Protein AF-A0AAD9DDZ2-F1 (afdb_monomer_lite)

Radius of gyration: 27.36 Å; chains: 1; bounding box: 68×74×108 Å

Secondary structure (DSSP, 8-state):
-----------------------SPPPPTTTSS-PPTTEEEEE-TTTS---SSSTT-GGG-TTT--STTTTSTTTEEEEETTS--PPPPPP--PPB-TT--HHHHTS-HHHHHHH---SSHHHHHHS-HHHHHHHHHHHHHH-SSPTT-BSSHHHHHHHHHHHHHHHHHHTTTTT-SB-TTTSEEEEE-TTS-EEEE-B-GGGEETTTTEESSBGGGT-S-B-TT--GGG--TTSPP--TT-BPPEEEEETTEEEEEEEEEEEGGG----BTTTTB-HHHHHHHHHHHHHS-TTTTTS-GGGGGT-HHHHHHHHHHHHHH---TTT---HHHHHHTTBHHHHHHHHHHHHH-SGGG---HHHHHHHHHHHHHHHHHHHHHT---BSS--S-TT-TT----TTHHHHHHHHHHTTS-GGGSTTTT-----STTS-----PPPPHHHHHTTTS-S------------------------------

Organism: NCBI:txid267567

Foldseek 3Di:
DDDDDDDDDDDPDPDPDDPPDDPAADWEQQQPQHADVQKAKAFDVQVDPAGCDDPQHRNVNRHDDCDHPGRHYQGIYIDHPPDQLATEFDDLPFAFQPVDDCDQFFVDQVLVCLQQPAPAPLLPQQAHSVLLSLLQVLLQVPYNRGQLGTHDVQLSLLSQLLLSLQLCLQQVSSHRAFDLQQFQPWDQFPVRFIKGFHADPVQADPVVSDGPDTPVPPDQADQPLEDPVSAPPQWQDDDPVHFGWDQGQDPVDNPRGDTRITGPLSAFAAGASHGQGHRSSQQQLCCNNGVGSCPCSRPVCCCSRPNNSSNNSSVSQQRHQADPQQREGVSSCSSLLASQQNCCSRPVVQAALVVPCPDPVNLVSLLSSLLSSLSSQLQSLHHRDHQDDLDPPRSHRDGRHCSVVSNVVCVVVVVRVSNPNSAAWSDHPRPNDDRDGDHHQDPVNVVVVPDDPDSDDDPDDDDDDYDDDDDDDDDDDDDDDDD

Structure (mmCIF, N/CA/C/O backbone):
data_AF-A0AAD9DDZ2-F1
#
_entry.id   AF-A0AAD9DDZ2-F1
#
loop_
_atom_site.group_PDB
_atom_site.id
_atom_site.type_symbol
_atom_site.label_atom_id
_atom_site.label_alt_id
_atom_site.label_comp_id
_atom_site.label_asym_id
_atom_site.label_entity_id
_atom_site.label_seq_id
_atom_site.pdbx_PDB_ins_code
_atom_site.Cartn_x
_atom_site.Cartn_y
_atom_site.Cartn_z
_atom_site.occupancy
_atom_site.B_iso_or_equiv
_atom_site.auth_seq_id
_atom_site.auth_comp_id
_atom_site.auth_asym_id
_atom_site.auth_atom_id
_atom_site.pdbx_PDB_model_num
ATOM 1 N N . MET A 1 1 ? -41.448 -18.806 75.236 1.00 36.00 1 MET A N 1
ATOM 2 C CA . MET A 1 1 ? -40.214 -19.066 74.465 1.00 36.00 1 MET A CA 1
ATOM 3 C C . MET A 1 1 ? -40.624 -19.390 73.033 1.00 36.00 1 MET A C 1
ATOM 5 O O . MET A 1 1 ? -41.107 -20.481 72.775 1.00 36.00 1 MET A O 1
ATOM 9 N N . LYS A 1 2 ? -40.579 -18.396 72.141 1.00 27.30 2 LYS A N 1
ATOM 10 C CA . LYS A 1 2 ? -40.791 -18.540 70.693 1.00 27.30 2 LYS A CA 1
ATOM 11 C C . LYS A 1 2 ? -39.481 -18.091 70.049 1.00 27.30 2 LYS A C 1
ATOM 13 O O . LYS A 1 2 ? -39.089 -16.948 70.262 1.00 27.30 2 LYS A O 1
ATOM 18 N N . PHE A 1 3 ? -38.791 -18.992 69.359 1.00 26.62 3 PHE A N 1
ATOM 19 C CA . PHE A 1 3 ? -37.567 -18.670 68.629 1.00 26.62 3 PHE A CA 1
ATOM 20 C C . PHE A 1 3 ? -37.938 -18.194 67.221 1.00 26.62 3 PHE A C 1
ATOM 22 O O . PHE A 1 3 ? -38.640 -18.891 66.492 1.00 26.62 3 PHE A O 1
ATOM 29 N N . TYR A 1 4 ? -37.497 -16.984 66.881 1.00 25.80 4 TYR A N 1
ATOM 30 C CA . TYR A 1 4 ? -37.559 -16.411 65.539 1.00 25.80 4 TYR A CA 1
ATOM 31 C C . TYR A 1 4 ? -36.373 -16.935 64.717 1.00 25.80 4 TYR A C 1
ATOM 33 O O . TYR A 1 4 ? -35.229 -16.783 65.137 1.00 25.80 4 TYR A O 1
ATOM 41 N N . PHE A 1 5 ? -36.642 -17.508 63.542 1.00 29.19 5 PHE A N 1
ATOM 42 C CA . PHE A 1 5 ? -35.644 -17.712 62.490 1.00 29.19 5 PHE A CA 1
ATOM 43 C C . PHE A 1 5 ? -35.678 -16.496 61.557 1.00 29.19 5 PHE A C 1
ATOM 45 O O . PHE A 1 5 ? -36.632 -16.314 60.802 1.00 29.19 5 PHE A O 1
ATOM 52 N N . GLY A 1 6 ? -34.657 -15.642 61.640 1.00 27.41 6 GLY A N 1
ATOM 53 C CA . GLY A 1 6 ? -34.388 -14.597 60.654 1.00 27.41 6 GLY A CA 1
ATOM 54 C C . GLY A 1 6 ? -33.545 -15.173 59.519 1.00 27.41 6 GLY A C 1
ATOM 55 O O . GLY A 1 6 ? -32.461 -15.695 59.764 1.00 27.41 6 GLY A O 1
ATOM 56 N N . SER A 1 7 ? -34.056 -15.100 58.291 1.00 29.36 7 SER A N 1
ATOM 57 C CA . SER A 1 7 ? -33.306 -15.450 57.082 1.00 29.36 7 SER A CA 1
ATOM 58 C C . SER A 1 7 ? -32.335 -14.318 56.745 1.00 29.36 7 SER A C 1
ATOM 60 O O . SER A 1 7 ? -32.759 -13.188 56.514 1.00 29.36 7 SER A O 1
ATOM 62 N N . PHE A 1 8 ? -31.037 -14.619 56.737 1.00 27.44 8 PHE A N 1
ATOM 63 C CA . PHE A 1 8 ? -29.989 -13.737 56.228 1.00 27.44 8 PHE A CA 1
ATOM 64 C C . PHE A 1 8 ? -29.995 -13.802 54.693 1.00 27.44 8 PHE A C 1
ATOM 66 O O . PHE A 1 8 ? -29.666 -14.838 54.117 1.00 27.44 8 PHE A O 1
ATOM 73 N N . LEU A 1 9 ? -30.370 -12.703 54.030 1.00 27.08 9 LEU A N 1
ATOM 74 C CA . LEU A 1 9 ? -30.031 -12.471 52.625 1.00 27.08 9 LEU A CA 1
ATOM 75 C C . LEU A 1 9 ? -28.524 -12.177 52.553 1.00 27.08 9 LEU A C 1
ATOM 77 O O . LEU A 1 9 ? -28.075 -11.140 53.040 1.00 27.08 9 LEU A O 1
ATOM 81 N N . LEU A 1 10 ? -27.748 -13.079 51.948 1.00 26.22 10 LEU A N 1
ATOM 82 C CA . LEU A 1 10 ? -26.387 -12.781 51.507 1.00 26.22 10 LEU A CA 1
ATOM 83 C C . LEU A 1 10 ? -26.479 -11.926 50.234 1.00 26.22 10 LEU A C 1
ATOM 85 O O . LEU A 1 10 ? -26.807 -12.427 49.160 1.00 26.22 10 LEU A O 1
ATOM 89 N N . LEU A 1 11 ? -26.202 -10.630 50.364 1.00 25.91 11 LEU A N 1
ATOM 90 C CA . LEU A 1 11 ? -25.832 -9.772 49.243 1.00 25.91 11 LEU A CA 1
ATOM 91 C C . LEU A 1 11 ? -24.418 -10.175 48.806 1.00 25.91 11 LEU A C 1
ATOM 93 O O . LEU A 1 11 ? -23.453 -9.935 49.527 1.00 25.91 11 LEU A O 1
ATOM 97 N N . LEU A 1 12 ? -24.304 -10.815 47.642 1.00 25.84 12 LEU A N 1
ATOM 98 C CA . LEU A 1 12 ? -23.033 -10.976 46.941 1.00 25.84 12 LEU A CA 1
ATOM 99 C C . LEU A 1 12 ? -22.637 -9.605 46.383 1.00 25.84 12 LEU A C 1
ATOM 101 O O . LEU A 1 12 ? -23.157 -9.162 45.362 1.00 25.84 12 LEU A O 1
ATOM 105 N N . SER A 1 13 ? -21.737 -8.923 47.085 1.00 24.78 13 SER A N 1
ATOM 106 C CA . SER A 1 13 ? -20.959 -7.817 46.541 1.00 24.78 13 SER A CA 1
ATOM 107 C C . SER A 1 13 ? -20.034 -8.370 45.458 1.00 24.78 13 SER A C 1
ATOM 109 O O . SER A 1 13 ? -19.062 -9.062 45.765 1.00 24.78 13 SER A O 1
ATOM 111 N N . ILE A 1 14 ? -20.348 -8.090 44.196 1.00 27.08 14 ILE A N 1
ATOM 112 C CA . ILE A 1 14 ? -19.396 -8.224 43.096 1.00 27.08 14 ILE A CA 1
ATOM 113 C C . ILE A 1 14 ? -18.375 -7.109 43.321 1.00 27.08 14 ILE A C 1
ATOM 115 O O . ILE A 1 14 ? -18.711 -5.934 43.203 1.00 27.08 14 ILE A O 1
ATOM 119 N N . SER A 1 15 ? -17.166 -7.467 43.750 1.00 26.52 15 SER A N 1
ATOM 120 C CA . SER A 1 15 ? -16.055 -6.525 43.799 1.00 26.52 15 SER A CA 1
ATOM 121 C C . SER A 1 15 ? -15.693 -6.149 42.366 1.00 26.52 15 SER A C 1
ATOM 123 O O . SER A 1 15 ? -15.279 -7.013 41.590 1.00 26.52 15 SER A O 1
ATOM 125 N N . GLU A 1 16 ? -15.854 -4.872 42.032 1.00 30.00 16 GLU A N 1
ATOM 126 C CA . GLU A 1 16 ? -15.111 -4.221 40.959 1.00 30.00 16 GLU A CA 1
ATOM 127 C C . GLU A 1 16 ? -13.626 -4.511 41.207 1.00 30.00 16 GLU A C 1
ATOM 129 O O . GLU A 1 16 ? -13.050 -4.064 42.197 1.00 30.00 16 GLU A O 1
ATOM 134 N N . ALA A 1 17 ? -13.035 -5.366 40.371 1.00 28.83 17 ALA A N 1
ATOM 135 C CA . ALA A 1 17 ? -11.595 -5.525 40.348 1.00 28.83 17 ALA A CA 1
ATOM 136 C C . ALA A 1 17 ? -11.021 -4.252 39.726 1.00 28.83 17 ALA A C 1
ATOM 138 O O . ALA A 1 17 ? -11.354 -3.896 38.595 1.00 28.83 17 ALA A O 1
ATOM 139 N N . ASP A 1 18 ? -10.214 -3.569 40.529 1.00 26.70 18 ASP A N 1
ATOM 140 C CA . ASP A 1 18 ? -9.578 -2.298 40.246 1.00 26.70 18 ASP A CA 1
ATOM 141 C C . ASP A 1 18 ? -8.963 -2.242 38.843 1.00 26.70 18 ASP A C 1
ATOM 143 O O . ASP A 1 18 ? -8.034 -2.978 38.503 1.00 26.70 18 ASP A O 1
ATOM 147 N N . ALA A 1 19 ? -9.442 -1.277 38.057 1.00 32.09 19 ALA A N 1
ATOM 148 C CA . ALA A 1 19 ? -8.708 -0.709 36.942 1.00 32.09 19 ALA A CA 1
ATOM 149 C C . ALA A 1 19 ? -7.464 0.009 37.495 1.00 32.09 19 ALA A C 1
ATOM 151 O O . ALA A 1 19 ? -7.471 1.215 37.746 1.00 32.09 19 ALA A O 1
ATOM 152 N N . GLN A 1 20 ? -6.383 -0.738 37.719 1.00 27.64 20 GLN A N 1
ATOM 153 C CA . GLN A 1 20 ? -5.073 -0.157 37.991 1.00 27.64 20 GLN A CA 1
ATOM 154 C C . GLN A 1 20 ? -4.488 0.414 36.696 1.00 27.64 20 GLN A C 1
ATOM 156 O O . GLN A 1 20 ? -3.928 -0.293 35.866 1.00 27.64 20 GLN A O 1
ATOM 161 N N . THR A 1 21 ? -4.665 1.728 36.550 1.00 24.78 21 THR A N 1
ATOM 162 C CA . THR A 1 21 ? -3.687 2.696 36.023 1.00 24.78 21 THR A CA 1
ATOM 163 C C . THR A 1 21 ? -2.734 2.176 34.943 1.00 24.78 21 THR A C 1
ATOM 165 O O . THR A 1 21 ? -1.633 1.701 35.222 1.00 24.78 21 THR A O 1
ATOM 168 N N . ALA A 1 22 ? -3.158 2.364 33.693 1.00 29.59 22 ALA A N 1
ATOM 169 C CA . ALA A 1 22 ? -2.366 2.183 32.490 1.00 29.59 22 ALA A CA 1
ATOM 170 C C . ALA A 1 22 ? -1.209 3.195 32.414 1.00 29.59 22 ALA A C 1
ATOM 172 O O . ALA A 1 22 ? -1.388 4.363 32.073 1.00 29.59 22 ALA A O 1
ATOM 173 N N . THR A 1 23 ? -0.001 2.707 32.673 1.00 31.39 23 THR A N 1
ATOM 174 C CA . THR A 1 23 ? 1.246 3.237 32.111 1.00 31.39 23 THR A CA 1
ATOM 175 C C . THR A 1 23 ? 2.054 2.041 31.607 1.00 31.39 23 THR A C 1
ATOM 177 O O . THR A 1 23 ? 2.997 1.606 32.261 1.00 31.39 23 THR A O 1
ATOM 180 N N . GLY A 1 24 ? 1.642 1.423 30.500 1.00 29.44 24 GLY A N 1
ATOM 181 C CA . GLY A 1 24 ? 2.277 0.204 29.994 1.00 29.44 24 GLY A CA 1
ATOM 182 C C . GLY A 1 24 ? 2.021 0.040 28.505 1.00 29.44 24 GLY A C 1
ATOM 183 O O . GLY A 1 24 ? 0.898 0.247 28.055 1.00 29.44 24 GLY A O 1
ATOM 184 N N . GLY A 1 25 ? 3.066 -0.290 27.741 1.00 38.34 25 GLY A N 1
ATOM 185 C CA . GLY A 1 25 ? 2.886 -0.768 26.372 1.00 38.34 25 GLY A CA 1
ATOM 186 C C . GLY A 1 25 ? 1.944 -1.972 26.370 1.00 38.34 25 GLY A C 1
ATOM 187 O O . GLY A 1 25 ? 1.931 -2.742 27.334 1.00 38.34 25 GLY A O 1
ATOM 188 N N . ALA A 1 26 ? 1.125 -2.104 25.329 1.00 55.53 26 ALA A N 1
ATOM 189 C CA . ALA A 1 26 ? 0.261 -3.266 25.182 1.00 55.53 26 ALA A CA 1
ATOM 190 C C . ALA A 1 26 ? 1.124 -4.542 25.209 1.00 55.53 26 ALA A C 1
ATOM 192 O O . ALA A 1 26 ? 2.130 -4.647 24.506 1.00 55.53 26 ALA A O 1
ATOM 193 N N . LEU A 1 27 ? 0.776 -5.476 26.096 1.00 56.19 27 LEU A N 1
ATOM 194 C CA . LEU A 1 27 ? 1.485 -6.745 26.236 1.00 56.19 27 LEU A CA 1
ATOM 195 C C . LEU A 1 27 ? 1.170 -7.654 25.041 1.00 56.19 27 LEU A C 1
ATOM 197 O O . LEU A 1 27 ? 0.099 -7.555 24.444 1.00 56.19 27 LEU A O 1
ATOM 201 N N . SER A 1 28 ? 2.091 -8.565 24.719 1.00 65.81 28 SER A N 1
ATOM 202 C CA . SER A 1 28 ? 1.820 -9.647 23.767 1.00 65.81 28 SER A CA 1
ATOM 203 C C . SER A 1 28 ? 0.585 -10.453 24.190 1.00 65.81 28 SER A C 1
ATOM 205 O O . SER A 1 28 ? 0.323 -10.608 25.387 1.00 65.81 28 SER A O 1
ATOM 207 N N . GLU A 1 29 ? -0.151 -11.018 23.229 1.00 73.25 29 GLU A N 1
ATOM 208 C CA . GLU A 1 29 ? -1.390 -11.762 23.522 1.00 73.25 29 GLU A CA 1
ATOM 209 C C . GLU A 1 29 ? -1.141 -12.984 24.415 1.00 73.25 29 GLU A C 1
ATOM 211 O O . GLU A 1 29 ? -2.003 -13.406 25.176 1.00 73.25 29 GLU A O 1
ATOM 216 N N . CYS A 1 30 ? 0.085 -13.500 24.397 1.00 78.12 30 CYS A N 1
ATOM 217 C CA . CYS A 1 30 ? 0.496 -14.617 25.230 1.00 78.12 30 CYS A CA 1
ATOM 218 C C . CYS A 1 30 ? 0.765 -14.257 26.699 1.00 78.12 30 CYS A C 1
ATOM 220 O O . CYS A 1 30 ? 0.771 -15.148 27.551 1.00 78.12 30 CYS A O 1
ATOM 222 N N . ALA A 1 31 ? 1.080 -12.993 27.000 1.00 69.75 31 ALA A N 1
ATOM 223 C CA . ALA A 1 31 ? 1.554 -12.587 28.324 1.00 69.75 31 ALA A CA 1
ATOM 224 C C . ALA A 1 31 ? 0.417 -12.472 29.352 1.00 69.75 31 ALA A C 1
ATOM 226 O O . ALA A 1 31 ? 0.623 -12.759 30.532 1.00 69.75 31 ALA A O 1
ATOM 227 N N . ASN A 1 32 ? -0.788 -12.106 28.908 1.00 65.88 32 ASN A N 1
ATOM 228 C CA . ASN A 1 32 ? -1.957 -11.907 29.763 1.00 65.88 32 ASN A CA 1
ATOM 229 C C . ASN A 1 32 ? -2.921 -13.095 29.679 1.00 65.88 32 ASN A C 1
ATOM 231 O O . ASN A 1 32 ? -3.784 -13.142 28.812 1.00 65.88 32 ASN A O 1
ATOM 235 N N . GLY A 1 33 ? -2.801 -14.040 30.613 1.00 66.81 33 GLY A N 1
ATOM 236 C CA . GLY A 1 33 ? -3.717 -15.187 30.719 1.00 66.81 33 GLY A CA 1
ATOM 237 C C . GLY A 1 33 ? -3.313 -16.412 29.897 1.00 66.81 33 GLY A C 1
ATOM 238 O O . GLY A 1 33 ? -3.841 -17.494 30.147 1.00 66.81 33 GLY A O 1
ATOM 239 N N . GLY A 1 34 ? -2.316 -16.271 29.019 1.00 76.69 34 GLY A N 1
ATOM 240 C CA . GLY A 1 34 ? -1.812 -17.362 28.194 1.00 76.69 34 GLY A CA 1
ATOM 241 C C . GLY A 1 34 ? -2.720 -17.706 27.014 1.00 76.69 34 GLY A C 1
ATOM 242 O O . GLY A 1 34 ? -3.788 -17.127 26.842 1.00 76.69 34 GLY A O 1
ATOM 243 N N . CYS A 1 35 ? -2.279 -18.654 26.190 1.00 86.25 35 CYS A N 1
ATOM 244 C CA . CYS A 1 35 ? -3.054 -19.114 25.036 1.00 86.25 35 CYS A CA 1
ATOM 245 C C . CYS A 1 35 ? -4.143 -20.115 25.432 1.00 86.25 35 CYS A C 1
ATOM 247 O O . CYS A 1 35 ? -4.003 -20.832 26.431 1.00 86.25 35 CYS A O 1
ATOM 249 N N . ASN A 1 36 ? -5.217 -20.192 24.641 1.00 86.50 36 ASN A N 1
ATOM 250 C CA . ASN A 1 36 ? -6.304 -21.128 24.906 1.00 86.50 36 ASN A CA 1
ATOM 251 C C . ASN A 1 36 ? -5.842 -22.585 24.739 1.00 86.50 36 ASN A C 1
ATOM 253 O O . ASN A 1 36 ? -4.795 -22.892 24.167 1.00 86.50 36 ASN A O 1
ATOM 257 N N . LEU A 1 37 ? -6.650 -23.527 25.238 1.00 84.50 37 LEU A N 1
ATOM 258 C CA . LEU A 1 37 ? -6.387 -24.955 25.053 1.00 84.50 37 LEU A CA 1
ATOM 259 C C . LEU A 1 37 ? -6.324 -25.306 23.557 1.00 84.50 37 LEU A C 1
ATOM 261 O O . LEU A 1 37 ? -7.317 -25.163 22.852 1.00 84.50 37 LEU A O 1
ATOM 265 N N . GLY A 1 38 ? -5.175 -25.821 23.110 1.00 84.69 38 GLY A N 1
ATOM 266 C CA . GLY A 1 38 ? -4.918 -26.170 21.705 1.00 84.69 38 GLY A CA 1
ATOM 267 C C . GLY A 1 38 ? -4.113 -25.122 20.928 1.00 84.69 38 GLY A C 1
ATOM 268 O O . GLY A 1 38 ? -3.679 -25.406 19.814 1.00 84.69 38 GLY A O 1
ATOM 269 N N . GLU A 1 39 ? -3.857 -23.959 21.527 1.00 90.06 39 GLU A N 1
ATOM 270 C CA . GLU A 1 39 ? -3.026 -22.899 20.962 1.00 90.06 39 GLU A CA 1
ATOM 271 C C . GLU A 1 39 ? -1.632 -22.869 21.598 1.00 90.06 39 GLU A C 1
ATOM 273 O O . GLU A 1 39 ? -1.416 -23.273 22.746 1.00 90.06 39 GLU A O 1
ATOM 278 N N . TYR A 1 40 ? -0.675 -22.336 20.846 1.00 89.75 40 TYR A N 1
ATOM 279 C CA . TYR A 1 40 ? 0.710 -22.169 21.261 1.00 89.75 40 TYR A CA 1
ATOM 280 C C . TYR A 1 40 ? 1.137 -20.724 21.055 1.00 89.75 40 TYR A C 1
ATOM 282 O O . TYR A 1 40 ? 0.765 -20.095 20.068 1.00 89.75 40 TYR A O 1
ATOM 290 N N . CYS A 1 41 ? 1.949 -20.209 21.977 1.00 89.38 41 CYS A N 1
ATOM 291 C CA . CYS A 1 41 ? 2.531 -18.892 21.799 1.00 89.38 41 CYS A CA 1
ATOM 292 C C . CYS A 1 41 ? 3.693 -18.956 20.803 1.00 89.38 41 CYS A C 1
ATOM 294 O O . CYS A 1 41 ? 4.708 -19.610 21.075 1.00 89.38 41 CYS A O 1
ATOM 296 N N . VAL A 1 42 ? 3.542 -18.263 19.681 1.00 88.94 42 VAL A N 1
ATOM 297 C CA . VAL A 1 42 ? 4.486 -18.229 18.561 1.00 88.94 42 VAL A CA 1
ATOM 298 C C . VAL A 1 42 ? 4.976 -16.806 18.307 1.00 88.94 42 VAL A C 1
ATOM 300 O O . VAL A 1 42 ? 4.340 -15.833 18.718 1.00 88.94 42 VAL A O 1
ATOM 303 N N . GLY A 1 43 ? 6.136 -16.686 17.668 1.00 86.56 43 GLY A N 1
ATOM 304 C CA . GLY A 1 43 ? 6.732 -15.409 17.292 1.00 86.56 43 GLY A CA 1
ATOM 305 C C . GLY A 1 43 ? 6.167 -14.838 16.003 1.00 86.56 43 GLY A C 1
ATOM 306 O O . GLY A 1 43 ? 5.854 -15.571 15.058 1.00 86.56 43 GLY A O 1
ATOM 307 N N . ASN A 1 44 ? 6.062 -13.514 15.964 1.00 84.12 44 ASN A N 1
ATOM 308 C CA . ASN A 1 44 ? 5.837 -12.759 14.744 1.00 84.12 44 ASN A CA 1
ATOM 309 C C . ASN A 1 44 ? 7.187 -12.463 14.080 1.00 84.12 44 ASN A C 1
ATOM 311 O O . ASN A 1 44 ? 7.932 -11.591 14.525 1.00 84.12 44 ASN A O 1
ATOM 315 N N . SER A 1 45 ? 7.483 -13.183 13.000 1.00 71.31 45 SER A N 1
ATOM 316 C CA . SER A 1 45 ? 8.745 -13.089 12.259 1.00 71.31 45 SER A CA 1
ATOM 317 C C . SER A 1 45 ? 8.906 -11.797 11.449 1.00 71.31 45 SER A C 1
ATOM 319 O O . SER A 1 45 ? 9.982 -11.558 10.901 1.00 71.31 45 SER A O 1
ATOM 321 N N . PHE A 1 46 ? 7.877 -10.945 11.374 1.00 70.19 46 PHE A N 1
ATOM 322 C CA . PHE A 1 46 ? 7.938 -9.686 10.634 1.00 70.19 46 PHE A CA 1
ATOM 323 C C . PHE A 1 46 ? 8.549 -8.527 11.446 1.00 70.19 46 PHE A C 1
ATOM 325 O O . PHE A 1 46 ? 9.382 -7.777 10.928 1.00 70.19 46 PHE A O 1
ATOM 332 N N . LEU A 1 47 ? 8.161 -8.371 12.719 1.00 62.38 47 LEU A N 1
ATOM 333 C CA . LEU A 1 47 ? 8.552 -7.208 13.533 1.00 62.38 47 LEU A CA 1
ATOM 334 C C . LEU A 1 47 ? 9.948 -7.330 14.156 1.00 62.38 47 LEU A C 1
ATOM 336 O O . LEU A 1 47 ? 10.552 -6.311 14.491 1.00 62.38 47 LEU A O 1
ATOM 340 N N . LYS A 1 48 ? 10.481 -8.551 14.269 1.00 63.50 48 LYS A N 1
ATOM 341 C CA . LYS A 1 48 ? 11.873 -8.896 14.598 1.00 63.50 48 LYS A CA 1
ATOM 342 C C . LYS A 1 48 ? 12.014 -10.416 14.521 1.00 63.50 48 LYS A C 1
ATOM 344 O O . LYS A 1 48 ? 11.023 -11.123 14.661 1.00 63.50 48 LYS A O 1
ATOM 349 N N . ASP A 1 49 ? 13.237 -10.916 14.397 1.00 64.75 49 ASP A N 1
ATOM 350 C CA . ASP A 1 49 ? 13.518 -12.352 14.489 1.00 64.75 49 ASP A CA 1
ATOM 351 C C . ASP A 1 49 ? 13.303 -12.827 15.928 1.00 64.75 49 ASP A C 1
ATOM 353 O O . ASP A 1 49 ? 14.220 -12.856 16.752 1.00 64.75 49 ASP A O 1
ATOM 357 N N . VAL A 1 50 ? 12.048 -13.108 16.263 1.00 75.06 50 VAL A N 1
ATOM 358 C CA . VAL A 1 50 ? 11.667 -13.753 17.510 1.00 75.06 50 VAL A CA 1
ATOM 359 C C . VAL A 1 50 ? 11.229 -15.162 17.172 1.00 75.06 50 VAL A C 1
ATOM 361 O O . VAL A 1 50 ? 10.202 -15.380 16.535 1.00 75.06 50 VAL A O 1
ATOM 364 N N . ASP A 1 51 ? 12.039 -16.118 17.607 1.00 81.06 51 ASP A N 1
ATOM 365 C CA . ASP A 1 51 ? 11.745 -17.532 17.446 1.00 81.06 51 ASP A CA 1
ATOM 366 C C . ASP A 1 51 ? 10.579 -17.969 18.347 1.00 81.06 51 ASP A C 1
ATOM 368 O O . ASP A 1 51 ? 10.298 -17.398 19.405 1.00 81.06 51 ASP A O 1
ATOM 372 N N . ASP A 1 52 ? 9.939 -19.078 17.986 1.00 86.56 52 ASP A N 1
ATOM 373 C CA . ASP A 1 52 ? 8.936 -19.718 18.847 1.00 86.56 52 ASP A CA 1
ATOM 374 C C . ASP A 1 52 ? 9.571 -20.278 20.127 1.00 86.56 52 ASP A C 1
ATOM 376 O O . ASP A 1 52 ? 8.970 -20.303 21.205 1.00 86.56 52 ASP A O 1
ATOM 380 N N . THR A 1 53 ? 10.820 -20.731 20.022 1.00 82.62 53 THR A N 1
ATOM 381 C CA . THR A 1 53 ? 11.540 -21.476 21.062 1.00 82.62 53 THR A CA 1
ATOM 382 C C . THR A 1 53 ? 12.843 -20.780 21.462 1.00 82.62 53 THR A C 1
ATOM 384 O O . THR A 1 53 ? 13.203 -19.743 20.920 1.00 82.62 53 THR A O 1
ATOM 387 N N . GLY A 1 54 ? 13.551 -21.328 22.454 1.00 82.25 54 GLY A N 1
ATOM 388 C CA . GLY A 1 54 ? 14.811 -20.766 22.952 1.00 82.25 54 GLY A CA 1
ATOM 389 C C . GLY A 1 54 ? 14.654 -19.862 24.179 1.00 82.25 54 GLY A C 1
ATOM 390 O O . GLY A 1 54 ? 13.587 -19.776 24.791 1.00 82.25 54 GLY A O 1
ATOM 391 N N . GLU A 1 55 ? 15.756 -19.228 24.585 1.00 78.12 55 GLU A N 1
ATOM 392 C CA . GLU A 1 55 ? 15.834 -18.382 25.790 1.00 78.12 55 GLU A CA 1
ATOM 393 C C . GLU A 1 55 ? 15.005 -17.092 25.662 1.00 78.12 55 GLU A C 1
ATOM 395 O O . GLU A 1 55 ? 14.393 -16.625 26.631 1.00 78.12 55 GLU A O 1
ATOM 400 N N . TYR A 1 56 ? 14.926 -16.561 24.441 1.00 79.69 56 TYR A N 1
ATOM 401 C CA . TYR A 1 56 ? 14.154 -15.369 24.089 1.00 79.69 56 TYR A CA 1
ATOM 402 C C . TYR A 1 56 ? 12.940 -15.680 23.203 1.00 79.69 56 TYR A C 1
ATOM 404 O O . TYR A 1 56 ? 12.399 -14.762 22.597 1.00 79.69 56 TYR A O 1
ATOM 412 N N . GLY A 1 57 ? 12.514 -16.947 23.131 1.00 86.00 57 GLY A N 1
ATOM 413 C CA . GLY A 1 57 ? 11.399 -17.356 2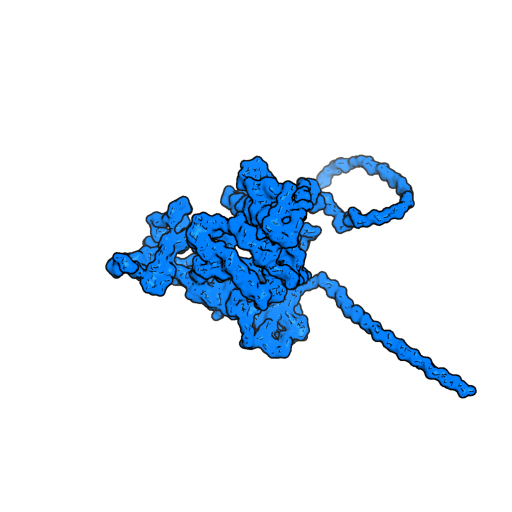2.279 1.00 86.00 57 GLY A CA 1
ATOM 414 C C . GLY A 1 57 ? 10.018 -17.132 22.896 1.00 86.00 57 GLY A C 1
ATOM 415 O O . GLY A 1 57 ? 9.853 -17.150 24.122 1.00 86.00 57 GLY A O 1
ATOM 416 N N . CYS A 1 58 ? 9.008 -16.980 22.042 1.00 88.50 58 CYS A N 1
ATOM 417 C CA . CYS A 1 58 ? 7.639 -16.644 22.447 1.00 88.50 58 CYS A CA 1
ATOM 418 C C . CYS A 1 58 ? 6.946 -17.718 23.296 1.00 88.50 58 CYS A C 1
ATOM 420 O O . CYS A 1 58 ? 6.135 -17.387 24.159 1.00 88.50 58 CYS A O 1
ATOM 422 N N . SER A 1 59 ? 7.335 -18.991 23.194 1.00 87.12 59 SER A N 1
ATOM 423 C CA . SER A 1 59 ? 6.847 -20.057 24.090 1.00 87.12 59 SER A CA 1
ATOM 424 C C . SER A 1 59 ? 7.065 -19.768 25.586 1.00 87.12 59 SER A C 1
ATOM 426 O O . SER A 1 59 ? 6.406 -20.373 26.433 1.00 87.12 59 SER A O 1
ATOM 428 N N . LYS A 1 60 ? 7.959 -18.830 25.935 1.00 85.44 60 LYS A N 1
ATOM 429 C CA . LYS A 1 60 ? 8.200 -18.357 27.310 1.00 85.44 60 LYS A CA 1
ATOM 430 C C . LYS A 1 60 ? 7.246 -17.255 27.779 1.00 85.44 60 LYS A C 1
ATOM 432 O O . LYS A 1 60 ? 7.277 -16.925 28.961 1.00 85.44 60 LYS A O 1
ATOM 437 N N . CYS A 1 61 ? 6.420 -16.694 26.898 1.00 84.50 61 CYS A N 1
ATOM 438 C CA . CYS A 1 61 ? 5.467 -15.640 27.244 1.00 84.50 61 CYS A CA 1
ATOM 439 C C . CYS A 1 61 ? 4.196 -16.164 27.908 1.00 84.50 61 CYS A C 1
ATOM 441 O O . CYS A 1 61 ? 3.573 -15.408 28.642 1.00 84.50 61 CYS A O 1
ATOM 443 N N . ASN A 1 62 ? 3.847 -17.439 27.688 1.00 72.62 62 ASN A N 1
ATOM 444 C CA . ASN A 1 62 ? 2.608 -18.070 28.146 1.00 72.62 62 ASN A CA 1
ATOM 445 C C . ASN A 1 62 ? 2.475 -18.054 29.689 1.00 72.62 62 ASN A C 1
ATOM 447 O O . ASN A 1 62 ? 2.863 -19.005 30.372 1.00 72.62 62 ASN A O 1
ATOM 451 N N . GLY A 1 63 ? 1.961 -16.947 30.235 1.00 62.44 63 GLY A N 1
ATOM 452 C CA . GLY A 1 63 ? 1.510 -16.802 31.621 1.00 62.44 63 GLY A CA 1
ATOM 453 C C . GLY A 1 63 ? 2.508 -16.319 32.688 1.00 62.44 63 GLY A C 1
ATOM 454 O O . GLY A 1 63 ? 2.193 -16.489 33.863 1.00 62.44 63 GLY A O 1
ATOM 455 N N . SER A 1 64 ? 3.693 -15.760 32.374 1.00 61.16 64 SER A N 1
ATOM 456 C CA . SER A 1 64 ? 4.590 -15.256 33.456 1.00 61.16 64 SER A CA 1
ATOM 457 C C . SER A 1 64 ? 5.752 -14.308 33.098 1.00 61.16 64 SER A C 1
ATOM 459 O O . SER A 1 64 ? 6.531 -13.967 33.990 1.00 61.16 64 SER A O 1
ATOM 461 N N . ARG A 1 65 ? 5.912 -13.861 31.846 1.00 72.56 65 ARG A N 1
ATOM 462 C CA . ARG A 1 65 ? 7.038 -12.993 31.452 1.00 72.56 65 ARG A CA 1
ATOM 463 C C . ARG A 1 65 ? 6.539 -11.625 30.992 1.00 72.56 65 ARG A C 1
ATOM 465 O O . ARG A 1 65 ? 5.807 -11.532 30.017 1.00 72.56 65 ARG A O 1
ATOM 472 N N . ASP A 1 66 ? 6.969 -10.579 31.688 1.00 74.19 66 ASP A N 1
ATOM 473 C CA . ASP A 1 66 ? 6.633 -9.162 31.469 1.00 74.19 66 ASP A CA 1
ATOM 474 C C . ASP A 1 66 ? 7.779 -8.373 30.808 1.00 74.19 66 ASP A C 1
ATOM 476 O O . ASP A 1 66 ? 7.798 -7.143 30.801 1.00 74.19 66 ASP A O 1
ATOM 480 N N . TRP A 1 67 ? 8.751 -9.085 30.241 1.00 79.00 67 TRP A N 1
ATOM 481 C CA . TRP A 1 67 ? 9.915 -8.531 29.558 1.00 79.00 67 TRP A CA 1
ATOM 482 C C . TRP A 1 67 ? 10.113 -9.192 28.191 1.00 79.00 67 TRP A C 1
ATOM 484 O O . TRP A 1 67 ? 9.421 -10.152 27.847 1.00 79.00 67 TRP A O 1
ATOM 494 N N . TRP A 1 68 ? 11.059 -8.670 27.401 1.00 82.25 68 TRP A N 1
ATOM 495 C CA . TRP A 1 68 ? 11.283 -9.056 26.002 1.00 82.25 68 TRP A CA 1
ATOM 496 C C . TRP A 1 68 ? 11.233 -10.578 25.783 1.00 82.25 68 TRP A C 1
ATOM 498 O O . TRP A 1 68 ? 11.904 -11.294 26.531 1.00 82.25 68 TRP A O 1
ATOM 508 N N . PRO A 1 69 ? 10.528 -11.096 24.760 1.00 81.94 69 PRO A N 1
ATOM 509 C CA . PRO A 1 69 ? 9.727 -10.382 23.748 1.00 81.94 69 PRO A CA 1
ATOM 510 C C . PRO A 1 69 ? 8.277 -10.066 24.170 1.00 81.94 69 PRO A C 1
ATOM 512 O O . PRO A 1 69 ? 7.524 -9.465 23.413 1.00 81.94 69 PRO A O 1
ATOM 515 N N . CYS A 1 70 ? 7.863 -10.461 25.372 1.00 83.00 70 CYS A N 1
ATOM 516 C CA . CYS A 1 70 ? 6.454 -10.546 25.763 1.00 83.00 70 CYS A CA 1
ATOM 517 C C . CYS A 1 70 ? 5.803 -9.194 26.101 1.00 83.00 70 CYS A C 1
ATOM 519 O O . CYS A 1 70 ? 4.577 -9.096 26.188 1.00 83.00 70 CYS A O 1
ATOM 521 N N . ASN A 1 71 ? 6.621 -8.160 26.301 1.00 78.94 71 ASN A N 1
ATOM 522 C CA . ASN A 1 71 ? 6.206 -6.799 26.638 1.00 78.94 71 ASN A CA 1
ATOM 523 C C . ASN A 1 71 ? 6.053 -5.875 25.422 1.00 78.94 71 ASN A C 1
ATOM 525 O O . ASN A 1 71 ? 5.929 -4.664 25.596 1.00 78.94 71 ASN A O 1
ATOM 529 N N . PHE A 1 72 ? 6.097 -6.441 24.216 1.00 77.44 72 PHE A N 1
ATOM 530 C CA . PHE A 1 72 ? 5.824 -5.736 22.974 1.00 77.44 72 PHE A CA 1
ATOM 531 C C . PHE A 1 72 ? 4.596 -6.339 22.300 1.00 77.44 72 PHE A C 1
ATOM 533 O O . PHE A 1 72 ? 4.503 -7.555 22.100 1.00 77.44 72 PHE A O 1
ATOM 540 N N . GLU A 1 73 ? 3.657 -5.466 21.951 1.00 77.75 73 GLU A N 1
ATOM 541 C CA . GLU A 1 73 ? 2.442 -5.822 21.233 1.00 77.75 73 GLU A CA 1
ATOM 542 C C . GLU A 1 73 ? 2.790 -6.548 19.931 1.00 77.75 73 GLU A C 1
ATOM 544 O O . GLU A 1 73 ? 3.796 -6.238 19.289 1.00 77.75 73 GLU A O 1
ATOM 549 N N . THR A 1 74 ? 1.977 -7.534 19.546 1.00 80.62 74 THR A N 1
ATOM 550 C CA . THR A 1 74 ? 2.087 -8.316 18.294 1.00 80.62 74 THR A CA 1
ATOM 551 C C . THR A 1 74 ? 3.391 -9.094 18.069 1.00 80.62 74 THR A C 1
ATOM 553 O O . THR A 1 74 ? 3.488 -9.838 17.099 1.00 80.62 74 THR A O 1
ATOM 556 N N . THR A 1 75 ? 4.386 -8.988 18.959 1.00 83.62 75 THR A N 1
ATOM 557 C CA . THR A 1 75 ? 5.671 -9.701 18.825 1.00 83.62 75 THR A CA 1
ATOM 558 C C . THR A 1 75 ? 5.516 -11.197 19.103 1.00 83.62 75 THR A C 1
ATOM 560 O O . THR A 1 75 ? 6.162 -12.023 18.460 1.00 83.62 75 THR A O 1
ATOM 563 N N . CYS A 1 76 ? 4.629 -11.547 20.036 1.00 87.44 76 CYS A N 1
ATOM 564 C CA . CYS A 1 76 ? 4.218 -12.917 20.314 1.00 87.44 76 CYS A CA 1
ATOM 565 C C . CYS A 1 76 ? 2.691 -13.011 20.308 1.00 87.44 76 CYS A C 1
ATOM 567 O O . CYS A 1 76 ? 2.017 -12.122 20.839 1.00 87.44 76 CYS A O 1
ATOM 569 N N . PHE A 1 77 ? 2.148 -14.090 19.754 1.00 88.12 77 PHE A N 1
ATOM 570 C CA . PHE A 1 77 ? 0.702 -14.290 19.659 1.00 88.12 77 PHE A CA 1
ATOM 571 C C . PHE A 1 77 ? 0.311 -15.762 19.775 1.00 88.12 77 PHE A C 1
ATOM 573 O O . PHE A 1 77 ? 1.149 -16.657 19.640 1.00 88.12 77 PHE A O 1
ATOM 580 N N . CYS A 1 78 ? -0.962 -16.004 20.074 1.00 87.88 78 CYS A N 1
ATOM 581 C CA . CYS A 1 78 ? -1.502 -17.347 20.227 1.00 87.88 78 CYS A CA 1
ATOM 582 C C . CYS A 1 78 ? -1.929 -17.915 18.874 1.00 87.88 78 CYS A C 1
ATOM 584 O O . CYS A 1 78 ? -2.606 -17.252 18.096 1.00 87.88 78 CYS A O 1
ATOM 586 N N . HIS A 1 79 ? -1.517 -19.147 18.589 1.00 89.88 79 HIS A N 1
ATOM 587 C CA . HIS A 1 79 ? -1.736 -19.784 17.297 1.00 89.88 79 HIS A CA 1
ATOM 588 C C . HIS A 1 79 ? -2.158 -21.247 17.449 1.00 89.88 79 HIS A C 1
ATOM 590 O O . HIS A 1 79 ? -1.499 -22.025 18.145 1.00 89.88 79 HIS A O 1
ATOM 596 N N . ALA A 1 80 ? -3.240 -21.624 16.770 1.00 89.06 80 ALA A N 1
ATOM 597 C CA . ALA A 1 80 ? -3.702 -23.003 16.658 1.00 89.06 80 ALA A CA 1
ATOM 598 C C . ALA A 1 80 ? -3.019 -23.716 15.479 1.00 89.06 80 ALA A C 1
ATOM 600 O O . ALA A 1 80 ? -2.854 -23.132 14.413 1.00 89.06 80 ALA A O 1
ATOM 601 N N . LEU A 1 81 ? -2.658 -24.993 15.651 1.00 85.00 81 LEU A N 1
ATOM 602 C CA . LEU A 1 81 ? -1.904 -25.768 14.647 1.00 85.00 81 LEU A CA 1
ATOM 603 C C . LEU A 1 81 ? -2.645 -25.986 13.317 1.00 85.00 81 LEU A C 1
ATOM 605 O O . LEU A 1 81 ? -2.013 -26.320 12.317 1.00 85.00 81 LEU A O 1
ATOM 609 N N . ASP A 1 82 ? -3.969 -25.870 13.314 1.00 86.75 82 ASP A N 1
ATOM 610 C CA . ASP A 1 82 ? -4.840 -26.052 12.151 1.00 86.75 82 ASP A CA 1
ATOM 611 C C . ASP A 1 82 ? -5.295 -24.727 11.514 1.00 86.75 82 ASP A C 1
ATOM 613 O O . ASP A 1 82 ? -6.035 -24.742 10.528 1.00 86.75 82 ASP A O 1
ATOM 617 N N . ALA A 1 83 ? -4.830 -23.588 12.032 1.00 84.81 83 ALA A N 1
ATOM 618 C CA . ALA A 1 83 ? -5.093 -22.266 11.476 1.00 84.81 83 ALA A CA 1
ATOM 619 C C . ALA A 1 83 ? -3.902 -21.758 10.639 1.00 84.81 83 ALA A C 1
ATOM 621 O O . ALA A 1 83 ? -2.771 -22.208 10.824 1.00 84.81 83 ALA A O 1
ATOM 622 N N . PRO A 1 84 ? -4.105 -20.793 9.723 1.00 85.88 84 PRO A N 1
ATOM 623 C CA . PRO A 1 84 ? -3.005 -20.020 9.153 1.00 85.88 84 PRO A CA 1
ATOM 624 C C . PRO A 1 84 ? -2.236 -19.266 10.246 1.00 85.88 84 PRO A C 1
ATOM 626 O O . PRO A 1 84 ? -2.831 -18.737 11.186 1.00 85.88 84 PRO A O 1
ATOM 629 N N . ARG A 1 85 ? -0.907 -19.189 10.130 1.00 88.00 85 ARG A N 1
ATOM 630 C CA . ARG A 1 85 ? -0.042 -18.479 11.087 1.00 88.00 85 ARG A CA 1
ATOM 631 C C . ARG A 1 85 ? 0.019 -16.981 10.777 1.00 88.00 85 ARG A C 1
ATOM 633 O O . ARG A 1 85 ? 1.070 -16.452 10.431 1.00 88.00 85 ARG A O 1
ATOM 640 N N . ILE A 1 86 ? -1.128 -16.321 10.869 1.00 88.44 86 ILE A N 1
ATOM 641 C CA . ILE A 1 86 ? -1.270 -14.882 10.627 1.00 88.44 86 ILE A CA 1
ATOM 642 C C . ILE A 1 86 ? -1.158 -14.148 11.975 1.00 88.44 86 ILE A C 1
ATOM 644 O O . ILE A 1 86 ? -1.919 -14.479 12.888 1.00 88.44 86 ILE A O 1
ATOM 648 N N . PRO A 1 87 ? -0.202 -13.214 12.148 1.00 86.38 87 PRO A N 1
ATOM 649 C CA . PRO A 1 87 ? -0.088 -12.422 13.368 1.00 86.38 87 PRO A CA 1
ATOM 650 C C . PRO A 1 87 ? -1.290 -11.486 13.564 1.00 86.38 87 PRO A C 1
ATOM 652 O O . PRO A 1 87 ? -1.848 -10.998 12.588 1.00 86.38 87 PRO A O 1
ATOM 655 N N . PRO A 1 88 ? -1.673 -11.173 14.811 1.00 87.50 88 PRO A N 1
ATOM 656 C CA . PRO A 1 88 ? -2.686 -10.163 15.081 1.00 87.50 88 PRO A CA 1
ATOM 657 C C . PRO A 1 88 ? -2.163 -8.766 14.731 1.00 87.50 88 PRO A C 1
ATOM 659 O O . PRO A 1 88 ? -0.983 -8.459 14.922 1.00 87.50 88 PRO A O 1
ATOM 662 N N . ALA A 1 89 ? -3.070 -7.891 14.303 1.00 88.19 89 ALA A N 1
ATOM 663 C CA . ALA A 1 89 ? -2.759 -6.489 14.072 1.00 88.19 89 ALA A CA 1
ATOM 664 C C . ALA A 1 89 ? -2.703 -5.699 15.395 1.00 88.19 89 ALA A C 1
ATOM 666 O O . ALA A 1 89 ? -3.430 -6.027 16.341 1.00 88.19 89 ALA A O 1
ATOM 667 N N . PRO A 1 90 ? -1.871 -4.645 15.480 1.00 88.00 90 PRO A N 1
ATOM 668 C CA . PRO A 1 90 ? -1.831 -3.757 16.635 1.00 88.00 90 PRO A CA 1
ATOM 669 C C . PRO A 1 90 ? -3.187 -3.116 16.925 1.00 88.00 90 PRO A C 1
ATOM 671 O O . PRO A 1 90 ? -3.850 -2.600 16.023 1.00 88.00 90 PRO A O 1
ATOM 674 N N . ARG A 1 91 ? -3.585 -3.101 18.197 1.00 88.38 91 ARG A N 1
ATOM 675 C CA . ARG A 1 91 ? -4.930 -2.706 18.605 1.00 88.38 91 ARG A CA 1
ATOM 676 C C . ARG A 1 91 ? -5.079 -1.189 18.658 1.00 88.38 91 ARG A C 1
ATOM 678 O O . ARG A 1 91 ? -4.252 -0.462 19.217 1.00 88.38 91 ARG A O 1
ATOM 685 N N . SER A 1 92 ? -6.194 -0.702 18.131 1.00 90.44 92 SER A N 1
ATOM 686 C CA . SER A 1 92 ? -6.608 0.699 18.221 1.00 90.44 92 SER A CA 1
ATOM 687 C C . SER A 1 92 ? -7.317 1.017 19.539 1.00 90.44 92 SER A C 1
ATOM 689 O O . SER A 1 92 ? -7.369 2.176 19.954 1.00 90.44 92 SER A O 1
ATOM 691 N N . GLY A 1 93 ? -7.876 -0.006 20.197 1.00 89.62 93 GLY A N 1
ATOM 692 C CA . GLY A 1 93 ? -8.748 0.142 21.369 1.00 89.62 93 GLY A CA 1
ATOM 693 C C . GLY A 1 93 ? -10.164 0.621 21.026 1.00 89.62 93 GLY A C 1
ATOM 694 O O . GLY A 1 93 ? -10.984 0.816 21.925 1.00 89.62 93 GLY A O 1
ATOM 695 N N . VAL A 1 94 ? -10.467 0.806 19.741 1.00 92.50 94 VAL A N 1
ATOM 696 C CA . VAL A 1 94 ? -11.809 1.118 19.246 1.00 92.50 94 VAL A CA 1
ATOM 697 C C . VAL A 1 94 ? -12.598 -0.188 19.103 1.00 92.50 94 VAL A C 1
ATOM 699 O O . VAL A 1 94 ? -12.029 -1.256 18.923 1.00 92.50 94 VAL A O 1
ATOM 702 N N . THR A 1 95 ? -13.922 -0.143 19.234 1.00 95.81 95 THR A N 1
ATOM 703 C CA . THR A 1 95 ? -14.774 -1.334 19.102 1.00 95.81 95 THR A CA 1
ATOM 704 C C . THR A 1 95 ? -15.175 -1.590 17.651 1.00 95.81 95 THR A C 1
ATOM 706 O O . THR A 1 95 ? -15.366 -0.654 16.879 1.00 95.81 95 THR A O 1
ATOM 709 N N . VAL A 1 96 ? -15.352 -2.859 17.275 1.00 96.81 96 VAL A N 1
ATOM 710 C CA . VAL A 1 96 ? -15.810 -3.249 15.931 1.00 96.81 96 VAL A CA 1
ATOM 711 C C . VAL A 1 96 ? -17.244 -2.773 15.684 1.00 96.81 96 VAL A C 1
ATOM 713 O O . VAL A 1 96 ? -18.134 -2.955 16.519 1.00 96.81 96 VAL A O 1
ATOM 716 N N . ASN A 1 97 ? -17.504 -2.234 14.496 1.00 95.19 97 ASN A N 1
ATOM 717 C CA . ASN A 1 97 ? -18.836 -1.892 14.018 1.00 95.19 97 ASN A CA 1
ATOM 718 C C . ASN A 1 97 ? -19.481 -3.069 13.277 1.00 95.19 97 ASN A C 1
ATOM 720 O O . ASN A 1 97 ? -19.565 -3.092 12.051 1.00 95.19 97 ASN A O 1
ATOM 724 N N . ALA A 1 98 ? -19.957 -4.058 14.032 1.00 92.00 98 ALA A N 1
ATOM 725 C CA . ALA A 1 98 ? -20.500 -5.299 13.471 1.00 92.00 98 ALA A CA 1
ATOM 726 C C . ALA A 1 98 ? -21.772 -5.119 12.612 1.00 92.00 98 ALA A C 1
ATOM 728 O O . ALA A 1 98 ? -22.164 -6.038 11.898 1.00 92.00 98 ALA A O 1
ATOM 729 N N . ALA A 1 99 ? -22.438 -3.963 12.692 1.00 89.50 99 ALA A N 1
ATOM 730 C CA . ALA A 1 99 ? -23.632 -3.666 11.902 1.00 89.50 99 ALA A CA 1
ATOM 731 C C . ALA A 1 99 ? -23.312 -3.082 10.515 1.00 89.50 99 ALA A C 1
ATOM 733 O O . ALA A 1 99 ? -24.218 -2.973 9.690 1.00 89.50 99 ALA A O 1
ATOM 734 N N . LEU A 1 100 ? -22.059 -2.687 10.272 1.00 90.88 100 LEU A N 1
ATOM 735 C CA . LEU A 1 100 ? -21.630 -2.005 9.059 1.00 90.88 100 LEU A CA 1
ATOM 736 C C . LEU A 1 100 ? -20.907 -2.967 8.115 1.00 90.88 100 LEU A C 1
ATOM 738 O O . LEU A 1 100 ? -19.934 -3.613 8.506 1.00 90.88 100 LEU A O 1
ATOM 742 N N . ASP A 1 101 ? -21.339 -3.011 6.860 1.00 93.69 101 ASP A N 1
ATOM 743 C CA . ASP A 1 101 ? -20.582 -3.613 5.764 1.00 93.69 101 ASP A CA 1
ATOM 744 C C . ASP A 1 101 ? -19.895 -2.500 4.971 1.00 93.69 101 ASP A C 1
ATOM 746 O O . ASP A 1 101 ? -20.547 -1.697 4.310 1.00 93.69 101 ASP A O 1
ATOM 750 N N . THR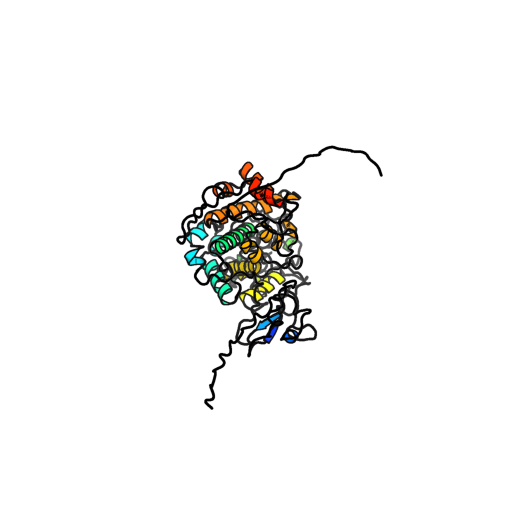 A 1 102 ? -18.571 -2.430 5.049 1.00 94.50 102 THR A N 1
ATOM 751 C CA . THR A 1 102 ? -17.776 -1.340 4.475 1.00 94.50 102 THR A CA 1
ATOM 752 C C . THR A 1 102 ? -18.013 -1.153 2.979 1.00 94.50 102 THR A C 1
ATOM 754 O O . THR A 1 102 ? -18.204 -0.022 2.532 1.00 94.50 102 THR A O 1
ATOM 757 N N . CYS A 1 103 ? -18.031 -2.238 2.206 1.00 95.44 103 CYS A N 1
ATOM 758 C CA . CYS A 1 103 ? -18.173 -2.164 0.754 1.00 95.44 103 CYS A CA 1
ATOM 759 C C . CYS A 1 103 ? -19.615 -1.911 0.322 1.00 95.44 103 CYS A C 1
ATOM 761 O O . CYS A 1 103 ? -19.857 -1.196 -0.646 1.00 95.44 103 CYS A O 1
ATOM 763 N N . ARG A 1 104 ? -20.598 -2.436 1.053 1.00 91.50 104 ARG A N 1
ATOM 764 C CA . ARG A 1 104 ? -22.007 -2.195 0.719 1.00 91.50 104 ARG A CA 1
ATOM 765 C C . ARG A 1 104 ? -22.504 -0.829 1.199 1.00 91.50 104 ARG A C 1
ATOM 767 O O . ARG A 1 104 ? -23.239 -0.155 0.482 1.00 91.50 104 ARG A O 1
ATOM 774 N N . ASP A 1 105 ? -22.126 -0.435 2.412 1.00 89.00 105 ASP A N 1
ATOM 775 C CA . ASP A 1 105 ? -22.762 0.657 3.153 1.00 89.00 105 ASP A CA 1
ATOM 776 C C . ASP A 1 105 ? -21.906 1.940 3.202 1.00 89.00 105 ASP A C 1
ATOM 778 O O . ASP A 1 105 ? -22.397 2.990 3.624 1.00 89.00 105 ASP A O 1
ATOM 782 N N . VAL A 1 106 ? -20.626 1.906 2.817 1.00 90.75 106 VAL A N 1
ATOM 783 C CA . VAL A 1 106 ? -19.750 3.095 2.863 1.00 90.75 106 VAL A CA 1
ATOM 784 C C . VAL A 1 106 ? -19.066 3.348 1.530 1.00 90.75 106 VAL A C 1
ATOM 786 O O . VAL A 1 106 ? -19.302 4.382 0.906 1.00 90.75 106 VAL A O 1
ATOM 789 N N . LEU A 1 107 ? -18.224 2.420 1.093 1.00 94.38 107 LEU A N 1
ATOM 790 C CA . LEU A 1 107 ? -17.494 2.506 -0.161 1.00 94.38 107 LEU A CA 1
ATOM 791 C C . LEU A 1 107 ? -18.272 1.749 -1.230 1.00 94.38 107 LEU A C 1
ATOM 793 O O . LEU A 1 107 ? -17.921 0.629 -1.568 1.00 94.38 107 LEU A O 1
ATOM 797 N N . THR A 1 108 ? -19.349 2.342 -1.740 1.00 93.06 108 THR A N 1
ATOM 798 C CA . THR A 1 108 ? -20.030 1.768 -2.911 1.00 93.06 108 THR A CA 1
ATOM 799 C C . THR A 1 108 ? -19.119 1.805 -4.137 1.00 93.06 108 THR A C 1
ATOM 801 O O . THR A 1 108 ? -18.174 2.593 -4.177 1.00 93.06 108 THR A O 1
ATOM 804 N N . GLU A 1 109 ? -19.421 1.005 -5.160 1.00 94.44 109 GLU A N 1
ATOM 805 C CA . GLU A 1 109 ? -18.669 1.024 -6.420 1.00 94.44 109 GLU A CA 1
ATOM 806 C C . GLU A 1 109 ? -18.664 2.418 -7.077 1.00 94.44 109 GLU A C 1
ATOM 808 O O . GLU A 1 109 ? -17.631 2.866 -7.568 1.00 94.44 109 GLU A O 1
ATOM 813 N N . ASP A 1 110 ? -19.770 3.165 -6.997 1.00 91.00 110 ASP A N 1
ATOM 814 C CA . ASP A 1 110 ? -19.834 4.548 -7.487 1.00 91.00 110 ASP A CA 1
ATOM 815 C C . ASP A 1 110 ? -18.901 5.476 -6.695 1.00 91.00 110 ASP A C 1
ATOM 817 O O . ASP A 1 110 ? -18.168 6.281 -7.273 1.00 91.00 110 ASP A O 1
ATOM 821 N N . THR A 1 111 ? -18.882 5.357 -5.363 1.00 90.56 111 THR A N 1
ATOM 822 C CA . THR A 1 111 ? -17.938 6.104 -4.518 1.00 90.56 111 THR A CA 1
ATOM 823 C C . THR A 1 111 ? -16.495 5.734 -4.861 1.00 90.56 111 THR A C 1
ATOM 825 O O . THR A 1 111 ? -15.657 6.622 -5.006 1.00 90.56 111 THR A O 1
ATOM 828 N N . PHE A 1 112 ? -16.210 4.441 -5.032 1.00 96.81 112 PHE A N 1
ATOM 829 C CA . PHE A 1 112 ? -14.896 3.937 -5.422 1.00 96.81 112 PHE A CA 1
ATOM 830 C C . PHE A 1 112 ? -14.448 4.532 -6.760 1.00 96.81 112 PHE A C 1
ATOM 832 O O . PHE A 1 112 ? -13.366 5.105 -6.825 1.00 96.81 112 PHE A O 1
ATOM 839 N N . ASN A 1 113 ? -15.295 4.502 -7.791 1.00 95.25 113 ASN A N 1
ATOM 840 C CA . ASN A 1 113 ? -14.979 5.008 -9.133 1.00 95.25 113 ASN A CA 1
ATOM 841 C C . ASN A 1 113 ? -14.787 6.539 -9.194 1.00 95.25 113 ASN A C 1
ATOM 843 O O . ASN A 1 113 ? -14.186 7.059 -10.136 1.00 95.25 113 ASN A O 1
ATOM 847 N N . ASN A 1 114 ? -15.264 7.289 -8.196 1.00 91.44 114 ASN A N 1
ATOM 848 C CA . ASN A 1 114 ? -14.969 8.722 -8.072 1.00 91.44 114 ASN A CA 1
ATOM 849 C C . ASN A 1 114 ? -13.563 8.997 -7.505 1.00 91.44 114 ASN A C 1
ATOM 851 O O . ASN A 1 114 ? -12.964 10.040 -7.791 1.00 91.44 114 ASN A O 1
ATOM 855 N N . ILE A 1 115 ? -13.024 8.056 -6.727 1.00 94.81 115 ILE A N 1
ATOM 856 C CA . ILE A 1 115 ? -11.711 8.165 -6.081 1.00 94.81 115 ILE A CA 1
ATOM 857 C C . ILE A 1 115 ? -10.638 7.484 -6.938 1.00 94.81 115 ILE A C 1
ATOM 859 O O . ILE A 1 115 ? -9.631 8.097 -7.283 1.00 94.81 115 ILE A O 1
ATOM 863 N N . VAL A 1 116 ? -10.867 6.228 -7.314 1.00 97.75 116 VAL A N 1
ATOM 864 C CA . VAL A 1 116 ? -9.924 5.370 -8.032 1.00 97.75 116 VAL A CA 1
ATOM 865 C C . VAL A 1 116 ? -10.133 5.535 -9.534 1.00 97.75 116 VAL A C 1
ATOM 867 O O . VAL A 1 116 ? -11.017 4.922 -10.128 1.00 97.75 116 VAL A O 1
ATOM 870 N N . GLN A 1 117 ? -9.324 6.402 -10.148 1.00 95.50 117 GLN A N 1
ATOM 871 C CA . GLN A 1 117 ? -9.418 6.747 -11.573 1.00 95.50 117 GLN A CA 1
ATOM 872 C C . GLN A 1 117 ? -8.085 6.549 -12.312 1.00 95.50 117 GLN A C 1
ATOM 874 O O . GLN A 1 117 ? -7.472 7.523 -12.753 1.00 95.50 117 GLN A O 1
ATOM 879 N N . PRO A 1 118 ? -7.632 5.293 -12.469 1.00 96.88 118 PRO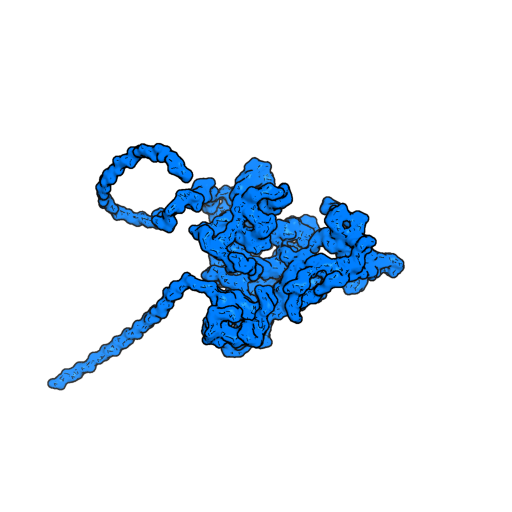 A N 1
ATOM 880 C CA . PRO A 1 118 ? -6.420 4.980 -13.211 1.00 96.88 118 PRO A CA 1
ATOM 881 C C . PRO A 1 118 ? -6.502 5.425 -14.672 1.00 96.88 118 PRO A C 1
ATOM 883 O O . PRO A 1 118 ? -7.487 5.191 -15.380 1.00 96.88 118 PRO A O 1
ATOM 886 N N . THR A 1 119 ? -5.419 6.035 -15.146 1.00 95.62 119 THR A N 1
ATOM 887 C CA . THR A 1 119 ? -5.270 6.451 -16.546 1.00 95.62 119 THR A CA 1
ATOM 888 C C . THR A 1 119 ? -4.727 5.322 -17.421 1.00 95.62 119 THR A C 1
ATOM 890 O O . THR A 1 119 ? -5.104 5.224 -18.593 1.00 95.62 119 THR A O 1
ATOM 893 N N . SER A 1 120 ? -3.898 4.442 -16.851 1.00 94.06 120 SER A N 1
ATOM 894 C CA . SER A 1 120 ? -3.347 3.266 -17.529 1.00 94.06 120 SER A CA 1
ATOM 895 C C . SER A 1 120 ? -4.339 2.104 -17.568 1.00 94.06 120 SER A C 1
ATOM 897 O O . SER A 1 120 ? -5.242 1.993 -16.736 1.00 94.06 120 SER A O 1
ATOM 899 N N . GLU A 1 121 ? -4.174 1.226 -18.554 1.00 94.88 121 GLU A N 1
ATOM 900 C CA . GLU A 1 121 ? -5.014 0.037 -18.696 1.00 94.88 121 GLU A CA 1
ATOM 901 C C . GLU A 1 121 ? -4.665 -1.017 -17.638 1.00 94.88 121 GLU A C 1
ATOM 903 O O . GLU A 1 121 ? -5.551 -1.611 -17.029 1.00 94.88 121 GLU A O 1
ATOM 908 N N . GLU A 1 122 ? -3.380 -1.176 -17.332 1.00 93.62 122 GLU A N 1
ATOM 909 C CA . GLU A 1 122 ? -2.898 -2.050 -16.265 1.00 93.62 122 GLU A CA 1
ATOM 910 C C . GLU A 1 122 ? -3.446 -1.613 -14.902 1.00 93.62 122 GLU A C 1
ATOM 912 O O . GLU A 1 122 ? -3.868 -2.449 -14.106 1.00 93.62 122 GLU A O 1
ATOM 917 N N . GLY A 1 123 ? -3.491 -0.301 -14.650 1.00 97.19 123 GLY A N 1
ATOM 918 C CA . GLY A 1 123 ? -4.078 0.268 -13.441 1.00 97.19 123 GLY A CA 1
ATOM 919 C C . GLY A 1 123 ? -5.568 -0.045 -13.309 1.00 97.19 123 GLY A C 1
ATOM 920 O O . GLY A 1 123 ? -6.008 -0.491 -12.251 1.00 97.19 123 GLY A O 1
ATOM 921 N N . LYS A 1 124 ? -6.338 0.105 -14.398 1.00 98.00 124 LYS A N 1
ATOM 922 C CA . LYS A 1 124 ? -7.774 -0.242 -14.441 1.00 98.00 124 LYS A CA 1
ATOM 923 C C . LYS A 1 124 ? -8.029 -1.718 -14.159 1.00 98.00 124 LYS A C 1
ATOM 925 O O . LYS A 1 124 ? -9.013 -2.052 -13.506 1.00 98.00 124 LYS A O 1
ATOM 930 N N . GLN A 1 125 ? -7.161 -2.594 -14.659 1.00 97.75 125 GLN A N 1
ATOM 931 C CA . GLN A 1 125 ? -7.283 -4.036 -14.454 1.00 97.75 125 GLN A CA 1
ATOM 932 C C . GLN A 1 125 ? -6.892 -4.456 -13.036 1.00 97.75 125 GLN A C 1
ATOM 934 O O . GLN A 1 125 ? -7.487 -5.388 -12.497 1.00 97.75 125 GLN A O 1
ATOM 939 N N . LEU A 1 126 ? -5.910 -3.782 -12.430 1.00 98.38 126 LEU A N 1
ATOM 940 C CA . LEU A 1 126 ? -5.397 -4.145 -11.114 1.00 98.38 126 LEU A CA 1
ATOM 941 C C . LEU A 1 126 ? -6.222 -3.543 -9.970 1.00 98.38 126 LEU A C 1
ATOM 943 O O . LEU A 1 126 ? -6.651 -4.260 -9.070 1.00 98.38 126 LEU A O 1
ATOM 947 N N . PHE A 1 127 ? -6.469 -2.235 -9.991 1.00 98.56 127 PHE A N 1
ATOM 948 C CA . PHE A 1 127 ? -7.100 -1.515 -8.883 1.00 98.56 127 PHE A CA 1
ATOM 949 C C . PHE A 1 127 ? -8.617 -1.473 -9.050 1.00 98.56 127 PHE A C 1
ATOM 951 O O . PHE A 1 127 ? -9.213 -0.435 -9.327 1.00 98.56 127 PHE A O 1
ATOM 958 N N . THR A 1 128 ? -9.247 -2.634 -8.881 1.00 98.69 128 THR A N 1
ATOM 959 C CA . THR A 1 128 ? -10.700 -2.797 -9.036 1.00 98.69 128 THR A CA 1
ATOM 960 C C . THR A 1 128 ? -11.439 -2.717 -7.703 1.00 98.69 128 THR A C 1
ATOM 962 O O . THR A 1 128 ? -10.885 -3.049 -6.651 1.00 98.69 128 THR A O 1
ATOM 965 N N . TYR A 1 129 ? -12.716 -2.329 -7.762 1.00 98.69 129 TYR A N 1
ATOM 966 C CA . TYR A 1 129 ? -13.619 -2.313 -6.611 1.00 98.69 129 TYR A CA 1
ATOM 967 C C . TYR A 1 129 ? -13.756 -3.703 -5.974 1.00 98.69 129 TYR A C 1
ATOM 969 O O . TYR A 1 129 ? -13.562 -3.863 -4.771 1.00 98.69 129 TYR A O 1
ATOM 977 N N . ALA A 1 130 ? -14.009 -4.722 -6.803 1.00 98.62 130 ALA A N 1
ATOM 978 C CA . ALA A 1 130 ? -14.104 -6.110 -6.358 1.00 98.62 130 ALA A CA 1
ATOM 979 C C . ALA A 1 130 ? -12.817 -6.570 -5.656 1.00 98.62 130 ALA A C 1
ATOM 981 O O . ALA A 1 130 ? -12.889 -7.122 -4.562 1.00 98.62 130 ALA A O 1
ATOM 982 N N . GLY A 1 131 ? -11.644 -6.257 -6.224 1.00 98.69 131 GLY A N 1
ATOM 983 C CA . GLY A 1 131 ? -10.358 -6.573 -5.604 1.00 98.69 131 GLY A CA 1
ATOM 984 C C . GLY A 1 131 ? -10.189 -5.944 -4.219 1.00 98.69 131 GLY A C 1
ATOM 985 O O . GLY A 1 131 ? -9.717 -6.615 -3.302 1.00 98.69 131 GLY A O 1
ATOM 986 N N . LEU A 1 132 ? -10.600 -4.682 -4.038 1.00 98.81 132 LEU A N 1
ATOM 987 C CA . LEU A 1 132 ? -10.523 -4.013 -2.736 1.00 98.81 132 LEU A CA 1
ATOM 988 C C . LEU A 1 132 ? -11.482 -4.650 -1.725 1.00 98.81 132 LEU A C 1
ATOM 990 O O . LEU A 1 132 ? -11.101 -4.879 -0.580 1.00 98.81 132 LEU A O 1
ATOM 994 N N . CYS A 1 133 ? -12.705 -4.977 -2.134 1.00 98.69 133 CYS A N 1
ATOM 995 C CA . CYS A 1 133 ? -13.672 -5.619 -1.248 1.00 98.69 133 CYS A CA 1
ATOM 996 C C . CYS A 1 133 ? -13.250 -7.031 -0.844 1.00 98.69 133 CYS A C 1
ATOM 998 O O . CYS A 1 133 ? -13.286 -7.357 0.342 1.00 98.69 133 CYS A O 1
ATOM 1000 N N . ASP A 1 134 ? -12.752 -7.832 -1.785 1.00 98.62 134 ASP A N 1
ATOM 1001 C CA . ASP A 1 134 ? -12.185 -9.150 -1.493 1.00 98.62 134 ASP A CA 1
ATOM 1002 C C . ASP A 1 134 ? -10.984 -9.047 -0.541 1.00 98.62 134 ASP A C 1
ATOM 1004 O O . ASP A 1 134 ? -10.793 -9.904 0.328 1.00 98.62 134 ASP A O 1
ATOM 1008 N N . ALA A 1 135 ? -10.179 -7.988 -0.665 1.00 98.62 135 ALA A N 1
ATOM 1009 C CA . ALA A 1 135 ? -9.067 -7.715 0.236 1.00 98.62 135 ALA A CA 1
ATOM 1010 C C . ALA A 1 135 ? -9.543 -7.351 1.653 1.00 98.62 135 ALA A C 1
ATOM 1012 O O . ALA A 1 135 ? -9.049 -7.935 2.620 1.00 98.62 135 ALA A O 1
ATOM 1013 N N . ILE A 1 136 ? -10.530 -6.452 1.777 1.00 98.38 136 ILE A N 1
ATOM 1014 C CA . ILE A 1 136 ? -11.145 -6.048 3.054 1.00 98.38 136 ILE A CA 1
ATOM 1015 C C . ILE A 1 136 ? -11.753 -7.260 3.760 1.00 98.38 136 ILE A C 1
ATOM 1017 O O . ILE A 1 136 ? -11.452 -7.515 4.926 1.00 98.38 136 ILE A O 1
ATOM 1021 N N . TYR A 1 137 ? -12.600 -8.024 3.065 1.00 97.62 137 TYR A N 1
ATOM 1022 C CA . TYR A 1 137 ? -13.291 -9.167 3.657 1.00 97.62 137 TYR A CA 1
ATOM 1023 C C . TYR A 1 137 ? -12.315 -10.248 4.103 1.00 97.62 137 TYR A C 1
ATOM 1025 O O . TYR A 1 137 ? -12.464 -10.787 5.200 1.00 97.62 137 TYR A O 1
ATOM 1033 N N . ASN A 1 138 ? -11.297 -10.536 3.290 1.00 95.94 138 ASN A N 1
ATOM 1034 C CA . ASN A 1 138 ? -10.285 -11.512 3.659 1.00 95.94 138 ASN A CA 1
ATOM 1035 C C . ASN A 1 138 ? -9.469 -11.047 4.873 1.00 95.94 138 ASN A C 1
ATOM 1037 O O . ASN A 1 138 ? -9.330 -11.815 5.818 1.00 95.94 138 ASN A O 1
ATOM 1041 N N . TYR A 1 139 ? -9.006 -9.792 4.906 1.00 95.38 139 TYR A N 1
ATOM 1042 C CA . TYR A 1 139 ? -8.269 -9.270 6.060 1.00 95.38 139 TYR A CA 1
ATOM 1043 C C . TYR A 1 139 ? -9.107 -9.345 7.345 1.00 95.38 139 TYR A C 1
ATOM 1045 O O . TYR A 1 139 ? -8.677 -9.909 8.354 1.00 95.38 139 TYR A O 1
ATOM 1053 N N . ASN A 1 140 ? -10.350 -8.863 7.282 1.00 95.06 140 ASN A N 1
ATOM 1054 C CA . ASN A 1 140 ? -11.269 -8.815 8.418 1.00 95.06 140 ASN A CA 1
ATOM 1055 C C . ASN A 1 140 ? -11.741 -10.199 8.880 1.00 95.06 140 ASN A C 1
ATOM 1057 O O . ASN A 1 140 ? -12.220 -10.327 10.007 1.00 95.06 140 ASN A O 1
ATOM 1061 N N . GLN A 1 141 ? -11.619 -11.238 8.056 1.00 91.75 141 GLN A N 1
ATOM 1062 C CA . GLN A 1 141 ? -11.903 -12.610 8.469 1.00 91.75 141 GLN A CA 1
ATOM 1063 C C . GLN A 1 141 ? -10.875 -13.125 9.488 1.00 91.75 141 GLN A C 1
ATOM 1065 O O . GLN A 1 141 ? -11.252 -13.875 10.387 1.00 91.75 141 GLN A O 1
ATOM 1070 N N . TYR A 1 142 ? -9.604 -12.735 9.352 1.00 88.56 142 TYR A N 1
ATOM 1071 C CA . TYR A 1 142 ? -8.493 -13.296 10.130 1.00 88.56 142 TYR A CA 1
ATOM 1072 C C . TYR A 1 142 ? -8.016 -12.420 11.297 1.00 88.56 142 TYR A C 1
ATOM 1074 O O . TYR A 1 142 ? -7.229 -12.895 12.107 1.00 88.56 142 TYR A O 1
ATOM 1082 N N . HIS A 1 143 ? -8.501 -11.182 11.419 1.00 90.00 143 HIS A N 1
ATOM 1083 C CA . HIS A 1 143 ? -8.038 -10.235 12.441 1.00 90.00 143 HIS A CA 1
ATOM 1084 C C . HIS A 1 143 ? -9.181 -9.735 13.309 1.00 90.00 143 HIS A C 1
ATOM 1086 O O . HIS A 1 143 ? -10.230 -9.399 12.774 1.00 90.00 143 HIS A O 1
ATOM 1092 N N . ASP A 1 144 ? -8.996 -9.630 14.625 1.00 90.00 144 ASP A N 1
ATOM 1093 C CA . ASP A 1 144 ? -9.984 -9.003 15.518 1.00 90.00 144 ASP A CA 1
ATOM 1094 C C . ASP A 1 144 ? -10.054 -7.481 15.329 1.00 90.00 144 ASP A C 1
ATOM 1096 O O . ASP A 1 144 ? -11.149 -6.916 15.276 1.00 90.00 144 ASP A O 1
ATOM 1100 N N . GLU A 1 145 ? -8.897 -6.831 15.176 1.00 94.00 145 GLU A N 1
ATOM 1101 C CA . GLU A 1 145 ? -8.796 -5.441 14.731 1.00 94.00 145 GLU A CA 1
ATOM 1102 C C . GLU A 1 145 ? -9.075 -5.388 13.224 1.00 94.00 145 GLU A C 1
ATOM 1104 O O . GLU A 1 145 ? -8.362 -5.992 12.421 1.00 94.00 145 GLU A O 1
ATOM 1109 N N . LYS A 1 146 ? -10.153 -4.707 12.836 1.00 96.62 146 LYS A N 1
ATOM 1110 C CA . LYS A 1 146 ? -10.656 -4.729 11.460 1.00 96.62 146 LYS A CA 1
ATOM 1111 C C . LYS A 1 146 ? -10.138 -3.532 10.672 1.00 96.62 146 LYS A C 1
ATOM 1113 O O . LYS A 1 146 ? -10.161 -2.405 11.155 1.00 96.62 146 LYS A O 1
ATOM 1118 N N . PHE A 1 147 ? -9.795 -3.738 9.409 1.00 98.06 147 PHE A N 1
ATOM 1119 C CA . PHE A 1 147 ? -9.616 -2.635 8.475 1.00 98.06 147 PHE A CA 1
ATOM 1120 C C . PHE A 1 147 ? -10.984 -2.086 8.049 1.00 98.06 147 PHE A C 1
ATOM 1122 O O . PHE A 1 147 ? -11.868 -2.844 7.633 1.00 98.06 147 PHE A O 1
ATOM 1129 N N . ALA A 1 148 ? -11.168 -0.769 8.165 1.00 97.19 148 ALA A N 1
ATOM 1130 C CA . ALA A 1 148 ? -12.368 -0.050 7.736 1.00 97.19 148 ALA A CA 1
ATOM 1131 C C . ALA A 1 148 ? -13.686 -0.593 8.324 1.00 97.19 148 ALA A C 1
ATOM 1133 O O . ALA A 1 148 ? -14.742 -0.482 7.703 1.00 97.19 148 ALA A O 1
ATOM 1134 N N . GLN A 1 149 ? -13.653 -1.162 9.532 1.00 96.88 149 GLN A N 1
ATOM 1135 C CA . GLN A 1 149 ? -14.846 -1.634 10.253 1.00 96.88 149 GLN A CA 1
ATOM 1136 C C . GLN A 1 149 ? -14.786 -1.314 11.757 1.00 96.88 149 GLN A C 1
ATOM 1138 O O . GLN A 1 149 ? -15.547 -1.872 12.546 1.00 96.88 149 GLN A O 1
ATOM 1143 N N . MET A 1 150 ? -13.899 -0.404 12.170 1.00 97.06 150 MET A N 1
ATOM 1144 C CA . MET A 1 150 ? -13.739 0.001 13.569 1.00 97.06 150 MET A CA 1
ATOM 1145 C C . MET A 1 150 ? -14.462 1.317 13.856 1.00 97.06 150 MET A C 1
ATOM 1147 O O . MET A 1 150 ? -14.377 2.290 13.106 1.00 97.06 150 MET A O 1
ATOM 1151 N N . GLY A 1 151 ? -15.163 1.359 14.984 1.00 95.50 151 GLY A N 1
ATOM 1152 C CA . GLY A 1 151 ? -15.773 2.557 15.540 1.00 95.50 151 GLY A CA 1
ATOM 1153 C C . GLY A 1 151 ? -17.003 3.050 14.784 1.00 95.50 151 GLY A C 1
ATOM 1154 O O . GLY A 1 151 ? -17.851 2.298 14.312 1.00 95.50 151 GLY A O 1
ATOM 1155 N N . THR A 1 152 ? -17.165 4.364 14.724 1.00 93.25 152 THR A N 1
ATOM 1156 C CA . THR A 1 152 ? -18.310 4.996 14.059 1.00 93.25 152 THR A CA 1
ATOM 1157 C C . THR A 1 152 ? -18.188 4.937 12.534 1.00 93.25 152 THR A C 1
ATOM 1159 O O . THR A 1 152 ? -17.092 4.871 11.987 1.00 93.25 152 THR A O 1
ATOM 1162 N N . VAL A 1 153 ? -19.307 5.081 11.815 1.00 91.25 153 VAL A N 1
ATOM 1163 C CA . VAL A 1 153 ? -19.303 5.215 10.340 1.00 91.25 153 VAL A CA 1
ATOM 1164 C C . VAL A 1 153 ? -18.392 6.361 9.875 1.00 91.25 153 VAL A C 1
ATOM 1166 O O . VAL A 1 153 ? -17.748 6.271 8.835 1.00 91.25 153 VAL A O 1
ATOM 1169 N N . SER A 1 154 ? -18.294 7.435 10.665 1.00 89.56 154 SER A N 1
ATOM 1170 C CA . SER A 1 154 ? -17.393 8.556 10.388 1.00 89.56 154 SER A CA 1
ATOM 1171 C C . SER A 1 154 ? -15.914 8.159 10.494 1.00 89.56 154 SER A C 1
ATOM 1173 O O . SER A 1 154 ? -15.122 8.585 9.659 1.00 89.56 154 SER A O 1
ATOM 1175 N N . GLN A 1 155 ? -15.540 7.316 11.464 1.00 93.12 155 GLN A N 1
ATOM 1176 C CA . GLN A 1 155 ? -14.180 6.771 11.571 1.00 93.12 155 GLN A CA 1
ATOM 1177 C C . GLN A 1 155 ? -13.844 5.872 10.382 1.00 93.12 155 GLN A C 1
ATOM 1179 O O . GLN A 1 155 ? -12.808 6.071 9.760 1.00 93.12 155 GLN A O 1
ATOM 1184 N N . VAL A 1 156 ? -14.759 4.977 10.003 1.00 95.56 156 VAL A N 1
ATOM 1185 C CA . VAL A 1 156 ? -14.591 4.102 8.832 1.00 95.56 156 VAL A CA 1
ATOM 1186 C C . VAL A 1 156 ? -14.401 4.906 7.543 1.00 95.56 156 VAL A C 1
ATOM 1188 O O . VAL A 1 156 ? -13.501 4.626 6.758 1.00 95.56 156 VAL A O 1
ATOM 1191 N N . ARG A 1 157 ? -15.205 5.954 7.332 1.00 93.56 157 ARG A N 1
ATOM 1192 C CA . ARG A 1 157 ? -15.049 6.854 6.180 1.00 93.56 157 ARG A CA 1
ATOM 1193 C C . ARG A 1 157 ? -13.701 7.578 6.186 1.00 93.56 157 ARG A C 1
ATOM 1195 O O . ARG A 1 157 ? -13.079 7.672 5.134 1.00 93.56 157 ARG A O 1
ATOM 1202 N N . ARG A 1 158 ? -13.245 8.085 7.340 1.00 94.19 158 ARG A N 1
ATOM 1203 C CA . ARG A 1 158 ? -11.927 8.741 7.451 1.00 94.19 158 ARG A CA 1
ATOM 1204 C C . ARG A 1 158 ? -10.791 7.775 7.144 1.00 94.19 158 ARG A C 1
ATOM 1206 O O . ARG A 1 158 ? -9.868 8.140 6.426 1.00 94.19 158 ARG A O 1
ATOM 1213 N N . GLU A 1 159 ? -10.883 6.554 7.657 1.00 98.06 159 GLU A N 1
ATOM 1214 C CA . GLU A 1 159 ? -9.903 5.509 7.388 1.00 98.06 159 GLU A CA 1
ATOM 1215 C C . GLU A 1 159 ? -9.809 5.194 5.895 1.00 98.06 159 GLU A C 1
ATOM 1217 O O . GLU A 1 159 ? -8.716 5.236 5.339 1.00 98.06 159 GLU A O 1
ATOM 1222 N N . LEU A 1 160 ? -10.943 4.973 5.228 1.00 98.19 160 LEU A N 1
ATOM 1223 C CA . LEU A 1 160 ? -10.979 4.741 3.784 1.00 98.19 160 LEU A CA 1
ATOM 1224 C C . LEU A 1 160 ? -10.448 5.933 2.983 1.00 98.19 160 LEU A C 1
ATOM 1226 O O . LEU A 1 160 ? -9.709 5.732 2.023 1.00 98.19 160 LEU A O 1
ATOM 1230 N N . ALA A 1 161 ? -10.804 7.162 3.368 1.00 96.81 161 ALA A N 1
ATOM 1231 C CA . ALA A 1 161 ? -10.350 8.363 2.674 1.00 96.81 161 ALA A CA 1
ATOM 1232 C C . ALA A 1 161 ? -8.825 8.496 2.742 1.00 96.81 161 ALA A C 1
ATOM 1234 O O . ALA A 1 161 ? -8.185 8.689 1.712 1.00 96.81 161 ALA A O 1
ATOM 1235 N N . ALA A 1 162 ? -8.245 8.318 3.931 1.00 98.12 162 ALA A N 1
ATOM 1236 C CA . ALA A 1 162 ? -6.799 8.348 4.105 1.00 98.12 162 ALA A CA 1
ATOM 1237 C C . ALA A 1 162 ? -6.112 7.176 3.397 1.00 98.12 162 ALA A C 1
ATOM 1239 O O . ALA A 1 162 ? -5.132 7.372 2.683 1.00 98.12 162 ALA A O 1
ATOM 1240 N N . PHE A 1 163 ? -6.630 5.957 3.538 1.00 98.75 163 PHE A N 1
ATOM 1241 C CA . PHE A 1 163 ? -6.056 4.788 2.882 1.00 98.75 163 PHE A CA 1
ATOM 1242 C C . PHE A 1 163 ? -6.000 4.961 1.358 1.00 98.75 163 PHE A C 1
ATOM 1244 O O . PHE A 1 163 ? -4.947 4.764 0.751 1.00 98.75 163 PHE A O 1
ATOM 1251 N N . LEU A 1 164 ? -7.111 5.377 0.741 1.00 98.62 164 LEU A N 1
ATOM 1252 C CA . LEU A 1 164 ? -7.191 5.579 -0.705 1.00 98.62 164 LEU A CA 1
ATOM 1253 C C . LEU A 1 164 ? -6.372 6.786 -1.172 1.00 98.62 164 LEU A C 1
ATOM 1255 O O . LEU A 1 164 ? -5.803 6.721 -2.259 1.00 98.62 164 LEU A O 1
ATOM 1259 N N . SER A 1 165 ? -6.255 7.852 -0.371 1.00 97.69 165 SER A N 1
ATOM 1260 C CA . SER A 1 165 ? -5.395 8.987 -0.725 1.00 97.69 165 SER A CA 1
ATOM 1261 C C . SER A 1 165 ? -3.923 8.589 -0.749 1.00 97.69 165 SER A C 1
ATOM 1263 O O . SER A 1 165 ? -3.202 8.940 -1.679 1.00 97.69 165 SER A O 1
ATOM 1265 N N . HIS A 1 166 ? -3.478 7.817 0.249 1.00 98.19 166 HIS A N 1
ATOM 1266 C CA . HIS A 1 166 ? -2.127 7.258 0.262 1.00 98.19 166 HIS A CA 1
ATOM 1267 C C . HIS A 1 166 ? -1.933 6.341 -0.937 1.00 98.19 166 HIS A C 1
ATOM 1269 O O . HIS A 1 166 ? -1.010 6.570 -1.707 1.00 98.19 166 HIS A O 1
ATOM 1275 N N . ALA A 1 167 ? -2.838 5.387 -1.166 1.00 98.38 167 ALA A N 1
ATOM 1276 C CA . ALA A 1 167 ? -2.726 4.483 -2.304 1.00 98.38 167 ALA A CA 1
ATOM 1277 C C . ALA A 1 167 ? -2.636 5.226 -3.647 1.00 98.38 167 ALA A C 1
ATOM 1279 O O . ALA A 1 167 ? -1.815 4.867 -4.488 1.00 98.38 167 ALA A O 1
ATOM 1280 N N . SER A 1 168 ? -3.422 6.291 -3.829 1.00 97.88 168 SER A N 1
ATOM 1281 C CA . SER A 1 168 ? -3.401 7.138 -5.027 1.00 97.88 168 SER A CA 1
ATOM 1282 C C . SER A 1 168 ? -2.028 7.779 -5.250 1.00 97.88 168 SER A C 1
ATOM 1284 O O . SER A 1 168 ? -1.435 7.595 -6.312 1.00 97.88 168 SER A O 1
ATOM 1286 N N . VAL A 1 169 ? -1.467 8.454 -4.238 1.00 96.25 169 VAL A N 1
ATOM 1287 C CA . VAL A 1 169 ? -0.131 9.082 -4.328 1.00 96.25 169 VAL A CA 1
ATOM 1288 C C . VAL A 1 169 ? 0.948 8.045 -4.589 1.00 96.25 169 VAL A C 1
ATOM 1290 O O . VAL A 1 169 ? 1.822 8.224 -5.436 1.00 96.25 169 VAL A O 1
ATOM 1293 N N . GLU A 1 170 ? 0.865 6.929 -3.878 1.00 95.06 170 GLU A N 1
ATOM 1294 C CA . GLU A 1 170 ? 1.800 5.836 -4.012 1.00 95.06 170 GLU A CA 1
ATOM 1295 C C . GLU A 1 170 ? 1.745 5.264 -5.453 1.00 95.06 170 GLU A C 1
ATOM 1297 O O . GLU A 1 170 ? 2.777 4.967 -6.044 1.00 95.06 170 GLU A O 1
ATOM 1302 N N . THR A 1 171 ? 0.591 5.159 -6.090 1.00 96.06 171 THR A N 1
ATOM 1303 C CA . THR A 1 171 ? 0.460 4.478 -7.393 1.00 96.06 171 THR A CA 1
ATOM 1304 C C . THR A 1 171 ? 0.332 5.424 -8.586 1.00 96.06 171 THR A C 1
ATOM 1306 O O . THR A 1 171 ? -0.045 4.979 -9.671 1.00 96.06 171 THR A O 1
ATOM 1309 N N . ASP A 1 172 ? 0.653 6.709 -8.411 1.00 94.06 172 ASP A N 1
ATOM 1310 C CA . ASP A 1 172 ? 0.466 7.758 -9.427 1.00 94.06 172 ASP A CA 1
ATOM 1311 C C . ASP A 1 172 ? -0.979 7.762 -9.962 1.00 94.06 172 ASP A C 1
ATOM 1313 O O . ASP A 1 172 ? -1.263 7.473 -11.130 1.00 94.06 172 ASP A O 1
ATOM 1317 N N . GLY A 1 173 ? -1.927 7.962 -9.044 1.00 95.94 173 GLY A N 1
ATOM 1318 C CA . GLY A 1 173 ? -3.357 7.897 -9.323 1.00 95.94 173 GLY A CA 1
ATOM 1319 C C . GLY A 1 173 ? -3.787 6.518 -9.813 1.00 95.94 173 GLY A C 1
ATOM 1320 O O . GLY A 1 173 ? -4.520 6.426 -10.797 1.00 95.94 173 GLY A O 1
ATOM 1321 N N . PHE A 1 174 ? -3.298 5.443 -9.186 1.00 97.69 174 PHE A N 1
ATOM 1322 C CA . PHE A 1 174 ? -3.600 4.049 -9.549 1.00 97.69 174 PHE A CA 1
ATOM 1323 C C . PHE A 1 174 ? -3.091 3.630 -10.933 1.00 97.69 174 PHE A C 1
ATOM 1325 O O . PHE A 1 174 ? -3.453 2.571 -11.437 1.00 97.69 174 PHE A O 1
ATOM 1332 N N . SER A 1 175 ? -2.232 4.427 -11.569 1.00 95.56 175 SER A N 1
ATOM 1333 C CA . SER A 1 175 ? -1.784 4.179 -12.944 1.00 95.56 175 SER A CA 1
ATOM 1334 C C . SER A 1 175 ? -0.476 3.383 -13.030 1.00 95.56 175 SER A C 1
ATOM 1336 O O . SER A 1 175 ? -0.122 2.899 -14.110 1.00 95.56 175 SER A O 1
ATOM 1338 N N . VAL A 1 176 ? 0.242 3.217 -11.920 1.00 94.06 176 VAL A N 1
ATOM 1339 C CA . VAL A 1 176 ? 1.520 2.499 -11.846 1.00 94.06 176 VAL A CA 1
ATOM 1340 C C . VAL A 1 176 ? 1.347 1.217 -11.032 1.00 94.06 176 VAL A C 1
ATOM 1342 O O . VAL A 1 176 ? 1.115 1.256 -9.828 1.00 94.06 176 VAL A O 1
ATOM 1345 N N . THR A 1 177 ? 1.483 0.067 -11.697 1.00 95.44 177 THR A N 1
ATOM 1346 C CA . THR A 1 177 ? 1.363 -1.273 -11.081 1.00 95.44 177 THR A CA 1
ATOM 1347 C C . THR A 1 177 ? 2.714 -1.907 -10.745 1.00 95.44 177 THR A C 1
ATOM 1349 O O . THR A 1 177 ? 2.813 -2.758 -9.862 1.00 95.44 177 THR A O 1
ATOM 1352 N N . ARG A 1 178 ? 3.766 -1.482 -11.450 1.00 95.00 178 ARG A N 1
ATOM 1353 C CA . ARG A 1 178 ? 5.166 -1.867 -11.260 1.00 95.00 178 ARG A CA 1
ATOM 1354 C C . ARG A 1 178 ? 6.010 -0.611 -11.332 1.00 95.00 178 ARG A C 1
ATOM 1356 O O . ARG A 1 178 ? 5.765 0.235 -12.187 1.00 95.00 178 ARG A O 1
ATOM 1363 N N . GLU A 1 179 ? 6.999 -0.501 -10.460 1.00 92.31 179 GLU A N 1
ATOM 1364 C CA . GLU A 1 179 ? 7.868 0.669 -10.417 1.00 92.31 179 GLU A CA 1
ATOM 1365 C C . GLU A 1 179 ? 8.534 0.957 -11.768 1.00 92.31 179 GLU A C 1
ATOM 1367 O O . GLU A 1 179 ? 9.281 0.134 -12.302 1.00 92.31 179 GLU A O 1
ATOM 1372 N N . GLU A 1 180 ? 8.252 2.137 -12.323 1.00 87.69 180 GLU A N 1
ATOM 1373 C CA . GLU A 1 180 ? 8.386 2.350 -13.764 1.00 87.69 180 GLU A CA 1
ATOM 1374 C C . GLU A 1 180 ? 9.814 2.134 -14.281 1.00 87.69 180 GLU A C 1
ATOM 1376 O O . GLU A 1 180 ? 10.030 1.378 -15.224 1.00 87.69 180 GLU A O 1
ATOM 1381 N N . HIS A 1 181 ? 10.816 2.747 -13.643 1.00 91.31 181 HIS A N 1
ATOM 1382 C CA . HIS A 1 181 ? 12.196 2.670 -14.124 1.00 91.31 181 HIS A CA 1
ATOM 1383 C C . HIS A 1 181 ? 12.888 1.332 -13.807 1.00 91.31 181 HIS A C 1
ATOM 1385 O O . HIS A 1 181 ? 13.912 1.017 -14.413 1.00 91.31 181 HIS A O 1
ATOM 1391 N N . HIS A 1 182 ? 12.334 0.502 -12.917 1.00 94.06 182 HIS A N 1
ATOM 1392 C CA . HIS A 1 182 ? 12.827 -0.863 -12.686 1.00 94.06 182 HIS A CA 1
ATOM 1393 C C . HIS A 1 182 ? 12.129 -1.909 -13.552 1.00 94.06 182 HIS A C 1
ATOM 1395 O O . HIS A 1 182 ? 12.682 -2.990 -13.758 1.00 94.06 182 HIS A O 1
ATOM 1401 N N . CYS A 1 183 ? 10.961 -1.581 -14.101 1.00 94.25 183 CYS A N 1
ATOM 1402 C CA . CYS A 1 183 ? 10.224 -2.442 -15.010 1.00 94.25 183 CYS A CA 1
ATOM 1403 C C . CYS A 1 183 ? 9.735 -1.685 -16.246 1.00 94.25 183 CYS A C 1
ATOM 1405 O O . CYS A 1 183 ? 8.539 -1.524 -16.479 1.00 94.25 183 CYS A O 1
ATOM 1407 N N . VAL A 1 184 ? 10.685 -1.252 -17.074 1.00 93.50 184 VAL A N 1
ATOM 1408 C CA . VAL A 1 184 ? 10.375 -0.633 -18.363 1.00 93.50 184 VAL A CA 1
ATOM 1409 C C . VAL A 1 184 ? 9.942 -1.713 -19.357 1.00 93.50 184 VAL A C 1
ATOM 1411 O O . VAL A 1 184 ? 10.529 -2.797 -19.381 1.00 93.50 184 VAL A O 1
ATOM 1414 N N . ASN A 1 185 ? 8.949 -1.397 -20.195 1.00 89.56 185 ASN A N 1
ATOM 1415 C CA . ASN A 1 185 ? 8.454 -2.237 -21.294 1.00 89.56 185 ASN A CA 1
ATOM 1416 C C . ASN A 1 185 ? 8.247 -3.712 -20.900 1.00 89.56 185 ASN A C 1
ATOM 1418 O O . ASN A 1 185 ? 8.913 -4.576 -21.470 1.00 89.56 185 ASN A O 1
ATOM 1422 N N . PRO A 1 186 ? 7.375 -4.026 -19.926 1.00 92.25 186 PRO A N 1
ATOM 1423 C CA . PRO A 1 186 ? 7.162 -5.407 -19.517 1.00 92.25 186 PRO A CA 1
ATOM 1424 C C . PRO A 1 186 ? 6.720 -6.277 -20.703 1.00 92.25 186 PRO A C 1
ATOM 1426 O O . PRO A 1 186 ? 5.844 -5.892 -21.477 1.00 92.25 186 PRO A O 1
ATOM 1429 N N . ILE A 1 187 ? 7.317 -7.462 -20.831 1.00 92.25 187 ILE A N 1
ATOM 1430 C CA . ILE A 1 187 ? 6.996 -8.453 -21.868 1.00 92.25 187 ILE A CA 1
ATOM 1431 C C . ILE A 1 187 ? 6.648 -9.796 -21.232 1.00 92.25 187 ILE A C 1
ATOM 1433 O O . ILE A 1 187 ? 7.194 -10.155 -20.191 1.00 92.25 187 ILE A O 1
ATOM 1437 N N . THR A 1 188 ? 5.776 -10.567 -21.877 1.00 91.94 188 THR A N 1
ATOM 1438 C CA . THR A 1 188 ? 5.456 -11.935 -21.452 1.00 91.94 188 THR A CA 1
ATOM 1439 C C . THR A 1 188 ? 6.270 -12.932 -22.270 1.00 91.94 188 THR A C 1
ATOM 1441 O O . THR A 1 188 ? 6.200 -12.942 -23.500 1.00 91.94 188 THR A O 1
ATOM 1444 N N . GLY A 1 189 ? 7.062 -13.759 -21.589 1.00 89.31 189 GLY A N 1
ATOM 1445 C CA . GLY A 1 189 ? 7.809 -14.846 -22.215 1.00 89.31 189 GLY A CA 1
ATOM 1446 C C . GLY A 1 189 ? 6.903 -16.003 -22.646 1.00 89.31 189 GLY A C 1
ATOM 1447 O O . GLY A 1 189 ? 5.740 -16.097 -22.258 1.00 89.31 189 GLY A O 1
ATOM 1448 N N . LEU A 1 190 ? 7.449 -16.939 -23.427 1.00 88.62 190 LEU A N 1
ATOM 1449 C CA . LEU A 1 190 ? 6.734 -18.166 -23.825 1.00 88.62 190 LEU A CA 1
ATOM 1450 C C . LEU A 1 190 ? 6.365 -19.085 -22.654 1.00 88.62 190 LEU A C 1
ATOM 1452 O O . LEU A 1 190 ? 5.512 -19.958 -22.795 1.00 88.62 190 LEU A O 1
ATOM 1456 N N . ASP A 1 191 ? 7.030 -18.910 -21.519 1.00 89.25 191 ASP A N 1
ATOM 1457 C CA . ASP A 1 191 ? 6.746 -19.586 -20.258 1.00 89.25 191 ASP A CA 1
ATOM 1458 C C . ASP A 1 191 ? 5.599 -18.931 -19.468 1.00 89.25 191 ASP A C 1
ATOM 1460 O O . ASP A 1 191 ? 5.220 -19.438 -18.416 1.00 89.25 191 ASP A O 1
ATOM 1464 N N . GLY A 1 192 ? 5.034 -17.831 -19.977 1.00 89.69 192 GLY A N 1
ATOM 1465 C CA . GLY A 1 192 ? 3.977 -17.062 -19.326 1.00 89.69 192 GLY A CA 1
ATOM 1466 C C . GLY A 1 192 ? 4.480 -16.088 -18.259 1.00 89.69 192 GLY A C 1
ATOM 1467 O O . GLY A 1 192 ? 3.668 -15.349 -17.705 1.00 89.69 192 GLY A O 1
ATOM 1468 N N . ASN A 1 193 ? 5.788 -16.043 -17.986 1.00 92.12 193 ASN A N 1
ATOM 1469 C CA . ASN A 1 193 ? 6.351 -15.140 -16.986 1.00 92.12 193 ASN A CA 1
ATOM 1470 C C . ASN A 1 193 ? 6.463 -13.715 -17.531 1.00 92.12 193 ASN A C 1
ATOM 1472 O O . ASN A 1 193 ? 6.730 -13.497 -18.717 1.00 92.12 193 ASN A O 1
ATOM 1476 N N . VAL A 1 194 ? 6.309 -12.734 -16.642 1.00 93.88 194 VAL A N 1
ATOM 1477 C CA . VAL A 1 194 ? 6.556 -11.326 -16.957 1.00 93.88 194 VAL A CA 1
ATOM 1478 C C . VAL A 1 194 ? 8.041 -11.024 -16.799 1.00 93.88 194 VAL A C 1
ATOM 1480 O O . VAL A 1 194 ? 8.677 -11.395 -15.811 1.00 93.88 194 VAL A O 1
ATOM 1483 N N . TYR A 1 195 ? 8.590 -10.312 -17.774 1.00 94.88 195 TYR A N 1
ATOM 1484 C CA . TYR A 1 195 ? 9.965 -9.849 -17.798 1.00 94.88 195 TYR A CA 1
ATOM 1485 C C . TYR A 1 195 ? 10.001 -8.334 -17.914 1.00 94.88 195 TYR A C 1
ATOM 1487 O O . TYR A 1 195 ? 9.326 -7.738 -18.745 1.00 94.88 195 TYR A O 1
ATOM 1495 N N . CYS A 1 196 ? 10.835 -7.726 -17.092 1.00 94.69 196 CYS A N 1
ATOM 1496 C CA . CYS A 1 196 ? 11.010 -6.293 -16.947 1.00 94.69 196 CYS A CA 1
ATOM 1497 C C . CYS A 1 196 ? 12.380 -5.889 -17.485 1.00 94.69 196 CYS A C 1
ATOM 1499 O O . CYS A 1 196 ? 13.343 -6.634 -17.298 1.00 94.69 196 CYS A O 1
ATOM 1501 N N . MET A 1 197 ? 12.497 -4.712 -18.097 1.00 93.88 197 MET A N 1
ATOM 1502 C CA . MET A 1 197 ? 13.792 -4.120 -18.434 1.00 93.88 197 MET A CA 1
ATOM 1503 C C . MET A 1 197 ? 14.148 -3.045 -17.397 1.00 93.88 197 MET A C 1
ATOM 1505 O O . MET A 1 197 ? 13.584 -1.950 -17.444 1.00 93.88 197 MET A O 1
ATOM 1509 N N . PRO A 1 198 ? 15.083 -3.304 -16.464 1.00 95.00 198 PRO A N 1
ATOM 1510 C CA . PRO A 1 198 ? 15.551 -2.272 -15.555 1.00 95.00 198 PRO A CA 1
ATOM 1511 C C . PRO A 1 198 ? 16.287 -1.161 -16.310 1.00 95.00 198 PRO A C 1
ATOM 1513 O O . PRO A 1 198 ? 17.026 -1.408 -17.272 1.00 95.00 198 PRO A O 1
ATOM 1516 N N . CYS A 1 199 ? 16.122 0.065 -15.829 1.00 94.12 199 CYS A N 1
ATOM 1517 C CA . CYS A 1 199 ? 16.722 1.272 -16.371 1.00 94.12 199 CYS A CA 1
ATOM 1518 C C . CYS A 1 199 ? 17.374 2.089 -15.252 1.00 94.12 199 CYS A C 1
ATOM 1520 O O . CYS A 1 199 ? 16.846 2.182 -14.144 1.00 94.12 199 CYS A O 1
ATOM 1522 N N . LYS A 1 200 ? 18.529 2.702 -15.527 1.00 92.44 200 LYS A N 1
ATOM 1523 C CA . LYS A 1 200 ? 19.098 3.704 -14.611 1.00 92.44 200 LYS A CA 1
ATOM 1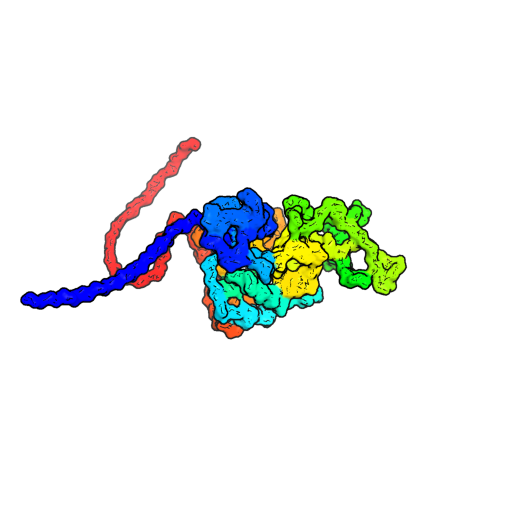524 C C . LYS A 1 200 ? 18.323 5.010 -14.785 1.00 92.44 200 LYS A C 1
ATOM 1526 O O . LYS A 1 200 ? 17.994 5.370 -15.912 1.00 92.44 200 LYS A O 1
ATOM 1531 N N . GLU A 1 201 ? 18.086 5.733 -13.692 1.00 90.81 201 GLU A N 1
ATOM 1532 C CA . GLU A 1 201 ? 17.279 6.965 -13.681 1.00 90.81 201 GLU A CA 1
ATOM 1533 C C . GLU A 1 201 ? 17.729 7.979 -14.748 1.00 90.81 201 GLU A C 1
ATOM 1535 O O . GLU A 1 201 ? 16.911 8.496 -15.499 1.00 90.81 201 GLU A O 1
ATOM 1540 N N . GLN A 1 202 ? 19.042 8.164 -14.921 1.00 92.50 202 GLN A N 1
ATOM 1541 C CA . GLN A 1 202 ? 19.634 9.055 -15.933 1.00 92.50 202 GLN A CA 1
ATOM 1542 C C . GLN A 1 202 ? 19.307 8.707 -17.401 1.00 92.50 202 GLN A C 1
ATOM 1544 O O . GLN A 1 202 ? 19.525 9.531 -18.286 1.00 92.50 202 GLN A O 1
ATOM 1549 N N . PHE A 1 203 ? 18.836 7.487 -17.670 1.00 94.19 203 PHE A N 1
ATOM 1550 C CA . PHE A 1 203 ? 18.491 6.991 -19.006 1.00 94.19 203 PHE A CA 1
ATOM 1551 C C . PHE A 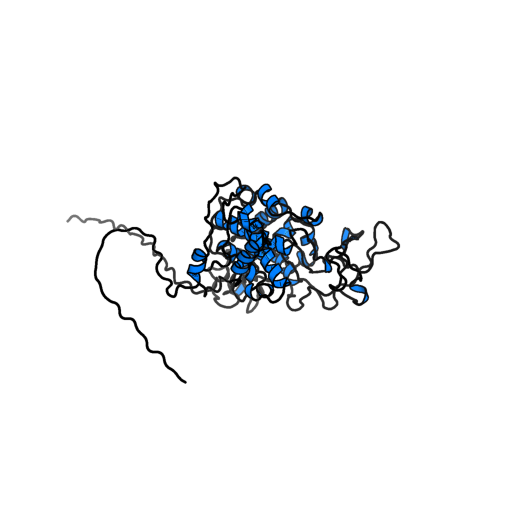1 203 ? 16.986 6.756 -19.181 1.00 94.19 203 PHE A C 1
ATOM 1553 O O . PHE A 1 203 ? 16.561 6.393 -20.285 1.00 94.19 203 PHE A O 1
ATOM 1560 N N . TYR A 1 204 ? 16.201 6.954 -18.117 1.00 94.62 204 TYR A N 1
ATOM 1561 C CA . TYR A 1 204 ? 14.756 6.777 -18.095 1.00 94.62 204 TYR A CA 1
ATOM 1562 C C . TYR A 1 204 ? 14.042 8.086 -18.453 1.00 94.62 204 TYR A C 1
ATOM 1564 O O . TYR A 1 204 ? 14.314 9.143 -17.886 1.00 94.62 204 TYR A O 1
ATOM 1572 N N . SER A 1 205 ? 13.096 8.018 -19.387 1.00 93.00 205 SER A N 1
ATOM 1573 C CA . SER A 1 205 ? 12.195 9.124 -19.713 1.00 93.00 205 SER A CA 1
ATOM 1574 C C . SER A 1 205 ? 10.833 8.867 -19.078 1.00 93.00 205 SER A C 1
ATOM 1576 O O . SER A 1 205 ? 10.105 7.996 -19.545 1.00 93.00 205 SER A O 1
ATOM 1578 N N . LYS A 1 206 ? 10.462 9.651 -18.055 1.00 86.19 206 LYS A N 1
ATOM 1579 C CA . LYS A 1 206 ? 9.149 9.537 -17.392 1.00 86.19 206 LYS A CA 1
ATOM 1580 C C . LYS A 1 206 ? 7.980 9.828 -18.342 1.00 86.19 206 LYS A C 1
ATOM 1582 O O . LYS A 1 206 ? 6.964 9.152 -18.284 1.00 86.19 206 LYS A O 1
ATOM 1587 N N . GLU A 1 207 ? 8.142 10.798 -19.244 1.00 85.94 207 GLU A N 1
ATOM 1588 C CA . GLU A 1 207 ? 7.096 11.192 -20.202 1.00 85.94 207 GLU A CA 1
ATOM 1589 C C . GLU A 1 207 ? 6.743 10.060 -21.172 1.00 85.94 207 GLU A C 1
ATOM 1591 O O . GLU A 1 207 ? 5.574 9.782 -21.415 1.00 85.94 207 GLU A O 1
ATOM 1596 N N . THR A 1 208 ? 7.760 9.387 -21.713 1.00 88.19 208 THR A N 1
ATOM 1597 C CA . THR A 1 208 ? 7.555 8.316 -22.701 1.00 88.19 208 THR A CA 1
ATOM 1598 C C . THR A 1 208 ? 7.552 6.920 -22.080 1.00 88.19 208 THR A C 1
ATOM 1600 O O . THR A 1 208 ? 7.269 5.951 -22.779 1.00 88.19 208 THR A O 1
ATOM 1603 N N . LYS A 1 209 ? 7.889 6.806 -20.789 1.00 87.94 209 LYS A N 1
ATOM 1604 C CA . LYS A 1 209 ? 8.145 5.553 -20.061 1.00 87.94 209 LYS A CA 1
ATOM 1605 C C . LYS A 1 209 ? 9.140 4.642 -20.783 1.00 87.94 209 LYS A C 1
ATOM 1607 O O . LYS A 1 209 ? 8.993 3.424 -20.793 1.00 87.94 209 LYS A O 1
ATOM 1612 N N . THR A 1 210 ? 10.158 5.232 -21.411 1.00 91.12 210 THR A N 1
ATOM 1613 C CA . THR A 1 210 ? 11.176 4.496 -22.174 1.00 91.12 210 THR A CA 1
ATOM 1614 C C . THR A 1 210 ? 12.548 4.557 -21.519 1.00 91.12 210 THR A C 1
ATOM 1616 O O . THR A 1 210 ? 12.862 5.465 -20.748 1.00 91.12 210 THR A O 1
ATOM 1619 N N . CYS A 1 211 ? 13.382 3.575 -21.857 1.00 92.94 211 CYS A N 1
ATOM 1620 C CA . CYS A 1 211 ? 14.772 3.510 -21.442 1.00 92.94 211 CYS A CA 1
ATOM 1621 C C . CYS A 1 211 ? 15.685 3.626 -22.662 1.00 92.94 211 CYS A C 1
ATOM 1623 O O . CYS A 1 211 ? 15.604 2.812 -23.582 1.00 92.94 211 CYS A O 1
ATOM 1625 N N . THR A 1 212 ? 16.567 4.622 -22.662 1.00 91.81 212 THR A N 1
ATOM 1626 C CA . THR A 1 212 ? 17.524 4.838 -23.762 1.00 91.81 212 THR A CA 1
ATOM 1627 C C . THR A 1 212 ? 18.725 3.891 -23.703 1.00 91.81 212 THR A C 1
ATOM 1629 O O . THR A 1 212 ? 19.340 3.618 -24.732 1.00 91.81 212 THR A O 1
ATOM 1632 N N . GLN A 1 213 ? 19.033 3.352 -22.520 1.00 89.81 213 GLN A N 1
ATOM 1633 C CA . GLN A 1 213 ? 20.120 2.403 -22.297 1.00 89.81 213 GLN A CA 1
ATOM 1634 C C . GLN A 1 213 ? 19.738 1.405 -21.199 1.00 89.81 213 GLN A C 1
ATOM 1636 O O . GLN A 1 213 ? 19.557 1.795 -20.046 1.00 89.81 213 GLN A O 1
ATOM 1641 N N . SER A 1 214 ? 19.657 0.114 -21.546 1.00 86.88 214 SER A N 1
ATOM 1642 C CA . SER A 1 214 ? 19.388 -0.957 -20.573 1.00 86.88 214 SER A CA 1
ATOM 1643 C C . SER A 1 214 ? 20.388 -0.917 -19.414 1.00 86.88 214 SER A C 1
ATOM 1645 O O . SER A 1 214 ? 21.582 -0.676 -19.616 1.00 86.88 214 SER A O 1
ATOM 1647 N N . TYR A 1 215 ? 19.913 -1.223 -18.205 1.00 91.75 215 TYR A N 1
ATOM 1648 C CA . TYR A 1 215 ? 20.751 -1.347 -17.011 1.00 91.75 215 TYR A CA 1
ATOM 1649 C C . TYR A 1 215 ? 21.952 -2.288 -17.222 1.00 91.75 215 TYR A C 1
ATOM 1651 O O . TYR A 1 215 ? 23.045 -2.010 -16.733 1.00 91.75 215 TYR A O 1
ATOM 1659 N N . PHE A 1 216 ? 21.778 -3.349 -18.017 1.00 91.50 216 PHE A N 1
ATOM 1660 C CA . PHE A 1 216 ? 22.779 -4.398 -18.255 1.00 91.50 216 PHE A CA 1
ATOM 1661 C C . PHE A 1 216 ? 23.854 -4.057 -19.293 1.00 91.50 216 PHE A C 1
ATOM 1663 O O . PHE A 1 216 ? 24.649 -4.921 -19.652 1.00 91.50 216 PHE A O 1
ATOM 1670 N N . VAL A 1 217 ? 23.900 -2.819 -19.797 1.00 89.06 217 VAL A N 1
ATOM 1671 C CA . VAL A 1 217 ? 25.009 -2.399 -20.670 1.00 89.06 217 VAL A CA 1
ATOM 1672 C C . VAL A 1 217 ? 26.332 -2.369 -19.901 1.00 89.06 217 VAL A C 1
ATOM 1674 O O . VAL A 1 217 ? 27.341 -2.837 -20.421 1.00 89.06 217 VAL A O 1
ATOM 1677 N N . ASP A 1 218 ? 26.307 -1.887 -18.656 1.00 87.94 218 ASP A N 1
ATOM 1678 C CA . ASP A 1 218 ? 27.505 -1.753 -17.813 1.00 87.94 218 ASP A CA 1
ATOM 1679 C C . ASP A 1 218 ? 27.446 -2.616 -16.540 1.00 87.94 218 ASP A C 1
ATOM 1681 O O . ASP A 1 218 ? 28.437 -2.728 -15.822 1.00 87.94 218 ASP A O 1
ATOM 1685 N N . GLU A 1 219 ? 26.297 -3.233 -16.255 1.00 89.06 219 GLU A N 1
ATOM 1686 C CA . GLU A 1 219 ? 26.062 -4.034 -15.051 1.00 89.06 219 GLU A CA 1
ATOM 1687 C C . GLU A 1 219 ? 25.880 -5.510 -15.401 1.00 89.06 219 GLU A C 1
ATOM 1689 O O . GLU A 1 219 ? 25.241 -5.860 -16.391 1.00 89.06 219 GLU A O 1
ATOM 1694 N N . GLN A 1 220 ? 26.399 -6.398 -14.555 1.00 86.06 220 GLN A N 1
ATOM 1695 C CA . GLN A 1 220 ? 26.278 -7.850 -14.757 1.00 86.06 220 GLN A CA 1
ATOM 1696 C C . GLN A 1 220 ? 25.070 -8.461 -14.032 1.00 86.06 220 GLN A C 1
ATOM 1698 O O . GLN A 1 220 ? 24.671 -9.589 -14.332 1.00 86.06 220 GLN A O 1
ATOM 1703 N N . SER A 1 221 ? 24.493 -7.733 -13.075 1.00 89.75 221 SER A N 1
ATOM 1704 C CA . SER A 1 221 ? 23.402 -8.198 -12.220 1.00 89.75 221 SER A CA 1
ATOM 1705 C C . SER A 1 221 ? 22.609 -7.031 -11.639 1.00 89.75 221 SER A C 1
ATOM 1707 O O . SER A 1 221 ? 23.189 -6.004 -11.295 1.00 89.75 221 SER A O 1
ATOM 1709 N N . TYR A 1 222 ? 21.307 -7.218 -11.449 1.00 90.38 222 TYR A N 1
ATOM 1710 C CA . TYR A 1 222 ? 20.431 -6.279 -10.754 1.00 90.38 222 TYR A CA 1
ATOM 1711 C C . TYR A 1 222 ? 20.268 -6.696 -9.287 1.00 90.38 222 TYR A C 1
ATOM 1713 O O . TYR A 1 222 ? 19.794 -7.793 -9.012 1.00 90.38 222 TYR A O 1
ATOM 1721 N N . TYR A 1 223 ? 20.668 -5.851 -8.339 1.00 87.31 223 TYR A N 1
ATOM 1722 C CA . TYR A 1 223 ? 20.647 -6.171 -6.899 1.00 87.31 223 TYR A CA 1
ATOM 1723 C C . TYR A 1 223 ? 19.877 -5.143 -6.053 1.00 87.31 223 TYR A C 1
ATOM 1725 O O . TYR A 1 223 ? 19.942 -5.182 -4.825 1.00 87.31 223 TYR A O 1
ATOM 1733 N N . GLN A 1 224 ? 19.170 -4.203 -6.690 1.00 89.88 224 GLN A N 1
ATOM 1734 C CA . GLN A 1 224 ? 18.381 -3.208 -5.960 1.00 89.88 224 GLN A CA 1
ATOM 1735 C C . GLN A 1 224 ? 17.233 -3.882 -5.198 1.00 89.88 224 GLN A C 1
ATOM 1737 O O . GLN A 1 224 ? 16.817 -4.989 -5.542 1.00 89.88 224 GLN A O 1
ATOM 1742 N N . TYR A 1 225 ? 16.737 -3.214 -4.153 1.00 91.50 225 TYR A N 1
ATOM 1743 C CA . TYR A 1 225 ? 15.694 -3.745 -3.267 1.00 91.50 225 TYR A CA 1
ATOM 1744 C C . TYR A 1 225 ? 16.068 -5.059 -2.558 1.00 91.50 225 TYR A C 1
ATOM 1746 O O . TYR A 1 225 ? 15.208 -5.852 -2.178 1.00 91.50 225 TYR A O 1
ATOM 1754 N N . CYS A 1 226 ? 17.366 -5.284 -2.347 1.00 90.25 226 CYS A N 1
ATOM 1755 C CA . CYS A 1 226 ? 17.877 -6.392 -1.555 1.00 90.25 226 CYS A CA 1
ATOM 1756 C C . CYS A 1 226 ? 18.595 -5.875 -0.303 1.00 90.25 226 CYS A C 1
ATOM 1758 O O . CYS A 1 226 ? 19.729 -5.403 -0.372 1.00 90.25 226 CYS A O 1
ATOM 1760 N N . ASP A 1 227 ? 17.943 -5.991 0.849 1.00 89.12 227 ASP A N 1
ATOM 1761 C CA . ASP A 1 227 ? 18.530 -5.730 2.157 1.00 89.12 227 ASP A CA 1
ATOM 1762 C C . ASP A 1 227 ? 18.950 -7.052 2.811 1.00 89.12 227 ASP A C 1
ATOM 1764 O O . ASP A 1 227 ? 18.129 -7.795 3.358 1.00 89.12 227 ASP A O 1
ATOM 1768 N N . LEU A 1 228 ? 20.255 -7.338 2.757 1.00 86.50 228 LEU A N 1
ATOM 1769 C CA . LEU A 1 228 ? 20.860 -8.523 3.372 1.00 86.50 228 LEU A CA 1
ATOM 1770 C C . LEU A 1 228 ? 20.707 -8.562 4.901 1.00 86.50 228 LEU A C 1
ATOM 1772 O O . LEU A 1 228 ? 20.811 -9.636 5.489 1.00 86.50 228 LEU A O 1
ATOM 1776 N N . SER A 1 229 ? 20.496 -7.417 5.558 1.00 83.06 229 SER A N 1
ATOM 1777 C CA . SER A 1 229 ? 20.344 -7.355 7.017 1.00 83.06 229 SER A CA 1
ATOM 1778 C C . SER A 1 229 ? 18.955 -7.789 7.488 1.00 83.06 229 SER A C 1
ATOM 1780 O O . SER A 1 229 ? 18.773 -8.092 8.665 1.00 83.06 229 SER A O 1
ATOM 1782 N N . ARG A 1 230 ? 17.988 -7.866 6.565 1.00 79.25 230 ARG A N 1
ATOM 1783 C CA . ARG A 1 230 ? 16.593 -8.240 6.827 1.00 79.25 230 ARG A CA 1
ATOM 1784 C C . ARG A 1 230 ? 16.189 -9.496 6.045 1.00 79.25 230 ARG A C 1
ATOM 1786 O O . ARG A 1 230 ? 15.158 -9.522 5.380 1.00 79.25 230 ARG A O 1
ATOM 1793 N N . GLN A 1 231 ? 17.033 -10.529 6.119 1.00 69.94 231 GLN A N 1
ATOM 1794 C CA . GLN A 1 231 ? 16.836 -11.861 5.525 1.00 69.94 231 GLN A CA 1
ATOM 1795 C C . GLN A 1 231 ? 16.947 -12.951 6.585 1.00 69.94 231 GLN A C 1
ATOM 1797 O O . GLN A 1 231 ? 17.907 -13.725 6.612 1.00 69.94 231 GLN A O 1
ATOM 1802 N N . ASN A 1 232 ? 15.988 -12.996 7.503 1.00 66.06 232 ASN A N 1
ATOM 1803 C CA . ASN A 1 232 ? 15.957 -14.077 8.477 1.00 66.06 232 ASN A CA 1
ATOM 1804 C C . ASN A 1 232 ? 15.799 -15.447 7.791 1.00 66.06 232 ASN A C 1
ATOM 1806 O O . ASN A 1 232 ? 15.608 -15.551 6.579 1.00 66.06 232 ASN A O 1
ATOM 1810 N N . ASN A 1 233 ? 15.884 -16.524 8.566 1.00 66.12 233 ASN A N 1
ATOM 1811 C CA . ASN A 1 233 ? 15.745 -17.898 8.067 1.00 66.12 233 ASN A CA 1
ATOM 1812 C C . ASN A 1 233 ? 14.416 -18.182 7.335 1.00 66.12 233 ASN A C 1
ATOM 1814 O O . ASN A 1 233 ? 14.319 -19.202 6.654 1.00 66.12 233 ASN A O 1
ATOM 1818 N N . GLN A 1 234 ? 13.415 -17.310 7.473 1.00 68.00 234 GLN A N 1
ATOM 1819 C CA . GLN A 1 234 ? 12.122 -17.387 6.798 1.00 68.00 234 GLN A CA 1
ATOM 1820 C C . GLN A 1 234 ? 11.920 -16.287 5.747 1.00 68.00 234 GLN A C 1
ATOM 1822 O O . GLN A 1 234 ? 10.847 -16.221 5.155 1.00 68.00 234 GLN A O 1
ATOM 1827 N N . GLY A 1 235 ? 12.913 -15.431 5.501 1.00 73.12 235 GLY A N 1
ATOM 1828 C CA . GLY A 1 235 ? 12.771 -14.241 4.675 1.00 73.12 235 GLY A CA 1
ATOM 1829 C C . GLY A 1 235 ? 13.055 -14.467 3.201 1.00 73.12 235 GLY A C 1
ATOM 1830 O O . GLY A 1 235 ? 13.622 -15.482 2.796 1.00 73.12 235 GLY A O 1
ATOM 1831 N N . CYS A 1 236 ? 12.660 -13.496 2.381 1.00 86.19 236 CYS A N 1
ATOM 1832 C CA . CYS A 1 236 ? 12.916 -13.529 0.948 1.00 86.19 236 CYS A CA 1
ATOM 1833 C C . CYS A 1 236 ? 14.422 -13.590 0.679 1.00 86.19 236 CYS A C 1
ATOM 1835 O O . CYS A 1 236 ? 15.163 -12.658 1.011 1.00 86.19 236 CYS A O 1
ATOM 1837 N N . SER A 1 237 ? 14.873 -14.691 0.074 1.00 82.94 237 SER A N 1
ATOM 1838 C CA . SER A 1 237 ? 16.278 -14.858 -0.275 1.00 82.94 237 SER A CA 1
ATOM 1839 C C . SER A 1 237 ? 16.644 -13.890 -1.397 1.00 82.94 237 SER A C 1
ATOM 1841 O O . SER A 1 237 ? 16.039 -13.895 -2.469 1.00 82.94 237 SER A O 1
ATOM 1843 N N . CYS A 1 238 ? 17.650 -13.054 -1.159 1.00 86.75 238 CYS A N 1
ATOM 1844 C CA . CYS A 1 238 ? 18.298 -12.282 -2.211 1.00 86.75 238 CYS A CA 1
ATOM 1845 C C . CYS A 1 238 ? 19.788 -12.136 -1.900 1.00 86.75 238 CYS A C 1
ATOM 1847 O O . CYS A 1 238 ? 20.220 -12.278 -0.759 1.00 86.75 238 CYS A O 1
ATOM 1849 N N . THR A 1 239 ? 20.614 -11.893 -2.915 1.00 83.25 239 THR A N 1
ATOM 1850 C CA . THR A 1 239 ? 22.072 -11.862 -2.734 1.00 83.25 239 THR A CA 1
ATOM 1851 C C . THR A 1 239 ? 22.685 -10.637 -3.393 1.00 83.25 239 THR A C 1
ATOM 1853 O O . THR A 1 239 ? 22.136 -10.098 -4.350 1.00 83.25 239 THR A O 1
ATOM 1856 N N . VAL A 1 240 ? 23.882 -10.247 -2.944 1.00 78.19 240 VAL A N 1
ATOM 1857 C CA . VAL A 1 240 ? 24.702 -9.223 -3.623 1.00 78.19 240 VAL A CA 1
ATOM 1858 C C . VAL A 1 240 ? 25.158 -9.643 -5.020 1.00 78.19 240 VAL A C 1
ATOM 1860 O O . VAL A 1 240 ? 25.548 -8.789 -5.805 1.00 78.19 240 VAL A O 1
ATOM 1863 N N . ALA A 1 241 ? 25.094 -10.938 -5.354 1.00 81.69 241 ALA A N 1
ATOM 1864 C CA . ALA A 1 241 ? 25.301 -11.393 -6.728 1.00 81.69 241 ALA A CA 1
ATOM 1865 C C . ALA A 1 241 ? 24.130 -11.004 -7.651 1.00 81.69 241 ALA A C 1
ATOM 1867 O O . ALA A 1 241 ? 24.258 -11.133 -8.867 1.00 81.69 241 ALA A O 1
ATOM 1868 N N . GLY A 1 242 ? 23.019 -10.531 -7.072 1.00 83.56 242 GLY A N 1
ATOM 1869 C CA . GLY A 1 242 ? 21.857 -10.004 -7.765 1.00 83.56 242 GLY A CA 1
ATOM 1870 C C . GLY A 1 242 ? 21.174 -11.009 -8.685 1.00 83.56 242 GLY A C 1
ATOM 1871 O O . GLY A 1 242 ? 21.446 -12.211 -8.688 1.00 83.56 242 GLY A O 1
ATOM 1872 N N . VAL A 1 243 ? 20.272 -10.474 -9.493 1.00 88.19 243 VAL A N 1
ATOM 1873 C CA . VAL A 1 243 ? 19.555 -11.189 -10.536 1.00 88.19 243 VAL A CA 1
ATOM 1874 C C . VAL A 1 243 ? 20.262 -10.973 -11.862 1.00 88.19 243 VAL A C 1
ATOM 1876 O O . VAL A 1 243 ? 20.592 -9.845 -12.235 1.00 88.19 243 VAL A O 1
ATOM 1879 N N . LYS A 1 244 ? 20.507 -12.060 -12.589 1.00 89.94 244 LYS A N 1
ATOM 1880 C CA . LYS A 1 244 ? 21.151 -12.006 -13.903 1.00 89.94 244 LYS A CA 1
ATOM 1881 C C . LYS A 1 244 ? 20.122 -11.723 -14.989 1.00 89.94 244 LYS A C 1
ATOM 1883 O O . LYS A 1 244 ? 18.974 -12.146 -14.884 1.00 89.94 244 LYS A O 1
ATOM 1888 N N . MET A 1 245 ? 20.563 -11.058 -16.054 1.00 90.44 245 MET A N 1
ATOM 1889 C CA . MET A 1 245 ? 19.740 -10.885 -17.249 1.00 90.44 245 MET A CA 1
ATOM 1890 C C . MET A 1 245 ? 19.301 -12.239 -17.830 1.00 90.44 245 MET A C 1
ATOM 1892 O O . MET A 1 245 ? 20.069 -13.205 -17.850 1.00 90.44 245 MET A O 1
ATOM 1896 N N . ALA A 1 246 ? 18.078 -12.279 -18.341 1.00 88.06 246 ALA A N 1
ATOM 1897 C CA . ALA A 1 246 ? 17.515 -13.389 -19.087 1.00 88.06 246 ALA A CA 1
ATOM 1898 C C . ALA A 1 246 ? 17.563 -13.097 -20.595 1.00 88.06 246 ALA A C 1
ATOM 1900 O O . ALA A 1 246 ? 17.372 -11.962 -21.033 1.00 88.06 246 ALA A O 1
ATOM 1901 N N . ASN A 1 247 ? 17.779 -14.147 -21.391 1.00 87.12 247 ASN A N 1
ATOM 1902 C CA . ASN A 1 247 ? 17.509 -14.120 -22.826 1.00 87.12 247 ASN A CA 1
ATOM 1903 C C . ASN A 1 247 ? 16.075 -14.609 -23.018 1.00 87.12 247 ASN A C 1
ATOM 1905 O O . ASN A 1 247 ? 15.830 -15.803 -22.852 1.00 87.12 247 ASN A O 1
ATOM 1909 N N . VAL A 1 248 ? 15.143 -13.706 -23.322 1.00 87.56 248 VAL A N 1
ATOM 1910 C CA . VAL A 1 248 ? 13.706 -14.018 -23.358 1.00 87.56 248 VAL A CA 1
ATOM 1911 C C . VAL A 1 248 ? 13.302 -14.401 -24.784 1.00 87.56 248 VAL A C 1
ATOM 1913 O O . VAL A 1 248 ? 13.320 -13.538 -25.665 1.00 87.56 248 VAL A O 1
ATOM 1916 N N . PRO A 1 249 ? 12.951 -15.670 -25.064 1.00 81.69 249 PRO A N 1
ATOM 1917 C CA . PRO A 1 249 ? 12.432 -16.051 -26.371 1.00 81.69 249 PRO A CA 1
ATOM 1918 C C . PRO A 1 249 ? 11.032 -15.459 -26.552 1.00 81.69 249 PRO A C 1
ATOM 1920 O O . PRO A 1 249 ? 10.173 -15.634 -25.687 1.00 81.69 249 PRO A O 1
ATOM 1923 N N . LEU A 1 250 ? 10.800 -14.781 -27.676 1.00 78.19 250 LEU A N 1
ATOM 1924 C CA . LEU A 1 250 ? 9.504 -14.189 -28.003 1.00 78.19 250 LEU A CA 1
ATOM 1925 C C . LEU A 1 250 ? 8.755 -15.044 -29.019 1.00 78.19 250 LEU A C 1
ATOM 1927 O O . LEU A 1 250 ? 9.361 -15.719 -29.853 1.00 78.19 250 LEU A O 1
ATOM 1931 N N . GLN A 1 251 ? 7.424 -14.996 -28.951 1.00 71.06 251 GLN A N 1
ATOM 1932 C CA . GLN A 1 251 ? 6.546 -15.792 -29.809 1.00 71.06 251 GLN A CA 1
ATOM 1933 C C . GLN A 1 251 ? 6.714 -15.466 -31.299 1.00 71.06 251 GLN A C 1
ATOM 1935 O O . GLN A 1 251 ? 6.661 -16.376 -32.127 1.00 71.06 251 GLN A O 1
ATOM 1940 N N . ASP A 1 252 ? 7.002 -14.203 -31.617 1.00 71.44 252 ASP A N 1
ATOM 1941 C CA . ASP A 1 252 ? 7.107 -13.715 -32.995 1.00 71.44 252 ASP A CA 1
ATOM 1942 C C . ASP A 1 252 ? 8.517 -13.848 -33.601 1.00 71.44 252 ASP A C 1
ATOM 1944 O O . ASP A 1 252 ? 8.663 -13.786 -34.822 1.00 71.44 252 ASP A O 1
ATOM 1948 N N . ASP A 1 253 ? 9.557 -14.082 -32.786 1.00 68.75 253 ASP A N 1
ATOM 1949 C CA . ASP A 1 253 ? 10.923 -14.314 -33.274 1.00 68.75 253 ASP A CA 1
ATOM 1950 C C . ASP A 1 253 ? 11.768 -15.158 -32.301 1.00 68.75 253 ASP A C 1
ATOM 1952 O O . ASP A 1 253 ? 12.503 -14.662 -31.447 1.00 68.75 253 ASP A O 1
ATOM 1956 N N . LEU A 1 254 ? 11.718 -16.481 -32.482 1.00 67.06 254 LEU A N 1
ATOM 1957 C CA . LEU A 1 254 ? 12.528 -17.438 -31.715 1.00 67.06 254 LEU A CA 1
ATOM 1958 C C . LEU A 1 254 ? 14.040 -17.338 -31.994 1.00 67.06 254 LEU A C 1
ATOM 1960 O O . LEU A 1 254 ? 14.829 -17.970 -31.289 1.00 67.06 254 LEU A O 1
ATOM 1964 N N . ARG A 1 255 ? 14.463 -16.621 -33.044 1.00 68.44 255 ARG A N 1
ATOM 1965 C CA . ARG A 1 255 ? 15.877 -16.503 -33.441 1.00 68.44 255 ARG A CA 1
ATOM 1966 C C . ARG A 1 255 ? 16.528 -15.220 -32.923 1.00 68.44 255 ARG A C 1
ATOM 1968 O O . ARG A 1 255 ? 17.758 -15.156 -32.924 1.00 68.44 255 ARG A O 1
ATOM 1975 N N . ALA A 1 256 ? 15.741 -14.256 -32.448 1.00 75.94 256 ALA A N 1
ATOM 1976 C CA . ALA A 1 256 ? 16.207 -13.016 -31.836 1.00 75.94 256 ALA A CA 1
ATOM 1977 C C . ALA A 1 256 ? 15.548 -12.813 -30.454 1.00 75.94 256 ALA A C 1
ATOM 1979 O O . ALA A 1 256 ? 14.551 -12.099 -30.346 1.00 75.94 256 ALA A O 1
ATOM 1980 N N . PRO A 1 257 ? 16.074 -13.442 -29.382 1.00 78.44 257 PRO A N 1
ATOM 1981 C CA . PRO A 1 257 ? 15.534 -13.244 -28.040 1.00 78.44 257 PRO A CA 1
ATOM 1982 C C . PRO A 1 257 ? 15.699 -11.787 -27.587 1.00 78.44 257 PRO A C 1
ATOM 1984 O O . PRO A 1 257 ? 16.701 -11.139 -27.903 1.00 78.44 257 PRO A O 1
ATOM 1987 N N . ALA A 1 258 ? 14.748 -11.292 -26.794 1.00 84.00 258 ALA A N 1
ATOM 1988 C CA . ALA A 1 258 ? 14.891 -10.004 -26.130 1.00 84.00 258 ALA A CA 1
ATOM 1989 C C . ALA A 1 258 ? 15.995 -10.086 -25.058 1.00 84.00 258 ALA A C 1
ATOM 1991 O O . ALA A 1 258 ? 16.056 -11.045 -24.283 1.00 84.00 258 ALA A O 1
ATOM 1992 N N . ILE A 1 259 ? 16.873 -9.078 -25.030 1.00 85.94 259 ILE A N 1
ATOM 1993 C CA . ILE A 1 259 ? 18.021 -8.971 -24.115 1.00 85.94 259 ILE A CA 1
ATOM 1994 C C . ILE A 1 259 ? 17.874 -7.759 -23.192 1.00 85.94 259 ILE A C 1
ATOM 1996 O O . ILE A 1 259 ? 17.192 -6.795 -23.532 1.00 85.94 259 ILE A O 1
ATOM 2000 N N . GLY A 1 260 ? 18.542 -7.795 -22.037 1.00 89.31 260 GLY A N 1
ATOM 2001 C CA . GLY A 1 260 ? 18.479 -6.719 -21.039 1.00 89.31 260 GLY A CA 1
ATOM 2002 C C . GLY A 1 260 ? 17.261 -6.796 -20.115 1.00 89.31 260 GLY A C 1
ATOM 2003 O O . GLY A 1 260 ? 16.970 -5.829 -19.413 1.00 89.31 260 GLY A O 1
ATOM 2004 N N . TYR A 1 261 ? 16.573 -7.938 -20.112 1.00 93.19 261 TYR A N 1
ATOM 2005 C CA . TYR A 1 261 ? 15.396 -8.199 -19.295 1.00 93.19 261 TYR A CA 1
ATOM 2006 C C . TYR A 1 261 ? 15.723 -9.085 -18.096 1.00 93.19 261 TYR A C 1
ATOM 2008 O O . TYR A 1 261 ? 16.647 -9.895 -18.135 1.00 93.19 261 TYR A O 1
ATOM 2016 N N . VAL A 1 262 ? 14.923 -8.962 -17.045 1.00 94.19 262 VAL A N 1
ATOM 2017 C CA . VAL A 1 262 ? 14.947 -9.790 -15.838 1.00 94.19 262 VAL A CA 1
ATOM 2018 C C . VAL A 1 262 ? 13.527 -10.239 -15.545 1.00 94.19 262 VAL A C 1
ATOM 2020 O O . VAL A 1 262 ? 12.584 -9.479 -15.760 1.00 94.19 262 VAL A O 1
ATOM 2023 N N . ARG A 1 263 ? 13.354 -11.471 -15.066 1.00 94.19 263 ARG A N 1
ATOM 2024 C CA . ARG A 1 263 ? 12.036 -11.958 -14.662 1.00 94.19 263 ARG A CA 1
ATOM 2025 C C . ARG A 1 263 ? 11.517 -11.114 -13.499 1.00 94.19 263 ARG A C 1
ATOM 2027 O O . ARG A 1 263 ? 12.237 -10.875 -12.533 1.00 94.19 263 ARG A O 1
ATOM 2034 N N . ALA A 1 264 ? 10.275 -10.660 -13.596 1.00 94.56 264 ALA A N 1
ATOM 2035 C CA . ALA A 1 264 ? 9.667 -9.792 -12.598 1.00 94.56 264 ALA A CA 1
ATOM 2036 C C . ALA A 1 264 ? 9.659 -10.449 -11.205 1.00 94.56 264 ALA A C 1
ATOM 2038 O O . ALA A 1 264 ? 9.961 -9.778 -10.218 1.00 94.56 264 ALA A O 1
ATOM 2039 N N . ASP A 1 265 ? 9.416 -11.762 -11.146 1.00 94.38 265 ASP A N 1
ATOM 2040 C CA . ASP A 1 265 ? 9.399 -12.538 -9.901 1.00 94.38 265 ASP A CA 1
ATOM 2041 C C . ASP A 1 265 ? 10.752 -12.663 -9.192 1.00 94.38 265 ASP A C 1
ATOM 2043 O O . ASP A 1 265 ? 10.803 -13.038 -8.028 1.00 94.38 265 ASP A O 1
ATOM 2047 N N . ASP A 1 266 ? 11.853 -12.297 -9.847 1.00 92.56 266 ASP A N 1
ATOM 2048 C CA . ASP A 1 266 ? 13.171 -12.303 -9.211 1.00 92.56 266 ASP A CA 1
ATOM 2049 C C . ASP A 1 266 ? 13.517 -10.950 -8.560 1.00 92.56 266 ASP A C 1
ATOM 2051 O O . ASP A 1 266 ? 14.602 -10.787 -8.003 1.00 92.56 266 ASP A O 1
ATOM 2055 N N . MET A 1 267 ? 12.625 -9.953 -8.633 1.00 92.88 267 MET A N 1
ATOM 2056 C CA . MET A 1 267 ? 12.890 -8.586 -8.178 1.00 92.88 267 MET A CA 1
ATOM 2057 C C . MET A 1 267 ? 11.861 -8.084 -7.164 1.00 92.88 267 MET A C 1
ATOM 2059 O O . MET A 1 267 ? 10.652 -8.234 -7.344 1.00 92.88 267 MET A O 1
ATOM 2063 N N . TYR A 1 268 ? 12.355 -7.362 -6.157 1.00 94.81 268 TYR A N 1
ATOM 2064 C CA . TYR A 1 268 ? 11.563 -6.810 -5.052 1.00 94.81 268 TYR A CA 1
ATOM 2065 C C . TYR A 1 268 ? 11.357 -5.290 -5.145 1.00 94.81 268 TYR A C 1
ATOM 2067 O O . TYR A 1 268 ? 11.237 -4.615 -4.122 1.00 94.81 268 TYR A O 1
ATOM 2075 N N . PHE A 1 269 ? 11.333 -4.737 -6.362 1.00 95.25 269 PHE A N 1
ATOM 2076 C CA . PHE A 1 269 ? 10.928 -3.344 -6.573 1.00 95.25 269 PHE A CA 1
ATOM 2077 C C . PHE A 1 269 ? 9.459 -3.140 -6.185 1.00 95.25 269 PHE A C 1
ATOM 2079 O O . PHE A 1 269 ? 8.718 -4.092 -5.927 1.00 95.25 269 PHE A O 1
ATOM 2086 N N . ARG A 1 270 ? 9.022 -1.889 -6.155 1.00 95.94 270 ARG A N 1
ATOM 2087 C CA . ARG A 1 270 ? 7.715 -1.493 -5.640 1.00 95.94 270 ARG A CA 1
ATOM 2088 C C . ARG A 1 270 ? 6.512 -2.001 -6.455 1.00 95.94 270 ARG A C 1
ATOM 2090 O O . ARG A 1 270 ? 6.454 -1.804 -7.673 1.00 95.94 270 ARG A O 1
ATOM 2097 N N . ARG A 1 271 ? 5.539 -2.624 -5.772 1.00 97.69 271 ARG A N 1
ATOM 2098 C CA . ARG A 1 271 ? 4.243 -3.106 -6.311 1.00 97.69 271 ARG A CA 1
ATOM 2099 C C . ARG A 1 271 ? 3.112 -2.992 -5.280 1.00 97.69 271 ARG A C 1
ATOM 2101 O O . ARG A 1 271 ? 3.377 -2.852 -4.088 1.00 97.69 271 ARG A O 1
ATOM 2108 N N . GLY A 1 272 ? 1.872 -3.169 -5.739 1.00 97.62 272 GLY A N 1
ATOM 2109 C CA . GLY A 1 272 ? 0.659 -3.126 -4.917 1.00 97.62 272 GLY A CA 1
ATOM 2110 C C . GLY A 1 272 ? 0.095 -1.715 -4.758 1.00 97.62 272 GLY A C 1
ATOM 2111 O O . GLY A 1 272 ? 0.583 -0.768 -5.371 1.00 97.62 272 GLY A O 1
ATOM 2112 N N . SER A 1 273 ? -0.958 -1.570 -3.950 1.00 97.44 273 SER A N 1
ATOM 2113 C CA . SER A 1 273 ? -1.610 -0.272 -3.721 1.00 97.44 273 SER A CA 1
ATOM 2114 C C . SER A 1 273 ? -0.788 0.669 -2.841 1.00 97.44 273 SER A C 1
ATOM 2116 O O . SER A 1 273 ? -1.004 1.872 -2.865 1.00 97.44 273 SER A O 1
ATOM 2118 N N . PHE A 1 274 ? 0.162 0.138 -2.075 1.00 95.75 274 PHE A N 1
ATOM 2119 C CA . PHE A 1 274 ? 1.159 0.887 -1.310 1.00 95.75 274 PHE A CA 1
ATOM 2120 C C . PHE A 1 274 ? 2.551 0.411 -1.704 1.00 95.75 274 PHE A C 1
ATOM 2122 O O . PHE A 1 274 ? 2.695 -0.649 -2.308 1.00 95.75 274 PHE A O 1
ATOM 2129 N N . ASP A 1 275 ? 3.583 1.141 -1.278 1.00 91.88 275 ASP A N 1
ATOM 2130 C CA . ASP A 1 275 ? 4.970 0.722 -1.443 1.00 91.88 275 ASP A CA 1
ATOM 2131 C C . ASP A 1 275 ? 5.293 -0.610 -0.734 1.00 91.88 275 ASP A C 1
ATOM 2133 O O . ASP A 1 275 ? 5.741 -0.625 0.420 1.00 91.88 275 ASP A O 1
ATOM 2137 N N . THR A 1 276 ? 5.052 -1.731 -1.420 1.00 94.88 276 THR A N 1
ATOM 2138 C CA . THR A 1 276 ? 5.597 -3.043 -1.063 1.00 94.88 276 THR A CA 1
ATOM 2139 C C . THR A 1 276 ? 6.874 -3.238 -1.859 1.00 94.88 276 THR A C 1
ATOM 2141 O O . THR A 1 276 ? 6.852 -3.608 -3.034 1.00 94.88 276 THR A O 1
ATOM 2144 N N . SER A 1 277 ? 7.989 -2.930 -1.214 1.00 93.81 277 SER A N 1
ATOM 2145 C CA . SER A 1 277 ? 9.323 -2.998 -1.790 1.00 93.81 277 SER A CA 1
ATOM 2146 C C . SER A 1 277 ? 10.309 -3.585 -0.794 1.00 93.81 277 SER A C 1
ATOM 2148 O O . SER A 1 277 ? 10.013 -3.731 0.397 1.00 93.81 277 SER A O 1
ATOM 2150 N N . PHE A 1 278 ? 11.486 -3.923 -1.312 1.00 93.44 278 PHE A N 1
ATOM 2151 C CA . PHE A 1 278 ? 12.515 -4.690 -0.627 1.00 93.44 278 PHE A CA 1
ATOM 2152 C C . PHE A 1 278 ? 12.069 -6.110 -0.275 1.00 93.44 278 PHE A C 1
ATOM 2154 O O . PHE A 1 278 ? 10.907 -6.395 0.003 1.00 93.44 278 PHE A O 1
ATOM 2161 N N . ASN A 1 279 ? 13.031 -7.022 -0.236 1.00 90.94 279 ASN A N 1
ATOM 2162 C CA . ASN A 1 279 ? 12.839 -8.411 0.177 1.00 90.94 279 ASN A CA 1
ATOM 2163 C C . ASN A 1 279 ? 12.037 -8.544 1.495 1.00 90.94 279 ASN A C 1
ATOM 2165 O O . ASN A 1 279 ? 11.151 -9.386 1.600 1.00 90.94 279 ASN A O 1
ATOM 2169 N N . TYR A 1 280 ? 12.262 -7.676 2.486 1.00 89.19 280 TYR A N 1
ATOM 2170 C CA . TYR A 1 280 ? 11.509 -7.722 3.746 1.00 89.19 280 TYR A CA 1
ATOM 2171 C C . TYR A 1 280 ? 10.053 -7.234 3.630 1.00 89.19 280 TYR A C 1
ATOM 2173 O O . TYR A 1 280 ? 9.219 -7.630 4.444 1.00 89.19 280 TYR A O 1
ATOM 2181 N N . GLY A 1 281 ? 9.725 -6.382 2.652 1.00 92.00 281 GLY A N 1
ATOM 2182 C CA . GLY A 1 281 ? 8.356 -5.913 2.429 1.00 92.00 281 GLY A CA 1
ATOM 2183 C C . GLY A 1 281 ? 7.465 -7.032 1.898 1.00 92.00 281 GLY A C 1
ATOM 2184 O O . GLY A 1 281 ? 6.377 -7.258 2.427 1.00 92.00 281 GLY A O 1
ATOM 2185 N N . TYR A 1 282 ? 7.971 -7.787 0.920 1.00 94.06 282 TYR A N 1
ATOM 2186 C CA . TYR A 1 282 ? 7.299 -8.970 0.370 1.00 94.06 282 TYR A CA 1
ATOM 2187 C C . TYR A 1 282 ? 7.173 -10.096 1.402 1.00 94.06 282 TYR A C 1
ATOM 2189 O O . TYR A 1 282 ? 6.113 -10.712 1.502 1.00 94.06 282 TYR A O 1
ATOM 2197 N N . MET A 1 283 ? 8.206 -10.300 2.227 1.00 90.94 283 MET A N 1
ATOM 2198 C CA . MET A 1 283 ? 8.154 -11.213 3.372 1.00 90.94 283 MET A CA 1
ATOM 2199 C C . MET A 1 283 ? 7.014 -10.846 4.336 1.00 90.94 283 MET A C 1
ATOM 2201 O O . MET A 1 283 ? 6.208 -11.702 4.698 1.00 90.94 283 MET A O 1
ATOM 2205 N N . GLY A 1 284 ? 6.921 -9.569 4.728 1.00 89.50 284 GLY A N 1
ATOM 2206 C CA . GLY A 1 284 ? 5.864 -9.083 5.620 1.00 89.50 284 GLY A CA 1
ATOM 2207 C C . GLY A 1 284 ? 4.466 -9.249 5.034 1.00 89.50 284 GLY A C 1
ATOM 2208 O O . GLY A 1 284 ? 3.578 -9.769 5.705 1.00 89.50 284 GLY A O 1
ATOM 2209 N N . ALA A 1 285 ? 4.292 -8.916 3.752 1.00 92.81 285 ALA A N 1
ATOM 2210 C CA . ALA A 1 285 ? 3.031 -9.140 3.050 1.00 92.81 285 ALA A CA 1
ATOM 2211 C C . ALA A 1 285 ? 2.650 -10.632 3.012 1.00 92.81 285 ALA A C 1
ATOM 2213 O O . ALA A 1 285 ? 1.484 -10.976 3.193 1.00 92.81 285 ALA A O 1
ATOM 2214 N N . GLY A 1 286 ? 3.619 -11.534 2.819 1.00 92.81 286 GLY A N 1
ATOM 2215 C CA . GLY A 1 286 ? 3.379 -12.981 2.818 1.00 92.81 286 GLY A CA 1
ATOM 2216 C C . GLY A 1 286 ? 2.882 -13.482 4.173 1.00 92.81 286 GLY A C 1
ATOM 2217 O O . GLY A 1 286 ? 1.881 -14.197 4.253 1.00 92.81 286 GLY A O 1
ATOM 2218 N N . ILE A 1 287 ? 3.526 -13.036 5.252 1.00 88.94 287 ILE A N 1
ATOM 2219 C CA . ILE A 1 287 ? 3.125 -13.365 6.625 1.00 88.94 287 ILE A CA 1
ATOM 2220 C C . ILE A 1 287 ? 1.709 -12.852 6.917 1.00 88.94 287 ILE A C 1
ATOM 2222 O O . ILE A 1 287 ? 0.861 -13.634 7.337 1.00 88.94 287 ILE A O 1
ATOM 2226 N N . ALA A 1 288 ? 1.427 -11.577 6.648 1.00 88.94 288 ALA A N 1
ATOM 2227 C CA . ALA A 1 288 ? 0.144 -10.967 6.999 1.00 88.94 288 ALA A CA 1
ATOM 2228 C C . ALA A 1 288 ? -1.037 -11.512 6.174 1.00 88.94 288 ALA A C 1
ATOM 2230 O O . ALA A 1 288 ? -2.142 -11.685 6.681 1.00 88.94 288 ALA A O 1
ATOM 2231 N N . ILE A 1 289 ? -0.817 -11.817 4.892 1.00 91.62 289 ILE A N 1
ATOM 2232 C CA . ILE A 1 289 ? -1.897 -12.215 3.973 1.00 91.62 289 ILE A CA 1
ATOM 2233 C C . ILE A 1 289 ? -2.084 -13.735 3.947 1.00 91.62 289 ILE A C 1
ATOM 2235 O O . ILE A 1 289 ? -3.198 -14.233 3.762 1.00 91.62 289 ILE A O 1
ATOM 2239 N N . LYS A 1 290 ? -0.994 -14.497 4.074 1.00 91.44 290 LYS A N 1
ATOM 2240 C CA . LYS A 1 290 ? -0.986 -15.953 3.862 1.00 91.44 290 LYS A CA 1
ATOM 2241 C C . LYS A 1 290 ? -0.552 -16.750 5.085 1.00 91.44 290 LYS A C 1
ATOM 2243 O O . LYS A 1 290 ? -0.733 -17.966 5.082 1.00 91.44 290 LYS A O 1
ATOM 2248 N N . GLY A 1 291 ? 0.019 -16.103 6.100 1.00 88.00 291 GLY A N 1
ATOM 2249 C CA . GLY A 1 291 ? 0.742 -16.790 7.169 1.00 88.00 291 GLY A CA 1
ATOM 2250 C C . GLY A 1 291 ? 2.010 -17.486 6.667 1.00 88.00 291 GLY A C 1
ATOM 2251 O O . GLY A 1 291 ? 2.491 -18.411 7.318 1.00 88.00 291 GLY A O 1
ATOM 2252 N N . ASP A 1 292 ? 2.520 -17.083 5.498 1.00 88.69 292 ASP A N 1
ATOM 2253 C CA . ASP A 1 292 ? 3.670 -17.695 4.835 1.00 88.69 292 ASP A CA 1
ATOM 2254 C C . ASP A 1 292 ? 4.586 -16.617 4.255 1.00 88.69 292 ASP A C 1
ATOM 2256 O O . ASP A 1 292 ? 4.281 -15.966 3.255 1.00 88.69 292 ASP A O 1
ATOM 2260 N N . ALA A 1 293 ? 5.741 -16.465 4.894 1.00 87.75 293 ALA A N 1
ATOM 2261 C CA . ALA A 1 293 ? 6.758 -15.497 4.532 1.00 87.75 293 ALA A CA 1
ATOM 2262 C C . ALA A 1 293 ? 7.305 -15.684 3.111 1.00 87.75 293 ALA A C 1
ATOM 2264 O O . ALA A 1 293 ? 7.662 -14.688 2.490 1.00 87.75 293 ALA A O 1
ATOM 2265 N N . GLN A 1 294 ? 7.342 -16.910 2.573 1.00 89.88 294 GLN A N 1
ATOM 2266 C CA . GLN A 1 294 ? 7.894 -17.179 1.239 1.00 89.88 294 GLN A CA 1
ATOM 2267 C C . GLN A 1 294 ? 6.899 -16.909 0.111 1.00 89.88 294 GLN A C 1
ATOM 2269 O O . GLN A 1 294 ? 7.310 -16.716 -1.034 1.00 89.88 294 GLN A O 1
ATOM 2274 N N . TYR A 1 295 ? 5.601 -16.825 0.420 1.00 93.50 295 TYR A N 1
ATOM 2275 C CA . TYR A 1 295 ? 4.557 -16.801 -0.600 1.00 93.50 295 TYR A CA 1
ATOM 2276 C C . TYR A 1 295 ? 4.713 -15.668 -1.611 1.00 93.50 295 TYR A C 1
ATOM 2278 O O . TYR A 1 295 ? 4.479 -15.894 -2.787 1.00 93.50 295 TYR A O 1
ATOM 2286 N N . PHE A 1 296 ? 5.099 -14.459 -1.195 1.00 95.19 296 PHE A N 1
ATOM 2287 C CA . PHE A 1 296 ? 5.384 -13.365 -2.134 1.00 95.19 296 PHE A CA 1
ATOM 2288 C C . PHE A 1 296 ? 6.879 -13.168 -2.399 1.00 95.19 296 PHE A C 1
ATOM 2290 O O . PHE A 1 296 ? 7.239 -12.322 -3.211 1.00 95.19 296 PHE A O 1
ATOM 2297 N N . CYS A 1 297 ? 7.749 -13.957 -1.768 1.00 92.19 297 CYS A N 1
ATOM 2298 C CA . CYS A 1 297 ? 9.157 -14.020 -2.147 1.00 92.19 297 CYS A CA 1
ATOM 2299 C C . CYS A 1 297 ? 9.342 -14.753 -3.475 1.00 92.19 297 CYS A C 1
ATOM 2301 O O . CYS A 1 297 ? 10.151 -14.350 -4.301 1.00 92.19 297 CYS A O 1
ATOM 2303 N N . GLU A 1 298 ? 8.581 -15.827 -3.679 1.00 92.94 298 GLU A N 1
ATOM 2304 C CA . GLU A 1 298 ? 8.699 -16.691 -4.858 1.00 92.94 298 GLU A CA 1
ATOM 2305 C C . GLU A 1 298 ? 7.905 -16.175 -6.069 1.00 92.94 298 GLU A C 1
ATOM 2307 O O . GLU A 1 298 ? 8.147 -16.600 -7.197 1.00 92.94 298 GLU A O 1
ATOM 2312 N N . GLN A 1 299 ? 6.953 -15.271 -5.831 1.00 94.38 299 GLN A N 1
ATOM 2313 C CA . GLN A 1 299 ? 6.014 -14.744 -6.831 1.00 94.38 299 GLN A CA 1
ATOM 2314 C C . GLN A 1 299 ? 5.603 -13.287 -6.513 1.00 94.38 299 GLN A C 1
ATOM 2316 O O . GLN A 1 299 ? 4.411 -12.983 -6.355 1.00 94.38 299 GLN A O 1
ATOM 2321 N N . PRO A 1 300 ? 6.567 -12.357 -6.356 1.00 96.06 300 PRO A N 1
ATOM 2322 C CA . PRO A 1 300 ? 6.276 -10.968 -6.008 1.00 96.06 300 PRO A CA 1
ATOM 2323 C C . PRO A 1 300 ? 5.428 -10.256 -7.072 1.00 96.06 300 PRO A C 1
ATOM 2325 O O . PRO A 1 300 ? 4.719 -9.298 -6.751 1.00 96.06 300 PRO A O 1
ATOM 2328 N N . ASP A 1 301 ? 5.430 -10.714 -8.329 1.00 96.38 301 ASP A N 1
ATOM 2329 C CA . ASP A 1 301 ? 4.662 -10.083 -9.403 1.00 96.38 301 ASP A CA 1
ATOM 2330 C C . ASP A 1 301 ? 3.142 -10.278 -9.280 1.00 96.38 301 ASP A C 1
ATOM 2332 O O . ASP A 1 301 ? 2.364 -9.552 -9.909 1.00 96.38 301 ASP A O 1
ATOM 2336 N N . LEU A 1 302 ? 2.689 -11.166 -8.388 1.00 97.31 302 LEU A N 1
ATOM 2337 C CA . LEU A 1 302 ? 1.278 -11.264 -8.015 1.00 97.31 302 LEU A CA 1
ATOM 2338 C C . LEU A 1 302 ? 0.721 -9.957 -7.442 1.00 97.31 302 LEU A C 1
ATOM 2340 O O . LEU A 1 302 ? -0.450 -9.655 -7.669 1.00 97.31 302 LEU A O 1
ATOM 2344 N N . LEU A 1 303 ? 1.544 -9.140 -6.777 1.00 97.88 303 LEU A N 1
ATOM 2345 C CA . LEU A 1 303 ? 1.115 -7.827 -6.275 1.00 97.88 303 LEU A CA 1
ATOM 2346 C C . LEU A 1 303 ? 0.865 -6.802 -7.397 1.00 97.88 303 LEU A C 1
ATOM 2348 O O . LEU A 1 303 ? 0.302 -5.742 -7.136 1.00 97.88 303 LEU A O 1
ATOM 2352 N N . ALA A 1 304 ? 1.271 -7.104 -8.634 1.00 97.38 304 ALA A N 1
ATOM 2353 C CA . ALA A 1 304 ? 1.047 -6.274 -9.820 1.00 97.38 304 ALA A CA 1
ATOM 2354 C C . ALA A 1 304 ? 0.062 -6.891 -10.831 1.00 97.38 304 ALA A C 1
ATOM 2356 O O . ALA A 1 304 ? -0.183 -6.298 -11.883 1.00 97.38 304 ALA A O 1
ATOM 2357 N N . THR A 1 305 ? -0.475 -8.084 -10.553 1.00 96.50 305 THR A N 1
ATOM 2358 C CA . THR A 1 305 ? -1.339 -8.833 -11.489 1.00 96.50 305 THR A CA 1
ATOM 2359 C C . THR A 1 305 ? -2.617 -9.376 -10.862 1.00 96.50 305 THR A C 1
ATOM 2361 O O . THR A 1 305 ? -3.580 -9.630 -11.583 1.00 96.50 305 THR A O 1
ATOM 2364 N N . ASN A 1 306 ? -2.667 -9.537 -9.538 1.00 98.25 306 ASN A N 1
ATOM 2365 C CA . ASN A 1 306 ? -3.857 -9.979 -8.824 1.00 98.25 306 ASN A CA 1
ATOM 2366 C C . ASN A 1 306 ? -4.506 -8.789 -8.088 1.00 98.25 306 ASN A C 1
ATOM 2368 O O . ASN A 1 306 ? -3.900 -8.263 -7.149 1.00 98.25 306 ASN A O 1
ATOM 2372 N N . PRO A 1 307 ? -5.739 -8.389 -8.460 1.00 98.56 307 PRO A N 1
ATOM 2373 C CA . PRO A 1 307 ? -6.427 -7.258 -7.839 1.00 98.56 307 PRO A CA 1
ATOM 2374 C C . PRO A 1 307 ? -6.579 -7.364 -6.323 1.00 98.56 307 PRO A C 1
ATOM 2376 O O . PRO A 1 307 ? -6.362 -6.386 -5.614 1.00 98.56 307 PRO A O 1
ATOM 2379 N N . GLN A 1 308 ? -6.915 -8.551 -5.809 1.00 98.50 308 GLN A N 1
ATOM 2380 C CA . GLN A 1 308 ? -7.048 -8.768 -4.371 1.00 98.50 308 GLN A CA 1
ATOM 2381 C C . GLN A 1 308 ? -5.695 -8.573 -3.679 1.00 98.50 308 GLN A C 1
ATOM 2383 O O . GLN A 1 308 ? -5.599 -7.794 -2.734 1.00 98.50 308 GLN A O 1
ATOM 2388 N N . TYR A 1 309 ? -4.630 -9.216 -4.169 1.00 98.62 309 TYR A N 1
ATOM 2389 C CA . TYR A 1 309 ? -3.311 -9.123 -3.532 1.00 98.62 309 TYR A CA 1
ATOM 2390 C C . TYR A 1 309 ? -2.704 -7.723 -3.592 1.00 98.62 309 TYR A C 1
ATOM 2392 O O . TYR A 1 309 ? -2.085 -7.301 -2.615 1.00 98.62 309 TYR A O 1
ATOM 2400 N N . ALA A 1 310 ? -2.930 -6.980 -4.677 1.00 98.44 310 ALA A N 1
ATOM 2401 C CA . ALA A 1 310 ? -2.494 -5.591 -4.783 1.00 98.44 310 ALA A CA 1
ATOM 2402 C C . ALA A 1 310 ? -3.088 -4.716 -3.669 1.00 98.44 310 ALA A C 1
ATOM 2404 O O . ALA A 1 310 ? -2.375 -3.903 -3.083 1.00 98.44 310 ALA A O 1
ATOM 2405 N N . TRP A 1 311 ? -4.371 -4.899 -3.342 1.00 98.75 311 TRP A N 1
ATOM 2406 C CA . TRP A 1 311 ? -5.010 -4.183 -2.238 1.00 98.75 311 TRP A CA 1
ATOM 2407 C C . TRP A 1 311 ? -4.613 -4.728 -0.868 1.00 98.75 311 TRP A C 1
ATOM 2409 O O . TRP A 1 311 ? -4.377 -3.942 0.050 1.00 98.75 311 TRP A O 1
ATOM 2419 N N . GLN A 1 312 ? -4.502 -6.051 -0.721 1.00 98.12 312 GLN A N 1
ATOM 2420 C CA . GLN A 1 312 ? -4.128 -6.675 0.548 1.00 98.12 312 GLN A CA 1
ATOM 2421 C C . GLN A 1 312 ? -2.737 -6.258 1.022 1.00 98.12 312 GLN A C 1
ATOM 2423 O O . GLN A 1 312 ? -2.558 -6.054 2.221 1.00 98.12 312 GLN A O 1
ATOM 2428 N N . SER A 1 313 ? -1.768 -6.084 0.116 1.00 96.62 313 SER A N 1
ATOM 2429 C CA . SER A 1 313 ? -0.435 -5.619 0.512 1.00 96.62 313 SER A CA 1
ATOM 2430 C C . SER A 1 313 ? -0.471 -4.202 1.093 1.00 96.62 313 SER A C 1
ATOM 2432 O O . SER A 1 313 ? 0.217 -3.920 2.076 1.00 96.62 313 SER A O 1
ATOM 2434 N N . GLY A 1 314 ? -1.335 -3.330 0.564 1.00 97.56 314 GLY A N 1
ATOM 2435 C CA . GLY A 1 314 ? -1.595 -2.019 1.153 1.00 97.56 314 GLY A CA 1
ATOM 2436 C C . GLY A 1 314 ? -2.302 -2.091 2.499 1.00 97.56 314 GLY A C 1
ATOM 2437 O O . GLY A 1 314 ? -1.877 -1.413 3.433 1.00 97.56 314 GLY A O 1
ATOM 2438 N N . ILE A 1 315 ? -3.339 -2.926 2.630 1.00 98.19 315 ILE A N 1
ATOM 2439 C CA . ILE A 1 315 ? -4.071 -3.097 3.898 1.00 98.19 315 ILE A CA 1
ATOM 2440 C C . ILE A 1 315 ? -3.128 -3.589 4.998 1.00 98.19 315 ILE A C 1
ATOM 2442 O O . ILE A 1 315 ? -3.111 -3.008 6.077 1.00 98.19 315 ILE A O 1
ATOM 2446 N N . TYR A 1 316 ? -2.286 -4.586 4.725 1.00 93.00 316 TYR A N 1
ATOM 2447 C CA . TYR A 1 316 ? -1.294 -5.047 5.699 1.00 93.00 316 TYR A CA 1
ATOM 2448 C C . TYR A 1 316 ? -0.373 -3.898 6.140 1.00 93.00 316 TYR A C 1
ATOM 2450 O O . TYR A 1 316 ? -0.227 -3.648 7.335 1.00 93.00 316 TYR A O 1
ATOM 2458 N N . LYS A 1 317 ? 0.204 -3.136 5.197 1.00 93.69 317 LYS A N 1
ATOM 2459 C CA . LYS A 1 317 ? 1.088 -2.016 5.552 1.00 93.69 317 LYS A CA 1
ATOM 2460 C C . LYS A 1 317 ? 0.338 -0.965 6.377 1.00 93.69 317 LYS A C 1
ATOM 2462 O O . LYS A 1 317 ? 0.882 -0.433 7.335 1.00 93.69 317 LYS A O 1
ATOM 2467 N N . TRP A 1 318 ? -0.920 -0.694 6.052 1.00 97.44 318 TRP A N 1
ATOM 2468 C CA . TRP A 1 318 ? -1.765 0.248 6.783 1.00 97.44 318 TRP A CA 1
ATOM 2469 C C . TRP A 1 318 ? -2.059 -0.183 8.227 1.00 97.44 318 TRP A C 1
ATOM 2471 O O . TRP A 1 318 ? -2.017 0.641 9.149 1.00 97.44 318 TRP A O 1
ATOM 2481 N N . MET A 1 319 ? -2.353 -1.469 8.408 1.00 95.06 319 MET A N 1
ATOM 2482 C CA . MET A 1 319 ? -2.792 -2.043 9.676 1.00 95.06 319 MET A CA 1
ATOM 2483 C C . MET A 1 319 ? -1.630 -2.410 10.598 1.00 95.06 319 MET A C 1
ATOM 2485 O O . MET A 1 319 ? -1.751 -2.225 11.806 1.00 95.06 319 MET A O 1
ATOM 2489 N N . GLU A 1 320 ? -0.511 -2.894 10.053 1.00 89.44 320 GLU A N 1
ATOM 2490 C CA . GLU A 1 320 ? 0.526 -3.602 10.821 1.00 89.44 320 GLU A CA 1
ATOM 2491 C C . GLU A 1 320 ? 1.917 -2.969 10.755 1.00 89.44 320 GLU A C 1
ATOM 2493 O O . GLU A 1 320 ? 2.729 -3.199 11.655 1.00 89.44 320 GLU A O 1
ATOM 2498 N N . TYR A 1 321 ? 2.229 -2.161 9.733 1.00 88.06 321 TYR A N 1
ATOM 2499 C CA . TYR A 1 321 ? 3.522 -1.478 9.704 1.00 88.06 321 TYR A CA 1
ATOM 2500 C C . TYR A 1 321 ? 3.600 -0.465 10.848 1.00 88.06 321 TYR A C 1
ATOM 2502 O O . TYR A 1 321 ? 2.863 0.522 10.889 1.00 88.06 321 TYR A O 1
ATOM 2510 N N . MET A 1 322 ? 4.524 -0.723 11.773 1.00 84.56 322 MET A N 1
ATOM 2511 C CA . MET A 1 322 ? 4.700 0.058 12.988 1.00 84.56 322 MET A CA 1
ATOM 2512 C C . MET A 1 322 ? 6.170 0.463 13.158 1.00 84.56 322 MET A C 1
ATOM 2514 O O . MET A 1 322 ? 6.992 -0.350 13.592 1.00 84.56 322 MET A O 1
ATOM 2518 N N . PRO A 1 323 ? 6.528 1.723 12.858 1.00 77.19 323 PRO A N 1
ATOM 2519 C CA . PRO A 1 323 ? 7.844 2.254 13.177 1.00 77.19 323 PRO A CA 1
ATOM 2520 C C . PRO A 1 323 ? 8.112 2.212 14.686 1.00 77.19 323 PRO A C 1
ATOM 2522 O O . PRO A 1 323 ? 7.288 2.643 15.500 1.00 77.19 323 PRO A O 1
ATOM 2525 N N . TYR A 1 324 ? 9.301 1.738 15.063 1.00 67.81 324 TYR A N 1
ATOM 2526 C CA . TYR A 1 324 ? 9.704 1.576 16.466 1.00 67.81 324 TYR A CA 1
ATOM 2527 C C . TYR A 1 324 ? 9.726 2.897 17.254 1.00 67.81 324 TYR A C 1
ATOM 2529 O O . TYR A 1 324 ? 9.534 2.904 18.467 1.00 67.81 324 TYR A O 1
ATOM 2537 N N . GLU A 1 325 ? 9.955 4.019 16.570 1.00 67.50 325 GLU A N 1
ATOM 2538 C CA . GLU A 1 325 ? 10.112 5.345 17.179 1.00 67.50 325 GLU A CA 1
ATOM 2539 C C . GLU A 1 325 ? 8.845 5.825 17.907 1.00 67.50 325 GLU A C 1
ATOM 2541 O O . GLU A 1 325 ? 8.947 6.501 18.935 1.00 67.50 325 GLU A O 1
ATOM 2546 N N . PHE A 1 326 ? 7.661 5.436 17.419 1.00 69.38 326 PHE A N 1
ATOM 2547 C CA . PHE A 1 326 ? 6.370 5.946 17.903 1.00 69.38 326 PHE A CA 1
ATOM 2548 C C . PHE A 1 326 ? 5.393 4.832 18.316 1.00 69.38 326 PHE A C 1
ATOM 2550 O O . PHE A 1 326 ? 4.496 5.076 19.118 1.00 69.38 326 PHE A O 1
ATOM 2557 N N . GLY A 1 327 ? 5.563 3.597 17.820 1.00 77.19 327 GLY A N 1
ATOM 2558 C CA . GLY A 1 327 ? 4.706 2.469 18.209 1.00 77.19 327 GLY A CA 1
ATOM 2559 C C . GLY A 1 327 ? 3.251 2.607 17.736 1.00 77.19 327 GLY A C 1
ATOM 2560 O O . GLY A 1 327 ? 2.321 2.211 18.441 1.00 77.19 327 GLY A O 1
ATOM 2561 N N . SER A 1 328 ? 3.046 3.205 16.558 1.00 87.69 328 SER A N 1
ATOM 2562 C CA . SER A 1 328 ? 1.724 3.418 15.965 1.00 87.69 328 SER A CA 1
ATOM 2563 C C . SER A 1 328 ? 1.638 2.947 14.518 1.00 87.69 328 SER A C 1
ATOM 2565 O O . SER A 1 328 ? 2.659 2.802 13.850 1.00 87.69 328 SER A O 1
ATOM 2567 N N . THR A 1 329 ? 0.411 2.751 14.038 1.00 92.50 329 THR A N 1
ATOM 2568 C CA . THR A 1 329 ? 0.092 2.336 12.665 1.00 92.50 329 THR A CA 1
ATOM 2569 C C . THR A 1 329 ? -0.777 3.391 11.989 1.00 92.50 329 THR A C 1
ATOM 2571 O O . THR A 1 329 ? -1.415 4.214 12.657 1.00 92.50 329 THR A O 1
ATOM 2574 N N . ALA A 1 330 ? -0.819 3.387 10.657 1.00 95.94 330 ALA A N 1
ATOM 2575 C CA . ALA A 1 330 ? -1.626 4.350 9.913 1.00 95.94 330 ALA A CA 1
ATOM 2576 C C . ALA A 1 330 ? -3.126 4.167 10.211 1.00 95.94 330 ALA A C 1
ATOM 2578 O O . ALA A 1 330 ? -3.836 5.154 10.410 1.00 95.94 330 ALA A O 1
ATOM 2579 N N . HIS A 1 331 ? -3.571 2.921 10.392 1.00 96.69 331 HIS A N 1
ATOM 2580 C CA . HIS A 1 331 ? -4.891 2.578 10.921 1.00 96.69 331 HIS A CA 1
ATOM 2581 C C . HIS A 1 331 ? -5.240 3.344 12.208 1.00 96.69 331 HIS A C 1
ATOM 2583 O O . HIS A 1 331 ? -6.228 4.085 12.252 1.00 96.69 331 HIS A O 1
ATOM 2589 N N . LYS A 1 332 ? -4.391 3.251 13.242 1.00 93.88 332 LYS A N 1
ATOM 2590 C CA . LYS A 1 332 ? -4.612 3.944 14.523 1.00 93.88 332 LYS A CA 1
ATOM 2591 C C . LYS A 1 332 ? -4.705 5.460 14.341 1.00 93.88 332 LYS A C 1
ATOM 2593 O O . LYS A 1 332 ? -5.567 6.098 14.945 1.00 93.88 332 LYS A O 1
ATOM 2598 N N . GLN A 1 333 ? -3.848 6.042 13.501 1.00 94.44 333 GLN A N 1
ATOM 2599 C CA . GLN A 1 333 ? -3.850 7.486 13.242 1.00 94.44 333 GLN A CA 1
ATOM 2600 C C . GLN A 1 333 ? -5.113 7.947 12.508 1.00 94.44 333 GLN A C 1
ATOM 2602 O O . GLN A 1 333 ? -5.722 8.948 12.892 1.00 94.44 333 GLN A O 1
ATOM 2607 N N . ALA A 1 334 ? -5.580 7.194 11.513 1.00 95.75 334 ALA A N 1
ATOM 2608 C CA . ALA A 1 334 ? -6.792 7.546 10.782 1.00 95.75 334 ALA A CA 1
ATOM 2609 C C . ALA A 1 334 ? -8.058 7.443 11.648 1.00 95.75 334 ALA A C 1
ATOM 2611 O O . ALA A 1 334 ? -8.935 8.311 11.570 1.00 95.75 334 ALA A O 1
ATOM 2612 N N . LEU A 1 335 ? -8.128 6.458 12.553 1.00 93.50 335 LEU A N 1
ATOM 2613 C CA . LEU A 1 335 ? -9.219 6.356 13.531 1.00 93.50 335 LEU A CA 1
ATOM 2614 C C . LEU A 1 335 ? -9.259 7.542 14.506 1.00 93.50 335 LEU A C 1
ATOM 2616 O O . LEU A 1 335 ? -10.355 7.957 14.906 1.00 93.50 335 LEU A O 1
ATOM 2620 N N . LYS A 1 336 ? -8.092 8.117 14.838 1.00 90.06 336 LYS A N 1
ATOM 2621 C CA . LYS A 1 336 ? -7.949 9.365 15.613 1.00 90.06 336 LYS A CA 1
ATOM 2622 C C . LYS A 1 336 ? -8.288 10.624 14.807 1.00 90.06 336 LYS A C 1
ATOM 2624 O O . LYS A 1 336 ? -8.431 11.682 15.405 1.00 90.06 336 LYS A O 1
ATOM 2629 N N . GLY A 1 337 ? -8.443 10.511 13.486 1.00 89.25 337 GLY A N 1
ATOM 2630 C CA . GLY A 1 337 ? -8.634 11.648 12.584 1.00 89.25 337 GLY A CA 1
ATOM 2631 C C . GLY A 1 337 ? -7.344 12.400 12.252 1.00 89.25 337 GLY A C 1
ATOM 2632 O O . GLY A 1 337 ? -7.436 13.505 11.741 1.00 89.25 337 GLY A O 1
ATOM 2633 N N . ASN A 1 338 ? -6.170 11.818 12.523 1.00 91.88 338 ASN A N 1
ATOM 2634 C CA . ASN A 1 338 ? -4.859 12.445 12.356 1.00 91.88 338 ASN A CA 1
ATOM 2635 C C . ASN A 1 338 ? -4.214 12.067 11.011 1.00 91.88 338 ASN A C 1
ATOM 2637 O O . ASN A 1 338 ? -3.466 11.087 10.930 1.00 91.88 338 ASN A O 1
ATOM 2641 N N . PHE A 1 339 ? -4.480 12.829 9.945 1.00 94.69 339 PHE A N 1
ATOM 2642 C CA . PHE A 1 339 ? -3.927 12.513 8.623 1.00 94.69 339 PHE A CA 1
ATOM 2643 C C . PHE A 1 339 ? -2.396 12.651 8.572 1.00 94.69 339 PHE A C 1
ATOM 2645 O O . PHE A 1 339 ? -1.714 11.756 8.078 1.00 94.69 339 PHE A O 1
ATOM 2652 N N . GLY A 1 340 ? -1.818 13.694 9.157 1.00 93.62 340 GLY A N 1
ATOM 2653 C CA . GLY A 1 340 ? -0.370 13.899 9.245 1.00 93.62 340 GLY A CA 1
ATOM 2654 C C . GLY A 1 340 ? 0.335 12.783 10.012 1.00 93.62 340 GLY A C 1
ATOM 2655 O O . GLY A 1 340 ? 1.432 12.376 9.633 1.00 93.62 340 GLY A O 1
ATOM 2656 N N . GLY A 1 341 ? -0.329 12.195 11.010 1.00 93.38 341 GLY A N 1
ATOM 2657 C CA . GLY A 1 341 ? 0.139 10.972 11.660 1.00 93.38 341 GLY A CA 1
ATOM 2658 C C . GLY A 1 341 ? 0.239 9.785 10.704 1.00 93.38 341 GLY A C 1
ATOM 2659 O O . GLY A 1 341 ? 1.221 9.048 10.762 1.00 93.38 341 GLY A O 1
ATOM 2660 N N . THR A 1 342 ? -0.719 9.614 9.786 1.00 96.00 342 THR A N 1
ATOM 2661 C CA . THR A 1 342 ? -0.642 8.556 8.758 1.00 96.00 342 THR A CA 1
ATOM 2662 C C . THR A 1 342 ? 0.542 8.772 7.807 1.00 96.00 342 THR A C 1
ATOM 2664 O O . THR A 1 342 ? 1.253 7.816 7.504 1.00 96.00 342 THR A O 1
ATOM 2667 N N . ILE A 1 343 ? 0.814 10.022 7.400 1.00 95.25 343 ILE A N 1
ATOM 2668 C CA . ILE A 1 343 ? 1.983 10.375 6.572 1.00 95.25 343 ILE A CA 1
ATOM 2669 C C . ILE A 1 343 ? 3.273 10.068 7.322 1.00 95.25 343 ILE A C 1
ATOM 2671 O O . ILE A 1 343 ? 4.153 9.412 6.773 1.00 95.25 343 ILE A O 1
ATOM 2675 N N . ASN A 1 344 ? 3.377 10.493 8.580 1.00 93.12 344 ASN A N 1
ATOM 2676 C CA . ASN A 1 344 ? 4.587 10.288 9.364 1.00 93.12 344 ASN A CA 1
ATOM 2677 C C . ASN A 1 344 ? 4.862 8.790 9.597 1.00 93.12 344 ASN A C 1
ATOM 2679 O O . ASN A 1 344 ? 5.980 8.329 9.377 1.00 93.12 344 ASN A O 1
ATOM 2683 N N . VAL A 1 345 ? 3.834 7.998 9.924 1.00 92.75 345 VAL A N 1
ATOM 2684 C CA . VAL A 1 345 ? 3.988 6.541 10.072 1.00 92.75 345 VAL A CA 1
ATOM 2685 C C . VAL A 1 345 ? 4.516 5.898 8.790 1.00 92.75 345 VAL A C 1
ATOM 2687 O O . VAL A 1 345 ? 5.425 5.078 8.862 1.00 92.75 345 VAL A O 1
ATOM 2690 N N . LEU A 1 346 ? 3.968 6.247 7.625 1.00 93.44 346 LEU A N 1
ATOM 2691 C CA . LEU A 1 346 ? 4.291 5.563 6.371 1.00 93.44 346 LEU A CA 1
ATOM 2692 C C . LEU A 1 346 ? 5.564 6.093 5.700 1.00 93.44 346 LEU A C 1
ATOM 2694 O O . LEU A 1 346 ? 6.323 5.304 5.143 1.00 93.44 346 LEU A O 1
ATOM 2698 N N . ASN A 1 347 ? 5.789 7.408 5.755 1.00 92.25 347 ASN A N 1
ATOM 2699 C CA . ASN A 1 347 ? 6.777 8.135 4.951 1.00 92.25 347 ASN A CA 1
ATOM 2700 C C . ASN A 1 347 ? 7.475 9.277 5.719 1.00 92.25 347 ASN A C 1
ATOM 2702 O O . ASN A 1 347 ? 8.091 10.153 5.111 1.00 92.25 347 ASN A O 1
ATOM 2706 N N . GLY A 1 348 ? 7.421 9.275 7.055 1.00 90.62 348 GLY A N 1
ATOM 2707 C CA . GLY A 1 348 ? 7.951 10.341 7.914 1.00 90.62 348 GLY A CA 1
ATOM 2708 C C . GLY A 1 348 ? 9.368 10.809 7.578 1.00 90.62 348 GLY A C 1
ATOM 2709 O O . GLY A 1 348 ? 9.538 12.005 7.364 1.00 90.62 348 GLY A O 1
ATOM 2710 N N . PRO A 1 349 ? 10.368 9.916 7.437 1.00 88.56 349 PRO A N 1
ATOM 2711 C CA . PRO A 1 349 ? 11.740 10.317 7.112 1.00 88.56 349 PRO A CA 1
ATOM 2712 C C . PRO A 1 349 ? 11.908 11.033 5.765 1.00 88.56 349 PRO A C 1
ATOM 2714 O O . PRO A 1 349 ? 12.915 11.709 5.561 1.00 88.56 349 PRO A O 1
ATOM 2717 N N . LEU A 1 350 ? 10.967 10.845 4.835 1.00 89.44 350 LEU A N 1
ATOM 2718 C CA . LEU A 1 350 ? 11.011 11.439 3.499 1.00 89.44 350 LEU A CA 1
ATOM 2719 C C . LEU A 1 350 ? 10.181 12.717 3.399 1.00 89.44 350 LEU A C 1
ATOM 2721 O O . LEU A 1 350 ? 10.545 13.601 2.634 1.00 89.44 350 LEU A O 1
ATOM 2725 N N . GLU A 1 351 ? 9.079 12.812 4.141 1.00 92.62 351 GLU A N 1
ATOM 2726 C CA . GLU A 1 351 ? 8.059 13.841 3.909 1.00 92.62 351 GLU A CA 1
ATOM 2727 C C . GLU A 1 351 ? 7.778 14.742 5.107 1.00 92.62 351 GLU A C 1
ATOM 2729 O O . GLU A 1 351 ? 7.239 15.838 4.938 1.00 92.62 351 GLU A O 1
ATOM 2734 N N . CYS A 1 352 ? 8.167 14.319 6.309 1.00 90.50 352 CYS A N 1
ATOM 2735 C CA . CYS A 1 352 ? 7.921 15.063 7.533 1.00 90.50 352 CYS A CA 1
ATOM 2736 C C . CYS A 1 352 ? 9.234 15.580 8.156 1.00 90.50 352 CYS A C 1
ATOM 2738 O O . CYS A 1 352 ? 10.248 14.883 8.151 1.00 90.50 352 CYS A O 1
ATOM 2740 N N . PRO A 1 353 ? 9.220 16.783 8.754 1.00 90.31 353 PRO A N 1
ATOM 2741 C CA . PRO A 1 353 ? 8.132 17.761 8.717 1.00 90.31 353 PRO A CA 1
ATOM 2742 C C . PRO A 1 353 ? 7.959 18.359 7.307 1.00 90.31 353 PRO A C 1
ATOM 2744 O O . PRO A 1 353 ? 8.927 18.602 6.581 1.00 90.31 353 PRO A O 1
ATOM 2747 N N . SER A 1 354 ? 6.717 18.625 6.909 1.00 83.94 354 SER A N 1
ATOM 2748 C CA . SER A 1 354 ? 6.410 19.157 5.576 1.00 83.94 354 SER A CA 1
ATOM 2749 C C . SER A 1 354 ? 6.914 20.592 5.388 1.00 83.94 354 SER A C 1
ATOM 2751 O O . SER A 1 354 ? 7.286 20.985 4.282 1.00 83.94 354 SER A O 1
ATOM 2753 N N . SER A 1 355 ? 7.025 21.343 6.483 1.00 79.25 355 SER A N 1
ATOM 2754 C CA . SER A 1 355 ? 7.557 22.712 6.533 1.00 79.25 355 SER A CA 1
ATOM 2755 C C . SER A 1 355 ? 9.015 22.867 6.084 1.00 79.25 355 SER A C 1
ATOM 2757 O O . SER A 1 355 ? 9.429 23.977 5.749 1.00 79.25 355 SER A O 1
ATOM 2759 N N . MET A 1 356 ? 9.816 21.796 6.049 1.00 75.69 356 MET A N 1
ATOM 2760 C CA . MET A 1 356 ? 11.258 21.914 5.799 1.00 75.69 356 MET A CA 1
ATOM 2761 C C . MET A 1 356 ? 11.637 22.362 4.377 1.00 75.69 356 MET A C 1
ATOM 2763 O O . MET A 1 356 ? 12.806 22.677 4.174 1.00 75.69 356 MET A O 1
ATOM 2767 N N . ASN A 1 357 ? 10.692 22.412 3.420 1.00 74.06 357 ASN A N 1
ATOM 2768 C CA . ASN A 1 357 ? 10.867 22.873 2.026 1.00 74.06 357 ASN A CA 1
ATOM 2769 C C . ASN A 1 357 ? 12.279 22.614 1.457 1.00 74.06 357 ASN A C 1
ATOM 2771 O O . ASN A 1 357 ? 12.984 23.519 1.006 1.00 74.06 357 ASN A O 1
ATOM 2775 N N . ILE A 1 358 ? 12.723 21.358 1.550 1.00 76.75 358 ILE A N 1
ATOM 2776 C CA . ILE A 1 358 ? 14.108 20.970 1.245 1.00 76.75 358 ILE A CA 1
ATOM 2777 C C . ILE A 1 358 ? 14.325 20.915 -0.275 1.00 76.75 358 ILE A C 1
ATOM 2779 O O . ILE A 1 358 ? 15.433 21.115 -0.770 1.00 76.75 358 ILE A O 1
ATOM 2783 N N . SER A 1 359 ? 13.259 20.634 -1.028 1.00 84.31 359 SER A N 1
ATOM 2784 C CA . SER A 1 359 ? 13.249 20.633 -2.489 1.00 84.31 359 SER A CA 1
ATOM 2785 C C . SER A 1 359 ? 11.828 20.792 -3.028 1.00 84.31 359 SER A C 1
ATOM 2787 O O . SER A 1 359 ? 10.853 20.504 -2.336 1.00 84.31 359 SER A O 1
ATOM 2789 N N . GLU A 1 360 ? 11.710 21.161 -4.303 1.00 85.31 360 GLU A N 1
ATOM 2790 C CA . GLU A 1 360 ? 10.426 21.167 -5.014 1.00 85.31 360 GLU A CA 1
ATOM 2791 C C . GLU A 1 360 ? 9.769 19.777 -5.019 1.00 85.31 360 GLU A C 1
ATOM 2793 O O . GLU A 1 360 ? 8.560 19.667 -4.838 1.00 85.31 360 GLU A O 1
ATOM 2798 N N . LYS A 1 361 ? 10.570 18.704 -5.119 1.00 86.06 361 LYS A N 1
ATOM 2799 C CA . LYS A 1 361 ? 10.084 17.319 -5.039 1.00 86.06 361 LYS A CA 1
ATOM 2800 C C . LYS A 1 361 ? 9.453 17.012 -3.679 1.00 86.06 361 LYS A C 1
ATOM 2802 O O . LYS A 1 361 ? 8.383 16.420 -3.641 1.00 86.06 361 LYS A O 1
ATOM 2807 N N . HIS A 1 362 ? 10.085 17.445 -2.585 1.00 88.69 362 HIS A N 1
ATOM 2808 C CA . HIS A 1 362 ? 9.551 17.287 -1.224 1.00 88.69 362 HIS A CA 1
ATOM 2809 C C . HIS A 1 362 ? 8.181 17.952 -1.082 1.00 88.69 362 HIS A C 1
ATOM 2811 O O . HIS A 1 362 ? 7.216 17.320 -0.664 1.00 88.69 362 HIS A O 1
ATOM 2817 N N . VAL A 1 363 ? 8.085 19.221 -1.491 1.00 86.69 363 VAL A N 1
ATOM 2818 C CA . VAL A 1 363 ? 6.826 19.980 -1.439 1.00 86.69 363 VAL A CA 1
ATOM 2819 C C . VAL A 1 363 ? 5.755 19.318 -2.298 1.00 86.69 363 VAL A C 1
ATOM 2821 O O . VAL A 1 363 ? 4.609 19.215 -1.869 1.00 86.69 363 VAL A O 1
ATOM 2824 N N . GLN A 1 364 ? 6.123 18.842 -3.488 1.00 90.19 364 GLN A N 1
ATOM 2825 C CA . GLN A 1 364 ? 5.181 18.201 -4.394 1.00 90.19 364 GLN A CA 1
ATOM 2826 C C . GLN A 1 364 ? 4.632 16.887 -3.822 1.00 90.19 364 GLN A C 1
ATOM 2828 O O . GLN A 1 364 ? 3.421 16.700 -3.853 1.00 90.19 364 GLN A O 1
ATOM 2833 N N . MET A 1 365 ? 5.476 16.038 -3.222 1.00 91.38 365 MET A N 1
ATOM 2834 C CA . MET A 1 365 ? 5.038 14.789 -2.578 1.00 91.38 365 MET A CA 1
ATOM 2835 C C . MET A 1 365 ? 3.981 15.048 -1.496 1.00 91.38 365 MET A C 1
ATOM 2837 O O . MET A 1 365 ? 2.924 14.419 -1.494 1.00 91.38 365 MET A O 1
ATOM 2841 N N . VAL A 1 366 ? 4.221 16.028 -0.619 1.00 92.94 366 VAL A N 1
ATOM 2842 C CA . VAL A 1 366 ? 3.265 16.373 0.444 1.00 92.94 366 VAL A CA 1
ATOM 2843 C C . VAL A 1 366 ? 2.001 17.025 -0.124 1.00 92.94 366 VAL A C 1
ATOM 2845 O O . VAL A 1 366 ? 0.894 16.704 0.313 1.00 92.94 366 VAL A O 1
ATOM 2848 N N . ARG A 1 367 ? 2.133 17.914 -1.118 1.00 93.56 367 ARG A N 1
ATOM 2849 C CA . ARG A 1 367 ? 0.987 18.538 -1.799 1.00 93.56 367 ARG A CA 1
ATOM 2850 C C . ARG A 1 367 ? 0.086 17.491 -2.447 1.00 93.56 367 ARG A C 1
ATOM 2852 O O . ARG A 1 367 ? -1.130 17.609 -2.339 1.00 93.56 367 ARG A O 1
ATOM 2859 N N . ASP A 1 368 ? 0.654 16.466 -3.075 1.00 95.00 368 ASP A N 1
ATOM 2860 C CA . ASP A 1 368 ? -0.130 15.388 -3.678 1.00 95.00 368 ASP A CA 1
ATOM 2861 C C . ASP A 1 368 ? -0.910 14.607 -2.605 1.00 95.00 368 ASP A C 1
ATOM 2863 O O . ASP A 1 368 ? -2.090 14.323 -2.806 1.00 95.00 368 ASP A O 1
ATOM 2867 N N . ARG A 1 369 ? -0.342 14.375 -1.409 1.00 95.38 369 ARG A N 1
ATOM 2868 C CA . ARG A 1 369 ? -1.104 13.787 -0.284 1.00 95.38 369 ARG A CA 1
ATOM 2869 C C . ARG A 1 369 ? -2.273 14.660 0.155 1.00 95.38 369 ARG A C 1
ATOM 2871 O O . ARG A 1 369 ? -3.352 14.129 0.410 1.00 95.38 369 ARG A O 1
ATOM 2878 N N . VAL A 1 370 ? -2.071 15.977 0.233 1.00 93.94 370 VAL A N 1
ATOM 2879 C CA . VAL A 1 370 ? -3.133 16.939 0.572 1.00 93.94 370 VAL A CA 1
ATOM 2880 C C . VAL A 1 370 ? -4.234 16.947 -0.492 1.00 93.94 370 VAL A C 1
ATOM 2882 O O . VAL A 1 370 ? -5.418 16.869 -0.163 1.00 93.94 370 VAL A O 1
ATOM 2885 N N . ARG A 1 371 ? -3.860 16.975 -1.771 1.00 93.81 371 ARG A N 1
ATOM 2886 C CA . ARG A 1 371 ? -4.812 16.927 -2.883 1.00 93.81 371 ARG A CA 1
ATOM 2887 C C . ARG A 1 371 ? -5.687 15.674 -2.818 1.00 93.81 371 ARG A C 1
ATOM 2889 O O . ARG A 1 371 ? -6.915 15.755 -2.873 1.00 93.81 371 ARG A O 1
ATOM 2896 N N . GLU A 1 372 ? -5.057 14.515 -2.656 1.00 95.19 372 GLU A N 1
ATOM 2897 C CA . GLU A 1 372 ? -5.759 13.236 -2.692 1.00 95.19 372 GLU A CA 1
ATOM 2898 C C . GLU A 1 372 ? -6.628 13.003 -1.446 1.00 95.19 372 GLU A C 1
ATOM 2900 O O . GLU A 1 372 ? -7.691 12.389 -1.564 1.00 95.19 372 GLU A O 1
ATOM 2905 N N . ILE A 1 373 ? -6.258 13.525 -0.265 1.00 94.06 373 ILE A N 1
ATOM 2906 C CA . ILE A 1 373 ? -7.137 13.428 0.914 1.00 94.06 373 ILE A CA 1
ATOM 2907 C C . ILE A 1 373 ? -8.375 14.312 0.779 1.00 94.06 373 ILE A C 1
ATOM 2909 O O . ILE A 1 373 ? -9.462 13.878 1.160 1.00 94.06 373 ILE A O 1
ATOM 2913 N N . CYS A 1 374 ? -8.256 15.498 0.175 1.00 91.50 374 CYS A N 1
ATOM 2914 C CA . CYS A 1 374 ? -9.414 16.332 -0.145 1.00 91.50 374 CYS A CA 1
ATOM 2915 C C . CYS A 1 374 ? -10.361 15.614 -1.109 1.00 91.50 374 CYS A C 1
ATOM 2917 O O . CYS A 1 374 ? -11.571 15.555 -0.877 1.00 91.50 374 CYS A O 1
ATOM 2919 N N . ARG A 1 375 ? -9.810 14.996 -2.160 1.00 91.00 375 ARG A N 1
ATOM 2920 C CA . ARG A 1 375 ? -10.574 14.220 -3.141 1.00 91.00 375 ARG A CA 1
ATOM 2921 C C . ARG A 1 375 ? -11.312 13.044 -2.499 1.00 91.00 375 ARG A C 1
ATOM 2923 O O . ARG A 1 375 ? -12.534 12.927 -2.627 1.00 91.00 375 ARG A O 1
ATOM 2930 N N . ALA A 1 376 ? -10.581 12.174 -1.804 1.00 93.38 376 ALA A N 1
ATOM 2931 C CA . ALA A 1 376 ? -11.142 10.974 -1.193 1.00 93.38 376 ALA A CA 1
ATOM 2932 C C . ALA A 1 376 ? -12.106 11.318 -0.046 1.00 93.38 376 ALA A C 1
ATOM 2934 O O . ALA A 1 376 ? -13.186 10.732 0.060 1.00 93.38 376 ALA A O 1
ATOM 2935 N N . GLY A 1 377 ? -11.753 12.311 0.775 1.00 90.56 377 GLY A N 1
ATOM 2936 C CA . GLY A 1 377 ? -12.588 12.825 1.856 1.00 90.56 377 GLY A CA 1
ATOM 2937 C C . GLY A 1 377 ? -13.911 13.386 1.346 1.00 90.56 377 GLY A C 1
ATOM 2938 O O . GLY A 1 377 ? -14.966 13.023 1.866 1.00 90.56 377 GLY A O 1
ATOM 2939 N N . SER A 1 378 ? -13.882 14.181 0.274 1.00 86.62 378 SER A N 1
ATOM 2940 C CA . SER A 1 378 ? -15.091 14.730 -0.351 1.00 86.62 378 SER A CA 1
ATOM 2941 C C . SER A 1 378 ? -16.012 13.629 -0.880 1.00 86.62 378 SER A C 1
ATOM 2943 O O . SER A 1 378 ? -17.198 13.614 -0.551 1.00 86.62 378 SER A O 1
ATOM 2945 N N . ALA A 1 379 ? -15.469 12.642 -1.600 1.00 87.06 379 ALA A N 1
ATOM 2946 C CA . ALA A 1 379 ? -16.244 11.508 -2.115 1.00 87.06 379 ALA A CA 1
ATOM 2947 C C . ALA A 1 379 ? -16.885 10.659 -0.996 1.00 87.06 379 ALA A C 1
ATOM 2949 O O . ALA A 1 379 ? -18.019 10.186 -1.124 1.00 87.06 379 ALA A O 1
ATOM 2950 N N . LEU A 1 380 ? -16.184 10.491 0.128 1.00 88.94 380 LEU A N 1
ATOM 2951 C CA . LEU A 1 380 ? -16.677 9.754 1.297 1.00 88.94 380 LEU A CA 1
ATOM 2952 C C . LEU A 1 380 ? -17.512 10.619 2.254 1.00 88.94 380 LEU A C 1
ATOM 2954 O O . LEU A 1 380 ? -18.138 10.087 3.175 1.00 88.94 380 LEU A O 1
ATOM 2958 N N . GLY A 1 381 ? -17.591 11.929 2.020 1.00 84.81 381 GLY A N 1
ATOM 2959 C CA . GLY A 1 381 ? -18.306 12.883 2.860 1.00 84.81 381 GLY A CA 1
ATOM 2960 C C . GLY A 1 381 ? -17.703 13.007 4.261 1.00 84.81 381 GLY A C 1
ATOM 2961 O O . GLY A 1 381 ? -18.438 12.976 5.252 1.00 84.81 381 GLY A O 1
ATOM 2962 N N . VAL A 1 382 ? -16.374 13.075 4.354 1.00 85.38 382 VAL A N 1
ATOM 2963 C CA . VAL A 1 382 ? -15.628 13.264 5.604 1.00 85.38 382 VAL A CA 1
ATOM 2964 C C . VAL A 1 382 ? -14.449 14.213 5.449 1.00 85.38 382 VAL A C 1
ATOM 2966 O O . VAL A 1 382 ? -13.827 14.330 4.397 1.00 85.38 382 VAL A O 1
ATOM 2969 N N . MET A 1 383 ? -14.105 14.825 6.573 1.00 80.75 383 MET A N 1
ATOM 2970 C CA . MET A 1 383 ? -12.879 15.578 6.763 1.00 80.75 383 MET A CA 1
ATOM 2971 C C . MET A 1 383 ? -11.977 14.816 7.731 1.00 80.75 383 MET A C 1
ATOM 2973 O O . MET A 1 383 ? -12.465 14.175 8.671 1.00 80.75 383 MET A O 1
ATOM 2977 N N . LEU A 1 384 ? -10.673 14.871 7.483 1.00 79.00 384 LEU A N 1
ATOM 2978 C CA . LEU A 1 384 ? -9.651 14.478 8.440 1.00 79.00 384 LEU A CA 1
ATOM 2979 C C . LEU A 1 384 ? -8.916 15.739 8.852 1.00 79.00 384 LEU A C 1
ATOM 2981 O O . LEU A 1 384 ? -8.538 16.543 8.005 1.00 79.00 384 LEU A O 1
ATOM 2985 N N . GLU A 1 385 ? -8.689 15.878 10.144 1.00 79.56 385 GLU A N 1
ATOM 2986 C CA . GLU A 1 385 ? -7.812 16.918 10.645 1.00 79.56 385 GLU A CA 1
ATOM 2987 C C . GLU A 1 385 ? -6.370 16.591 10.223 1.00 79.56 385 GLU A C 1
ATOM 2989 O O . GLU A 1 385 ? -5.929 15.434 10.225 1.00 79.56 385 GLU A O 1
ATOM 2994 N N . LEU A 1 386 ? -5.609 17.615 9.849 1.00 81.62 386 LEU A N 1
ATOM 2995 C CA . LEU A 1 386 ? -4.279 17.428 9.278 1.00 81.62 386 LEU A CA 1
ATOM 2996 C C . LEU A 1 386 ? -3.273 16.988 10.344 1.00 81.62 386 LEU A C 1
ATOM 2998 O O . LEU A 1 386 ? -2.438 16.150 10.047 1.00 81.62 386 LEU A O 1
ATOM 3002 N N . ASN A 1 387 ? -3.387 17.454 11.590 1.00 83.25 387 ASN A N 1
ATOM 3003 C CA . ASN A 1 387 ? -2.517 17.035 12.699 1.00 83.25 387 ASN A CA 1
ATOM 3004 C C . ASN A 1 387 ? -3.280 16.902 14.033 1.00 83.25 387 ASN A C 1
ATOM 3006 O O . ASN A 1 387 ? -2.835 17.403 15.075 1.00 83.25 387 ASN A O 1
ATOM 3010 N N . GLN A 1 388 ? -4.453 16.254 14.030 1.00 81.19 388 GLN A N 1
ATOM 3011 C CA . GLN A 1 388 ? -5.244 16.073 15.254 1.00 81.19 388 GLN A CA 1
ATOM 3012 C C . GLN A 1 388 ? -4.506 15.228 16.296 1.00 81.19 388 GLN A C 1
ATOM 3014 O O . GLN A 1 388 ? -4.431 14.008 16.201 1.00 81.19 388 GLN A O 1
ATOM 3019 N N . CYS A 1 389 ? -4.043 15.894 17.352 1.00 77.62 389 CYS A N 1
ATOM 3020 C CA . CYS A 1 389 ? -3.492 15.273 18.549 1.00 77.62 389 CYS A CA 1
ATOM 3021 C C . CYS A 1 389 ? -3.902 16.089 19.775 1.00 77.62 389 CYS A C 1
ATOM 3023 O O . CYS A 1 389 ? -3.514 17.250 19.902 1.00 77.62 389 CYS A O 1
ATOM 3025 N N . GLU A 1 390 ? -4.658 15.488 20.699 1.00 66.06 390 GLU A N 1
ATOM 3026 C CA . GLU A 1 390 ? -5.070 16.171 21.937 1.00 66.06 390 GLU A CA 1
ATOM 3027 C C . GLU A 1 390 ? -3.881 16.451 22.876 1.00 66.06 390 GLU A C 1
ATOM 3029 O O . GLU A 1 390 ? -3.908 17.426 23.625 1.00 66.06 390 GLU A O 1
ATOM 3034 N N . ASN A 1 391 ? -2.822 15.631 22.817 1.00 71.25 391 ASN A N 1
ATOM 3035 C CA . ASN A 1 391 ? -1.614 15.765 23.631 1.00 71.25 391 ASN A CA 1
ATOM 3036 C C . ASN A 1 391 ? -0.354 15.694 22.753 1.00 71.25 391 ASN A C 1
ATOM 3038 O O . ASN A 1 391 ? -0.083 14.672 22.129 1.00 71.25 391 ASN A O 1
ATOM 3042 N N . SER A 1 392 ? 0.452 16.758 22.745 1.00 65.38 392 SER A N 1
ATOM 3043 C CA . SER A 1 392 ? 1.709 16.836 21.982 1.00 65.38 392 SER A CA 1
ATOM 3044 C C . SER A 1 392 ? 2.819 15.908 22.487 1.00 65.38 392 SER A C 1
ATOM 3046 O O . SER A 1 392 ? 3.824 15.748 21.803 1.00 65.38 392 SER A O 1
ATOM 3048 N N . TYR A 1 393 ? 2.668 15.327 23.679 1.00 69.19 393 TYR A N 1
ATOM 3049 C CA . TYR A 1 393 ? 3.610 14.364 24.258 1.00 69.19 393 TYR A CA 1
ATOM 3050 C C . TYR A 1 393 ? 3.163 12.910 24.085 1.00 69.19 393 TYR A C 1
ATOM 3052 O O . TYR A 1 393 ? 3.849 12.001 24.561 1.00 69.19 393 TYR A O 1
ATOM 3060 N N . ASP A 1 394 ? 2.011 12.674 23.452 1.00 76.50 394 ASP A N 1
ATOM 3061 C CA . ASP A 1 394 ? 1.572 11.319 23.148 1.00 76.50 394 ASP A CA 1
ATOM 3062 C C . ASP A 1 394 ? 2.467 10.723 22.055 1.00 76.50 394 ASP A C 1
ATOM 3064 O O . ASP A 1 394 ? 2.438 11.147 20.900 1.00 76.50 394 ASP A O 1
ATOM 3068 N N . ARG A 1 395 ? 3.271 9.723 22.431 1.00 76.06 395 ARG A N 1
ATOM 3069 C CA . ARG A 1 395 ? 4.134 9.001 21.488 1.00 76.06 395 ARG A CA 1
ATOM 3070 C C . ARG A 1 395 ? 3.327 8.248 20.431 1.00 76.06 395 ARG A C 1
ATOM 3072 O O . ARG A 1 395 ? 3.843 8.037 19.345 1.00 76.06 395 ARG A O 1
ATOM 3079 N N . ASP A 1 396 ? 2.066 7.922 20.708 1.00 81.81 396 ASP A N 1
ATOM 3080 C CA . ASP A 1 396 ? 1.136 7.303 19.761 1.00 81.81 396 ASP A CA 1
ATOM 3081 C C . ASP A 1 396 ? 0.394 8.353 18.903 1.00 81.81 396 ASP A C 1
ATOM 3083 O O . ASP A 1 396 ? -0.634 8.046 18.298 1.00 81.81 396 ASP A O 1
ATOM 3087 N N . CYS A 1 397 ? 0.869 9.603 18.848 1.00 85.44 397 CYS A N 1
ATOM 3088 C CA . CYS A 1 397 ? 0.297 10.668 18.019 1.00 85.44 397 CYS A CA 1
ATOM 3089 C C . CYS A 1 397 ? 1.380 11.441 17.238 1.00 85.44 397 CYS A C 1
ATOM 3091 O O . CYS A 1 397 ? 1.638 12.616 17.518 1.00 85.44 397 CYS A O 1
ATOM 3093 N N . PRO A 1 398 ? 2.059 10.789 16.272 1.00 88.31 398 PRO A N 1
ATOM 3094 C CA . PRO A 1 398 ? 3.012 11.465 15.400 1.00 88.31 398 PRO A CA 1
ATOM 3095 C C . PRO A 1 398 ? 2.321 12.544 14.552 1.00 88.31 398 PRO A C 1
ATOM 3097 O O . PRO A 1 398 ? 1.141 12.435 14.219 1.00 88.31 398 PRO A O 1
ATOM 3100 N N . LYS A 1 399 ? 3.071 13.585 14.184 1.00 87.75 399 LYS A N 1
ATOM 3101 C CA . LYS A 1 399 ? 2.595 14.725 13.383 1.00 87.75 399 LYS A CA 1
ATOM 3102 C C . LYS A 1 399 ? 3.459 14.931 12.150 1.00 87.75 399 LYS A C 1
ATOM 3104 O O . LYS A 1 399 ? 4.626 14.548 12.154 1.00 87.75 399 LYS A O 1
ATOM 3109 N N . CYS A 1 400 ? 2.918 15.580 11.131 1.00 90.06 400 CYS A N 1
ATOM 3110 C CA . CYS A 1 400 ? 3.690 16.072 9.997 1.00 90.06 400 CYS A CA 1
ATOM 3111 C C . CYS A 1 400 ? 3.612 17.605 9.984 1.00 90.06 400 CYS A C 1
ATOM 3113 O O . CYS A 1 400 ? 2.681 18.187 9.428 1.00 90.06 400 CYS A O 1
ATOM 3115 N N . ASP A 1 401 ? 4.548 18.259 10.679 1.00 87.94 401 ASP A N 1
ATOM 3116 C CA . ASP A 1 401 ? 4.476 19.703 10.939 1.00 87.94 401 ASP A CA 1
ATOM 3117 C C . ASP A 1 401 ? 4.562 20.538 9.649 1.00 87.94 401 ASP A C 1
ATOM 3119 O O . ASP A 1 401 ? 5.547 20.439 8.909 1.00 87.94 401 ASP A O 1
ATOM 3123 N N . GLY A 1 402 ? 3.573 21.417 9.440 1.00 85.38 402 GLY A N 1
ATOM 3124 C CA . GLY A 1 402 ? 3.453 22.310 8.276 1.00 85.38 402 GLY A CA 1
ATOM 3125 C C . GLY A 1 402 ? 2.458 21.834 7.212 1.00 85.38 402 GLY A C 1
ATOM 3126 O O . GLY A 1 402 ? 2.411 22.389 6.116 1.00 85.38 402 GLY A O 1
ATOM 3127 N N . LEU A 1 403 ? 1.695 20.767 7.478 1.00 88.31 403 LEU A N 1
ATOM 3128 C CA . LEU A 1 403 ? 0.747 20.202 6.513 1.00 88.31 403 LEU A CA 1
ATOM 3129 C C . LEU A 1 403 ? -0.405 21.176 6.220 1.00 88.31 403 LEU A C 1
ATOM 3131 O O . LEU A 1 403 ? -0.860 21.276 5.083 1.00 88.31 403 LEU A O 1
ATOM 3135 N N . GLU A 1 404 ? -0.814 21.942 7.228 1.00 84.06 404 GLU A N 1
ATOM 3136 C CA . GLU A 1 404 ? -1.804 23.013 7.135 1.00 84.06 404 GLU A CA 1
ATOM 3137 C C . GLU A 1 404 ? -1.341 24.136 6.196 1.00 84.06 404 GLU A C 1
ATOM 3139 O O . GLU A 1 404 ? -2.119 24.621 5.378 1.00 84.06 404 GLU A O 1
ATOM 3144 N N . ASP A 1 405 ? -0.061 24.512 6.253 1.00 85.44 405 ASP A N 1
ATOM 3145 C CA . ASP A 1 405 ? 0.496 25.546 5.374 1.00 85.44 405 ASP A CA 1
ATOM 3146 C C . ASP A 1 405 ? 0.475 25.096 3.906 1.00 85.44 405 ASP A C 1
ATOM 3148 O O . ASP A 1 405 ? 0.166 25.883 3.006 1.00 85.44 405 ASP A O 1
ATOM 3152 N N . ILE A 1 406 ? 0.755 23.812 3.649 1.00 88.38 406 ILE A N 1
ATOM 3153 C CA . ILE A 1 406 ? 0.634 23.223 2.308 1.00 88.38 406 ILE A CA 1
ATOM 3154 C C . ILE A 1 406 ? -0.823 23.240 1.842 1.00 88.38 406 ILE A C 1
ATOM 3156 O O . ILE A 1 406 ? -1.080 23.637 0.709 1.00 88.38 406 ILE A O 1
ATOM 3160 N N . TYR A 1 407 ? -1.769 22.876 2.709 1.00 88.69 407 TYR A N 1
ATOM 3161 C CA . TYR A 1 407 ? -3.198 22.929 2.402 1.00 88.69 407 TYR A CA 1
ATOM 3162 C C . TYR A 1 407 ? -3.661 24.333 1.999 1.00 88.69 407 TYR A C 1
ATOM 3164 O O . TYR A 1 407 ? -4.164 24.520 0.890 1.00 88.69 407 TYR A O 1
ATOM 3172 N N . PHE A 1 408 ? -3.410 25.341 2.836 1.00 84.88 408 PHE A N 1
ATOM 3173 C CA . PHE A 1 408 ? -3.850 26.705 2.541 1.00 84.88 408 PHE A CA 1
ATOM 3174 C C . PHE A 1 408 ? -3.139 27.302 1.327 1.00 84.88 408 PHE A C 1
ATOM 3176 O O . PHE A 1 408 ? -3.772 27.971 0.508 1.00 84.88 408 PHE A O 1
ATOM 3183 N N . SER A 1 409 ? -1.832 27.060 1.182 1.00 87.25 409 SER A N 1
ATOM 3184 C CA . SER A 1 409 ? -1.093 27.553 0.016 1.00 87.25 409 SER A CA 1
ATOM 3185 C C . SER A 1 409 ? -1.598 26.916 -1.276 1.00 87.25 409 SER A C 1
ATOM 3187 O O . SER A 1 409 ? -1.772 27.635 -2.259 1.00 87.25 409 SER A O 1
ATOM 3189 N N . CYS A 1 410 ? -1.913 25.617 -1.266 1.00 89.31 410 CYS A N 1
ATOM 3190 C CA . CYS A 1 410 ? -2.364 24.923 -2.465 1.00 89.31 410 CYS A CA 1
ATOM 3191 C C . CYS A 1 410 ? -3.823 25.223 -2.849 1.00 89.31 410 CYS A C 1
ATOM 3193 O O . CYS A 1 410 ? -4.179 25.179 -4.029 1.00 89.31 410 CYS A O 1
ATOM 3195 N N . GLN A 1 411 ? -4.668 25.597 -1.885 1.00 87.12 411 GLN A N 1
ATOM 3196 C CA . GLN A 1 411 ? -5.966 26.212 -2.176 1.00 87.12 411 GLN A CA 1
ATOM 3197 C C . GLN A 1 411 ? -5.800 27.617 -2.769 1.00 87.12 411 GLN A C 1
ATOM 3199 O O . GLN A 1 411 ? -6.419 27.944 -3.782 1.00 87.12 411 GLN A O 1
ATOM 3204 N N . GLN A 1 412 ? -4.949 28.454 -2.164 1.00 87.44 412 GLN A N 1
ATOM 3205 C CA . GLN A 1 412 ? -4.757 29.843 -2.588 1.00 87.44 412 GLN A CA 1
ATOM 3206 C C . GLN A 1 412 ? -4.167 29.957 -3.999 1.00 87.44 412 GLN A C 1
ATOM 3208 O O . GLN A 1 412 ? -4.567 30.839 -4.762 1.00 87.44 412 GLN A O 1
ATOM 3213 N N . ASP A 1 413 ? -3.207 29.098 -4.340 1.00 89.88 413 ASP A N 1
ATOM 3214 C CA . ASP A 1 413 ? -2.569 29.080 -5.659 1.00 89.88 413 ASP A CA 1
ATOM 3215 C C . ASP A 1 413 ? -3.337 28.238 -6.699 1.00 89.88 413 ASP A C 1
ATOM 3217 O O . ASP A 1 413 ? -3.008 28.277 -7.887 1.00 89.88 413 ASP A O 1
ATOM 3221 N N . GLY A 1 414 ? -4.386 27.522 -6.273 1.00 89.00 414 GLY A N 1
ATOM 3222 C CA . GLY A 1 414 ? -5.230 26.684 -7.122 1.00 89.00 414 GLY A CA 1
ATOM 3223 C C . GLY A 1 414 ? -4.601 25.351 -7.537 1.00 89.00 414 GLY A C 1
ATOM 3224 O O . GLY A 1 414 ? -5.122 24.698 -8.441 1.00 89.00 414 GLY A O 1
ATOM 3225 N N . SER A 1 415 ? -3.497 24.930 -6.915 1.00 89.62 415 SER A N 1
ATOM 3226 C CA . SER A 1 415 ? -2.837 23.647 -7.197 1.00 89.62 415 SER A CA 1
ATOM 3227 C C . SER A 1 415 ? -3.511 22.431 -6.544 1.00 89.62 415 SER A C 1
ATOM 3229 O O . SER A 1 415 ? -3.185 21.297 -6.915 1.00 89.62 415 SER A O 1
ATOM 3231 N N . CYS A 1 416 ? -4.469 22.645 -5.635 1.00 91.31 416 CYS A N 1
ATOM 3232 C CA . CYS A 1 416 ? -5.361 21.622 -5.073 1.00 91.31 416 CYS A CA 1
ATOM 3233 C C . CYS A 1 416 ? -6.849 21.966 -5.315 1.00 91.31 416 CYS A C 1
ATOM 3235 O O . CYS A 1 416 ? -7.569 22.270 -4.358 1.00 91.31 416 CYS A O 1
ATOM 3237 N N . PRO A 1 417 ? -7.347 21.951 -6.565 1.00 89.94 417 PRO A N 1
ATOM 3238 C CA . PRO A 1 417 ? -8.751 22.266 -6.847 1.00 89.94 417 PRO A CA 1
ATOM 3239 C C . PRO A 1 417 ? -9.748 21.345 -6.119 1.00 89.94 417 PRO A C 1
ATOM 3241 O O . PRO A 1 417 ? -10.857 21.769 -5.805 1.00 89.94 417 PRO A O 1
ATOM 3244 N N . GLU A 1 418 ? -9.344 20.119 -5.797 1.00 87.62 418 GLU A N 1
ATOM 3245 C CA . GLU A 1 418 ? -10.111 19.109 -5.063 1.00 87.62 418 GLU A CA 1
ATOM 3246 C C . GLU A 1 418 ? -10.412 19.523 -3.616 1.00 87.62 418 GLU A C 1
ATOM 3248 O O . GLU A 1 418 ? -11.350 19.008 -3.011 1.00 87.62 418 GLU A O 1
ATOM 3253 N N . CYS A 1 419 ? -9.640 20.457 -3.054 1.00 86.94 419 CYS A N 1
ATOM 3254 C CA . CYS A 1 419 ? -9.849 20.975 -1.703 1.00 86.94 419 CYS A CA 1
ATOM 3255 C C . CYS A 1 419 ? -10.886 22.104 -1.634 1.00 86.94 419 CYS A C 1
ATOM 3257 O O . CYS A 1 419 ? -11.285 22.477 -0.535 1.00 86.94 419 CYS A O 1
ATOM 3259 N N . ASN A 1 420 ? -11.347 22.647 -2.767 1.00 81.69 420 ASN A N 1
ATOM 3260 C CA . ASN A 1 420 ? -12.333 23.736 -2.771 1.00 81.69 420 ASN A CA 1
ATOM 3261 C C . ASN A 1 420 ? -13.701 23.282 -2.233 1.00 81.69 420 ASN A C 1
ATOM 3263 O O . ASN A 1 420 ? -14.359 24.019 -1.506 1.00 81.69 420 ASN A O 1
ATOM 3267 N N . ASP A 1 421 ? -14.107 22.051 -2.557 1.00 67.12 421 ASP A N 1
ATOM 3268 C CA . ASP A 1 421 ? -15.406 21.491 -2.157 1.00 67.12 421 ASP A CA 1
ATOM 3269 C C . ASP A 1 421 ? -15.362 20.784 -0.791 1.00 67.12 421 ASP A C 1
ATOM 3271 O O . ASP A 1 421 ? -16.404 20.421 -0.236 1.00 67.12 421 ASP A O 1
ATOM 3275 N N . TRP A 1 422 ? -14.164 20.609 -0.222 1.00 69.25 422 TRP A N 1
ATOM 3276 C CA . TRP A 1 422 ? -13.960 19.912 1.050 1.00 69.25 422 TRP A CA 1
ATOM 3277 C C . TRP A 1 422 ? -14.523 20.697 2.250 1.00 69.25 422 TRP A C 1
ATOM 3279 O O . TRP A 1 422 ? -14.808 20.114 3.297 1.00 69.25 422 TRP A O 1
ATOM 3289 N N . GLU A 1 423 ? -14.745 22.007 2.082 1.00 58.06 423 GLU A N 1
ATOM 3290 C CA . GLU A 1 423 ? -15.139 22.932 3.149 1.00 58.06 423 GLU A CA 1
ATOM 3291 C C . GLU A 1 423 ? -16.644 23.227 3.232 1.00 58.06 423 GLU A C 1
ATOM 3293 O O . GLU A 1 423 ? -17.139 23.474 4.330 1.00 58.06 423 GLU A O 1
ATOM 3298 N N . GLU A 1 424 ? -17.404 23.216 2.130 1.00 45.84 424 GLU A N 1
ATOM 3299 C CA . GLU A 1 424 ? -18.726 23.865 2.151 1.00 45.84 424 GLU A CA 1
ATOM 3300 C C . GLU A 1 424 ? -19.934 22.926 2.242 1.00 45.84 424 GLU A C 1
ATOM 3302 O O . GLU A 1 424 ? -20.912 23.321 2.872 1.00 45.84 424 GLU A O 1
ATOM 3307 N N . ASN A 1 425 ? -19.907 21.697 1.710 1.00 45.81 425 ASN A N 1
ATOM 3308 C CA . ASN A 1 425 ? -21.013 20.732 1.844 1.00 45.81 425 ASN A CA 1
ATOM 3309 C C . ASN A 1 425 ? -20.561 19.300 1.505 1.00 45.81 425 ASN A C 1
ATOM 3311 O O . ASN A 1 425 ? -20.698 18.853 0.367 1.00 45.81 425 ASN A O 1
ATOM 3315 N N . LEU A 1 426 ? -20.087 18.544 2.499 1.00 53.06 426 LEU A N 1
ATOM 3316 C CA . LEU A 1 426 ? -19.743 17.127 2.334 1.00 53.06 426 LEU A CA 1
ATOM 3317 C C . LEU A 1 426 ? -21.007 16.269 2.110 1.00 53.06 426 LEU A C 1
ATOM 3319 O O . LEU A 1 426 ? -21.591 15.696 3.034 1.00 53.06 426 LEU A O 1
ATOM 3323 N N . LEU A 1 427 ? -21.455 16.191 0.858 1.00 47.94 427 LEU A N 1
ATOM 3324 C CA . LEU A 1 427 ? -22.500 15.282 0.401 1.00 47.94 427 LEU A CA 1
ATOM 3325 C C . LEU A 1 427 ? -21.862 13.922 0.100 1.00 47.94 427 LEU A C 1
ATOM 3327 O O . LEU A 1 427 ? -21.331 13.705 -0.982 1.00 47.94 427 LEU A O 1
ATOM 3331 N N . SER A 1 428 ? -21.915 12.994 1.059 1.00 46.97 428 SER A N 1
ATOM 3332 C CA . SER A 1 428 ? -21.547 11.602 0.781 1.00 46.97 428 SER A CA 1
ATOM 3333 C C . SER A 1 428 ? -22.455 11.053 -0.324 1.00 46.97 428 SER A C 1
ATOM 3335 O O . SER A 1 428 ? -23.678 11.105 -0.191 1.00 46.97 428 SER A O 1
ATOM 3337 N N . LEU A 1 429 ? -21.870 10.502 -1.391 1.00 50.81 429 LEU A N 1
ATOM 3338 C CA . LEU A 1 429 ? -22.617 9.779 -2.431 1.00 50.81 429 LEU A CA 1
ATOM 3339 C C . LEU A 1 429 ? -23.071 8.382 -1.960 1.00 50.81 429 LEU A C 1
ATOM 3341 O O . LEU A 1 429 ? -23.828 7.711 -2.656 1.00 50.81 429 LEU A O 1
ATOM 3345 N N . ALA A 1 430 ? -22.631 7.941 -0.775 1.00 48.50 430 ALA A N 1
ATOM 3346 C CA . ALA A 1 430 ? -22.989 6.644 -0.217 1.00 48.50 430 ALA A CA 1
ATOM 3347 C C . ALA A 1 430 ? -24.453 6.626 0.283 1.00 48.50 430 ALA A C 1
ATOM 3349 O O . ALA A 1 430 ? -24.879 7.552 0.980 1.00 48.50 430 ALA A O 1
ATOM 3350 N N . PRO A 1 431 ? -25.217 5.550 0.015 1.00 43.50 431 PRO A N 1
ATOM 3351 C CA . PRO A 1 431 ? -26.667 5.488 0.226 1.00 43.50 431 PRO A CA 1
ATOM 3352 C C . PRO A 1 431 ? -27.106 5.557 1.698 1.00 43.50 431 PRO A C 1
ATOM 3354 O O . PRO A 1 431 ? -28.289 5.746 1.981 1.00 43.50 431 PRO A O 1
ATOM 3357 N N . THR A 1 432 ? -26.183 5.396 2.646 1.00 46.97 432 THR A N 1
ATOM 3358 C CA . THR A 1 432 ? -26.530 5.021 4.023 1.00 46.97 432 THR A CA 1
ATOM 3359 C C . THR A 1 432 ? -26.678 6.178 5.002 1.00 46.97 432 THR A C 1
ATOM 3361 O O . THR A 1 432 ? -27.157 5.922 6.102 1.00 46.97 432 THR A O 1
ATOM 3364 N N . VAL A 1 433 ? -26.357 7.442 4.675 1.00 46.19 433 VAL A N 1
ATOM 3365 C CA . VAL A 1 433 ? -26.773 8.556 5.558 1.00 46.19 433 VAL A CA 1
ATOM 3366 C C . VAL A 1 433 ? -26.861 9.915 4.866 1.00 46.19 433 VAL A C 1
ATOM 3368 O O . VAL A 1 433 ? -25.994 10.295 4.083 1.00 46.19 433 VAL A O 1
ATOM 3371 N N . THR A 1 434 ? -27.871 10.666 5.307 1.00 43.47 434 THR A N 1
ATOM 3372 C CA . THR A 1 434 ? -28.007 12.123 5.298 1.00 43.47 434 THR A CA 1
ATOM 3373 C C . THR A 1 434 ? -26.653 12.848 5.373 1.00 43.47 434 THR A C 1
ATOM 3375 O O . THR A 1 434 ? -25.826 12.497 6.219 1.00 43.47 434 THR A O 1
ATOM 3378 N N . PRO A 1 435 ? -26.439 13.889 4.555 1.00 40.50 435 PRO A N 1
ATOM 3379 C CA . PRO A 1 435 ? -25.204 14.667 4.545 1.00 40.50 435 PRO A CA 1
ATOM 3380 C C . PRO A 1 435 ? -24.909 15.214 5.941 1.00 40.50 435 PRO A C 1
ATOM 3382 O O . PRO A 1 435 ? -25.732 15.931 6.517 1.00 40.50 435 PRO A O 1
ATOM 3385 N N . ALA A 1 436 ? -23.754 14.871 6.507 1.00 38.84 436 ALA A N 1
ATOM 3386 C CA . ALA A 1 436 ? -23.277 15.549 7.699 1.00 38.84 436 ALA A CA 1
ATOM 3387 C C . ALA A 1 436 ? -22.667 16.872 7.235 1.00 38.84 436 ALA A C 1
ATOM 3389 O O . ALA A 1 436 ? -21.563 16.895 6.702 1.00 38.84 436 ALA A O 1
ATOM 3390 N N . ILE A 1 437 ? -23.401 17.973 7.415 1.00 38.12 437 ILE A N 1
ATOM 3391 C CA . ILE A 1 437 ? -22.836 19.316 7.261 1.00 38.12 437 ILE A CA 1
ATOM 3392 C C . ILE A 1 437 ? -21.841 19.504 8.410 1.00 38.12 437 ILE A C 1
ATOM 3394 O O . ILE A 1 437 ? -22.213 19.911 9.513 1.00 38.12 437 ILE A O 1
ATOM 3398 N N . VAL A 1 438 ? -20.583 19.149 8.175 1.00 45.28 438 VAL A N 1
ATOM 3399 C CA . VAL A 1 438 ? -19.469 19.538 9.037 1.00 45.28 438 VAL A CA 1
ATOM 3400 C C . VAL A 1 438 ? -19.060 20.923 8.559 1.00 45.28 438 VAL A C 1
ATOM 3402 O O . VAL A 1 438 ? -18.656 21.077 7.413 1.00 45.28 438 VAL A O 1
ATOM 3405 N N . LYS A 1 439 ? -19.250 21.952 9.393 1.00 42.06 439 LYS A N 1
ATOM 3406 C CA . LYS A 1 439 ? -18.729 23.285 9.067 1.00 42.06 439 LYS A CA 1
ATOM 3407 C C . LYS A 1 439 ? -17.202 23.212 9.010 1.00 42.06 439 LYS A C 1
ATOM 3409 O O . LYS A 1 439 ? -16.632 22.532 9.868 1.00 42.06 439 LYS A O 1
ATOM 3414 N N . PRO A 1 440 ? -16.561 23.919 8.072 1.00 45.66 440 PRO A N 1
ATOM 3415 C CA . PRO A 1 440 ? -15.115 23.912 7.982 1.00 45.66 440 PRO A CA 1
ATOM 3416 C C . PRO A 1 440 ? -14.530 24.528 9.262 1.00 45.66 440 PRO A C 1
ATOM 3418 O O . PRO A 1 440 ? -15.073 25.526 9.756 1.00 45.66 440 PRO A O 1
ATOM 3421 N N . PRO A 1 441 ? -13.467 23.944 9.838 1.00 51.12 441 PRO A N 1
ATOM 3422 C CA . PRO A 1 441 ? -12.748 24.565 10.938 1.00 51.12 441 PRO A CA 1
ATOM 3423 C C . PRO A 1 441 ? -12.085 25.854 10.441 1.00 51.12 441 PRO A C 1
ATOM 3425 O O . PRO A 1 441 ? -11.313 25.854 9.483 1.00 51.12 441 PRO A O 1
ATOM 3428 N N . THR A 1 442 ? -12.397 26.978 11.081 1.00 54.38 442 THR A N 1
ATOM 3429 C CA . THR A 1 442 ? -11.766 28.271 10.774 1.00 54.38 442 THR A CA 1
ATOM 3430 C C . THR A 1 442 ? -10.295 28.258 11.188 1.00 54.38 442 THR A C 1
ATOM 3432 O O . THR A 1 442 ? -9.927 27.504 12.081 1.00 54.38 442 THR A O 1
ATOM 3435 N N . PHE A 1 443 ? -9.447 29.139 10.645 1.00 48.25 443 PHE A N 1
ATOM 3436 C CA . PHE A 1 443 ? -8.060 29.304 11.125 1.00 48.25 443 PHE A CA 1
ATOM 3437 C C . PHE A 1 443 ? -7.966 29.432 12.669 1.00 48.25 443 PHE A C 1
ATOM 3439 O O . PHE A 1 443 ? -7.034 28.928 13.293 1.00 48.25 443 PHE A O 1
ATOM 3446 N N . GLU A 1 444 ? -8.973 30.034 13.314 1.00 52.62 444 GLU A N 1
ATOM 3447 C CA . GLU A 1 444 ? -9.097 30.122 14.778 1.00 52.62 444 GLU A CA 1
ATOM 3448 C C . GLU A 1 444 ? -9.468 28.793 15.465 1.00 52.62 444 GLU A C 1
ATOM 3450 O O . GLU A 1 444 ? -9.093 28.581 16.622 1.00 52.62 444 GLU A O 1
ATOM 3455 N N . ASP A 1 445 ? -10.162 27.878 14.786 1.00 54.22 445 ASP A N 1
ATOM 3456 C CA . ASP A 1 445 ? -10.438 26.525 15.281 1.00 54.22 445 ASP A CA 1
ATOM 3457 C C . ASP A 1 445 ? -9.174 25.657 15.317 1.00 54.22 445 ASP A C 1
ATOM 3459 O O . ASP A 1 445 ? -8.986 24.919 16.287 1.00 54.22 445 ASP A O 1
ATOM 3463 N N . TRP A 1 446 ? -8.253 25.849 14.367 1.00 48.31 446 TRP A N 1
ATOM 3464 C CA . TRP A 1 446 ? -6.914 25.240 14.384 1.00 48.31 446 TRP A CA 1
ATOM 3465 C C . TRP A 1 446 ? -5.972 25.925 15.393 1.00 48.31 446 TRP A C 1
ATOM 3467 O O . TRP A 1 446 ? -5.154 25.276 16.052 1.00 48.31 446 TRP A O 1
ATOM 3477 N N . GLY A 1 447 ? -6.113 27.242 15.589 1.00 43.56 447 GLY A N 1
ATOM 3478 C CA . GLY A 1 447 ? -5.270 28.053 16.479 1.00 43.56 447 GLY A CA 1
ATOM 3479 C C . GLY A 1 447 ? -5.395 27.754 17.983 1.00 43.56 447 GLY A C 1
ATOM 3480 O O . GLY A 1 447 ? -4.510 28.129 18.759 1.00 43.56 447 GLY A O 1
ATOM 3481 N N . LYS A 1 448 ? -6.443 27.044 18.428 1.00 47.59 448 LYS A N 1
ATOM 3482 C CA . LYS A 1 448 ? -6.647 26.681 19.850 1.00 47.59 448 LYS A CA 1
ATOM 3483 C C . LYS A 1 448 ? -5.560 25.756 20.414 1.00 47.59 448 LYS A C 1
ATOM 3485 O O . LYS A 1 448 ? -5.371 25.728 21.629 1.00 47.59 448 LYS A O 1
ATOM 3490 N N . TYR A 1 449 ? -4.831 25.043 19.558 1.00 39.62 449 TYR A N 1
ATOM 3491 C CA . TYR A 1 449 ? -3.796 24.086 19.963 1.00 39.62 449 TYR A CA 1
ATOM 3492 C C . TYR A 1 449 ? -2.408 24.708 20.152 1.00 39.62 449 TYR A C 1
ATOM 3494 O O . TYR A 1 449 ? -1.569 24.126 20.836 1.00 39.62 449 TYR A O 1
ATOM 3502 N N . TRP A 1 450 ? -2.173 25.903 19.606 1.00 36.53 450 TRP A N 1
ATOM 3503 C CA . TRP A 1 450 ? -0.843 26.521 19.587 1.00 36.53 450 TRP A CA 1
ATOM 3504 C C . TRP A 1 450 ? -0.602 27.523 20.725 1.00 36.53 450 TRP A C 1
ATOM 3506 O O . TRP A 1 450 ? 0.547 27.801 21.050 1.00 36.53 450 TRP A O 1
ATOM 3516 N N . ASN A 1 451 ? -1.660 28.034 21.370 1.00 37.84 451 ASN A N 1
ATOM 3517 C CA . ASN A 1 451 ? -1.553 29.138 22.337 1.00 37.84 451 ASN A CA 1
ATOM 3518 C C . ASN A 1 451 ? -2.194 28.888 23.716 1.00 37.84 451 ASN A C 1
ATOM 3520 O O . ASN A 1 451 ? -2.434 29.850 24.447 1.00 37.84 451 ASN A O 1
ATOM 3524 N N . ASN A 1 452 ? -2.467 27.641 24.120 1.00 34.81 452 ASN A N 1
ATOM 3525 C CA . ASN A 1 452 ? -3.043 27.379 25.445 1.00 34.81 452 ASN A CA 1
ATOM 3526 C C . ASN A 1 452 ? -2.003 26.880 26.474 1.00 34.81 452 ASN A C 1
ATOM 3528 O O . ASN A 1 452 ? -1.667 25.697 26.469 1.00 34.81 452 ASN A O 1
ATOM 3532 N N . PRO A 1 453 ? -1.536 27.726 27.415 1.00 35.81 453 PRO A N 1
ATOM 3533 C CA . PRO A 1 453 ? -0.657 27.297 28.499 1.00 35.81 453 PRO A CA 1
ATOM 3534 C C . PRO A 1 453 ? -1.382 26.575 29.658 1.00 35.81 453 PRO A C 1
ATOM 3536 O O . PRO A 1 453 ? -0.744 26.331 30.677 1.00 35.81 453 PRO A O 1
ATOM 3539 N N . ASN A 1 454 ? -2.678 26.227 29.563 1.00 34.69 454 ASN A N 1
ATOM 3540 C CA . ASN A 1 454 ? -3.379 25.444 30.598 1.00 34.69 454 ASN A CA 1
ATOM 3541 C C . ASN A 1 454 ? -4.472 24.491 30.037 1.00 34.69 454 ASN A C 1
ATOM 3543 O O . ASN A 1 454 ? -5.538 24.947 29.613 1.00 34.69 454 ASN A O 1
ATOM 3547 N N . PRO A 1 455 ? -4.291 23.154 30.103 1.00 33.53 455 PRO A N 1
ATOM 3548 C CA . PRO A 1 455 ? -5.142 22.164 29.428 1.00 33.53 455 PRO A CA 1
ATOM 3549 C C . PRO A 1 455 ? -6.340 21.693 30.275 1.00 33.53 455 PRO A C 1
ATOM 3551 O O . PRO A 1 455 ? -6.662 20.509 30.320 1.00 33.53 455 PRO A O 1
ATOM 3554 N N . GLY A 1 456 ? -7.020 22.596 30.978 1.00 32.22 456 GLY A N 1
ATOM 3555 C CA . GLY A 1 456 ? -8.106 22.209 31.878 1.00 32.22 456 GLY A CA 1
ATOM 3556 C C . GLY A 1 456 ? -9.225 23.228 31.918 1.00 32.22 456 GLY A C 1
ATOM 3557 O O . GLY A 1 456 ? -9.201 24.102 32.772 1.00 32.22 456 GLY A O 1
ATOM 3558 N N . THR A 1 457 ? -10.184 23.130 30.992 1.00 27.70 457 THR A N 1
ATOM 3559 C CA . THR A 1 457 ? -11.630 23.398 31.186 1.00 27.70 457 THR A CA 1
ATOM 3560 C C . THR A 1 457 ? -12.352 23.379 29.831 1.00 27.70 457 THR A C 1
ATOM 3562 O O . THR A 1 457 ? -12.327 24.345 29.074 1.00 27.70 457 THR A O 1
ATOM 3565 N N . ARG A 1 458 ? -13.049 22.277 29.514 1.00 29.84 458 ARG A N 1
ATOM 3566 C CA . ARG A 1 458 ? -14.115 22.286 28.497 1.00 29.84 458 ARG A CA 1
ATOM 3567 C C . ARG A 1 458 ? -15.365 22.893 29.144 1.00 29.84 458 ARG A C 1
ATOM 3569 O O . ARG A 1 458 ? -15.970 22.256 30.000 1.00 29.84 458 ARG A O 1
ATOM 3576 N N . ASN A 1 459 ? -15.764 24.100 28.744 1.00 29.05 459 ASN A N 1
ATOM 3577 C CA . ASN A 1 459 ? -17.055 24.671 29.139 1.00 29.05 459 ASN A CA 1
ATOM 3578 C C . ASN A 1 459 ? -18.134 24.281 28.126 1.00 29.05 459 ASN A C 1
ATOM 3580 O O . ASN A 1 459 ? -18.213 24.832 27.033 1.00 29.05 459 ASN A O 1
ATOM 3584 N N . GLY A 1 460 ? -18.975 23.335 28.531 1.00 30.19 460 GLY A N 1
ATOM 3585 C CA . GLY A 1 460 ? -20.162 22.901 27.805 1.00 30.19 460 GLY A CA 1
ATOM 3586 C C . GLY A 1 460 ? -21.167 22.246 28.747 1.00 30.19 460 GLY A C 1
ATOM 3587 O O . GLY A 1 460 ? -21.592 21.125 28.505 1.00 30.19 460 GLY A O 1
ATOM 3588 N N . ALA A 1 461 ? -21.513 22.913 29.850 1.00 27.44 461 ALA A N 1
ATOM 3589 C CA . ALA A 1 461 ? -22.650 22.534 30.681 1.00 27.44 461 ALA A CA 1
ATOM 3590 C C . ALA A 1 461 ? -23.339 23.796 31.207 1.00 27.44 461 ALA A C 1
ATOM 3592 O O . ALA A 1 461 ? -22.807 24.542 32.027 1.00 27.44 461 ALA A O 1
ATOM 3593 N N . THR A 1 462 ? -24.541 24.043 30.700 1.00 32.81 462 THR A N 1
ATOM 3594 C CA . THR A 1 462 ? -25.478 25.028 31.231 1.00 32.81 462 THR A CA 1
ATOM 3595 C C . THR A 1 462 ? -25.872 24.644 32.657 1.00 32.81 462 THR A C 1
ATOM 3597 O O . THR A 1 462 ? -26.561 23.643 32.850 1.00 32.81 462 THR A O 1
ATOM 3600 N N . SER A 1 463 ? -25.507 25.450 33.653 1.00 25.52 463 SER A N 1
ATOM 3601 C CA . SER A 1 463 ? -26.266 25.520 34.904 1.00 25.52 463 SER A CA 1
ATOM 3602 C C . SER A 1 463 ? -26.189 26.923 35.511 1.00 25.52 463 SER A C 1
ATOM 3604 O O . SER A 1 463 ? -25.172 27.607 35.462 1.00 25.52 463 SER A O 1
ATOM 3606 N N . SER A 1 464 ? -27.345 27.368 35.978 1.00 27.14 464 SER A N 1
ATOM 3607 C CA . SER A 1 464 ? -27.693 28.690 36.489 1.00 27.14 464 SER A CA 1
ATOM 3608 C C . SER A 1 464 ? -27.252 28.940 37.941 1.00 27.14 464 SER A C 1
ATOM 3610 O O . SER A 1 464 ? -27.253 27.997 38.726 1.00 27.14 464 SER A O 1
ATOM 3612 N N . TYR A 1 465 ? -27.099 30.237 38.280 1.00 22.34 465 TYR A N 1
ATOM 3613 C CA . TYR A 1 465 ? -27.095 30.914 39.608 1.00 22.34 465 TYR A CA 1
ATOM 3614 C C . TYR A 1 465 ? -25.731 31.333 40.228 1.00 22.34 465 TYR A C 1
ATOM 3616 O O . TYR A 1 465 ? -24.703 30.776 39.863 1.00 22.34 465 TYR A O 1
ATOM 3624 N N . PRO A 1 466 ? -25.677 32.428 41.038 1.00 31.56 466 PRO A N 1
ATOM 3625 C CA . PRO A 1 466 ? -24.881 33.616 40.694 1.00 31.56 466 PRO A CA 1
ATOM 3626 C C . PRO A 1 466 ? -23.929 34.113 41.809 1.00 31.56 466 PRO A C 1
ATOM 3628 O O . PRO A 1 466 ? -24.015 33.687 42.956 1.00 31.56 466 PRO A O 1
ATOM 3631 N N . SER A 1 467 ? -23.168 35.173 41.482 1.00 25.75 467 SER A N 1
ATOM 3632 C CA . SER A 1 467 ? -22.498 36.129 42.397 1.00 25.75 467 SER A CA 1
ATOM 3633 C C . SER A 1 467 ? -21.301 35.543 43.180 1.00 25.75 467 SER A C 1
ATOM 3635 O O . SER A 1 467 ? -21.365 34.439 43.686 1.00 25.75 467 SER A O 1
ATOM 3637 N N . SER A 1 468 ? -20.155 36.193 43.373 1.00 25.58 468 SER A N 1
ATOM 3638 C CA . SER A 1 468 ? -19.858 37.611 43.563 1.00 25.58 468 SER A CA 1
ATOM 3639 C C . SER A 1 468 ? -18.329 37.799 43.728 1.00 25.58 468 SER A C 1
ATOM 3641 O O . SER A 1 468 ? -17.607 36.840 43.969 1.00 25.58 468 SER A O 1
ATOM 3643 N N . VAL A 1 469 ? -17.902 39.071 43.710 1.00 26.75 469 VAL A N 1
ATOM 3644 C CA . VAL A 1 469 ? -16.675 39.637 44.325 1.00 26.75 469 VAL A CA 1
ATOM 3645 C C . VAL A 1 469 ? -15.381 39.711 43.482 1.00 26.75 469 VAL A C 1
ATOM 3647 O O . VAL A 1 469 ? -14.504 38.867 43.558 1.00 26.75 469 VAL A O 1
ATOM 3650 N N . TRP A 1 470 ? -15.291 40.802 42.708 1.00 24.00 470 TRP A N 1
ATOM 3651 C CA . TRP A 1 470 ? -14.383 41.960 42.871 1.00 24.00 470 TRP A CA 1
ATOM 3652 C C . TRP A 1 470 ? -12.850 41.832 43.096 1.00 24.00 470 TRP A C 1
ATOM 3654 O O . TRP A 1 470 ? -12.389 41.147 44.000 1.00 24.00 470 TRP A O 1
ATOM 3664 N N . TYR A 1 471 ? -12.159 42.771 42.408 1.00 25.22 471 TYR A N 1
ATOM 3665 C CA . TYR A 1 471 ? -10.826 43.389 42.630 1.00 25.22 471 TYR A CA 1
ATOM 3666 C C . TYR A 1 471 ? -9.576 42.554 42.259 1.00 25.22 471 TYR A C 1
ATOM 3668 O O . TYR A 1 471 ? -9.497 41.380 42.571 1.00 25.22 471 TYR A O 1
ATOM 3676 N N . SER A 1 472 ? -8.504 43.079 41.650 1.00 24.91 472 SER A N 1
ATOM 3677 C CA . SER A 1 472 ? -8.197 44.402 41.092 1.00 24.91 472 SER A CA 1
ATOM 3678 C C . SER A 1 472 ? -6.915 44.328 40.248 1.00 24.91 472 SER A C 1
ATOM 3680 O O . SER A 1 472 ? -6.040 43.504 40.492 1.00 24.91 472 SER A O 1
ATOM 3682 N N . ILE A 1 473 ? -6.813 45.262 39.309 1.00 27.47 473 ILE A N 1
ATOM 3683 C CA . ILE A 1 473 ? -5.662 45.650 38.480 1.00 27.47 473 ILE A CA 1
ATOM 3684 C C . ILE A 1 473 ? -4.426 46.012 39.325 1.00 27.47 473 ILE A C 1
ATOM 3686 O O . ILE A 1 473 ? -4.595 46.787 40.260 1.00 27.47 473 ILE A O 1
ATOM 3690 N N . VAL A 1 474 ? -3.213 45.604 38.907 1.00 25.92 474 VAL A N 1
ATOM 3691 C CA . VAL A 1 474 ? -2.031 46.492 38.739 1.00 25.92 474 VAL A CA 1
ATOM 3692 C C . VAL A 1 474 ? -1.103 45.921 37.657 1.00 25.92 474 VAL A C 1
ATOM 3694 O O . VAL A 1 474 ? -0.538 44.841 37.802 1.00 25.92 474 VAL A O 1
ATOM 3697 N N . SER A 1 475 ? -0.929 46.693 36.586 1.00 25.84 475 SER A N 1
ATOM 3698 C CA . SER A 1 475 ? 0.136 46.555 35.590 1.00 25.84 475 SER A CA 1
ATOM 3699 C C . SER A 1 475 ? 1.369 47.378 35.994 1.00 25.84 475 SER A C 1
ATOM 3701 O O . SER A 1 475 ? 1.236 48.343 36.742 1.00 25.84 475 SER A O 1
ATOM 3703 N N . VAL A 1 476 ? 2.503 47.074 35.343 1.00 25.45 476 VAL A N 1
ATOM 3704 C CA . VAL A 1 476 ? 3.591 47.981 34.894 1.00 25.45 476 VAL A CA 1
ATOM 3705 C C . VAL A 1 476 ? 5.006 47.632 35.403 1.00 25.45 476 VAL A C 1
ATOM 3707 O O . VAL A 1 476 ? 5.390 47.958 36.518 1.00 25.45 476 VAL A O 1
ATOM 3710 N N . VAL A 1 477 ? 5.759 47.012 34.476 1.00 25.44 477 VAL A N 1
ATOM 3711 C CA . VAL A 1 477 ? 7.116 47.338 33.966 1.00 25.44 477 VAL A CA 1
ATOM 3712 C C . VAL A 1 477 ? 8.262 47.549 34.961 1.00 25.44 477 VAL A C 1
ATOM 3714 O O . VAL A 1 477 ? 8.261 48.553 35.655 1.00 25.44 477 VAL A O 1
ATOM 3717 N N . VAL A 1 478 ? 9.338 46.752 34.814 1.00 25.23 478 VAL A N 1
ATOM 3718 C CA . VAL A 1 478 ? 10.734 47.236 34.673 1.00 25.23 478 VAL A CA 1
ATOM 3719 C C . VAL A 1 478 ? 11.542 46.251 33.801 1.00 25.23 478 VAL A C 1
ATOM 3721 O O . VAL A 1 478 ? 11.577 45.053 34.064 1.00 25.23 478 VAL A O 1
ATOM 3724 N N . LEU A 1 479 ? 12.170 46.791 32.752 1.00 25.27 479 LEU A N 1
ATOM 3725 C CA . LEU A 1 479 ? 13.199 46.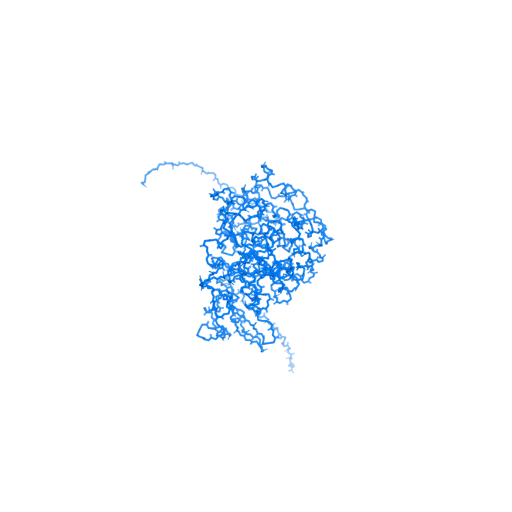205 31.878 1.00 25.27 479 LEU A CA 1
ATOM 3726 C C . LEU A 1 479 ? 14.602 46.520 32.457 1.00 25.27 479 LEU A C 1
ATOM 3728 O O . LEU A 1 479 ? 14.687 47.494 33.200 1.00 25.27 479 LEU A O 1
ATOM 3732 N N . ILE A 1 480 ? 15.664 45.820 31.992 1.00 26.25 480 ILE A N 1
ATOM 3733 C CA . ILE A 1 480 ? 17.144 46.022 32.174 1.00 26.25 480 ILE A CA 1
ATOM 3734 C C . ILE A 1 480 ? 17.772 44.920 33.072 1.00 26.25 480 ILE A C 1
ATOM 3736 O O . ILE A 1 480 ? 17.275 44.720 34.169 1.00 26.25 480 ILE A O 1
ATOM 3740 N N . LEU A 1 481 ? 18.888 44.214 32.802 1.00 24.66 481 LEU A N 1
ATOM 3741 C CA . LEU A 1 481 ? 19.820 43.940 31.674 1.00 24.66 481 LEU A CA 1
ATOM 3742 C C . LEU A 1 481 ? 21.055 43.205 32.301 1.00 24.66 481 LEU A C 1
ATOM 3744 O O . LEU A 1 481 ? 21.395 43.530 33.436 1.00 24.66 481 LEU A O 1
ATOM 3748 N N . HIS A 1 482 ? 21.778 42.359 31.541 1.00 24.27 482 HIS A N 1
ATOM 3749 C CA . HIS A 1 482 ? 23.072 41.670 31.844 1.00 24.27 482 HIS A CA 1
ATOM 3750 C C . HIS A 1 482 ? 23.008 40.527 32.884 1.00 24.27 482 HIS A C 1
ATOM 3752 O O . HIS A 1 482 ? 22.470 40.702 33.970 1.00 24.27 482 HIS A O 1
ATOM 3758 N N . ILE A 1 483 ? 23.513 39.318 32.613 1.00 34.19 483 ILE A N 1
ATOM 3759 C CA . ILE A 1 483 ? 24.838 38.904 32.094 1.00 34.19 483 ILE A CA 1
ATOM 3760 C C . ILE A 1 483 ? 24.694 37.787 31.058 1.00 34.19 483 ILE A C 1
ATOM 3762 O O . ILE A 1 483 ? 23.782 36.950 31.240 1.00 34.19 483 ILE A O 1
#

Sequence (483 aa):
MKFYFGSFLLLLSISEADAQTATGGALSECANGGCNLGEYCVGNSFLKDVDDTGEYGCSKCNGSRDWWPCNFETTCFCHALDAPRIPPAPRSGVTVNAALDTCRDVLTEDTFNNIVQPTSEEGKQLFTYAGLCDAIYNYNQYHDEKFAQMGTVSQVRRELAAFLSHASVETDGFSVTREEHHCVNPITGLDGNVYCMPCKEQFYSKETKTCTQSYFVDEQSYYQYCDLSRQNNQGCSCTVAGVKMANVPLQDDLRAPAIGYVRADDMYFRRGSFDTSFNYGYMGAGIAIKGDAQYFCEQPDLLATNPQYAWQSGIYKWMEYMPYEFGSTAHKQALKGNFGGTINVLNGPLECPSSMNISEKHVQMVRDRVREICRAGSALGVMLELNQCENSYDRDCPKCDGLEDIYFSCQQDGSCPECNDWEENLLSLAPTVTPAIVKPPTFEDWGKYWNNPNPGTRNGATSSYPSSVWYSIVSVVVLILHI

InterPro domains:
  IPR023346 Lysozyme-like domain superfamily [SSF53955] (104-356)

pLDDT: mean 78.76, std 22.48, range [22.34, 98.81]